Protein AF-0000000087519608 (afdb_homodimer)

pLDDT: mean 94.04, std 7.16, range [47.59, 98.94]

Nearest PDB structures (foldseek):
  2jg1-assembly2_C  TM=8.508E-01  e=7.477E-28  Staphylococcus aureus subsp. aureus NCTC 8325
  2jg5-assembly1_B  TM=8.683E-01  e=3.506E-26  Staphylococcus aureus
  2f02-assembly1_A  TM=8.929E-01  e=5.340E-26  Enterococcus faecalis V583
  3ie7-assembly1_A-2  TM=8.703E-01  e=5.471E-24  Listeria innocua
  3jul-assembly1_A-2  TM=8.175E-01  e=3.978E-23  Listeria innocua

Organism: NCBI:txid162496

Sequence (638 aa):
MILTLTMNPALDQTVELSSALAPGQVQRAAASRVQAAGKGVNVARAIAQAGQPVLAVLPGAAHDPLVRALEADGLPHRAIPIDQPLRTNITITDPDGTTTKINEPGPALDAPALEQVTEVLCELGASARWVVLAGSLPPGVAPDFYARLCATLRSRLADRAPRIAVDTSGAPLASLFAFDANHLPDLIKPNAEELTELIAQDSALGFEQSPKEAARAAGYLVQRGVGTVLATLGAQGAVLATAEGCWLARHAPVIPRSTVGAGDSALAGYLIAESTGSDPAGSLAHAVAYGSAAVALPGSTIPSPTHLTADAVSVDGPFMILTLTMNPALDQTVELSSALAPGQVQRAAASRVQAAGKGVNVARAIAQAGQPVLAVLPGAAHDPLVRALEADGLPHRAIPIDQPLRTNITITDPDGTTTKINEPGPALDAPALEQVTEVLCELGASARWVVLAGSLPPGVAPDFYARLCATLRSRLADRAPRIAVDTSGAPLASLFAFDANHLPDLIKPNAEELTELIAQDSALGFEQSPKEAARAAGYLVQRGVGTVLATLGAQGAVLATAEGCWLARHAPVIPRSTVGAGDSALAGYLIAESTGSDPAGSLAHAVAYGSAAVALPGSTIPSPTHLTADAVSVDGPF

Foldseek 3Di:
DEEEEFAAKAWEKEFEFAADDDPPDDGDTPDIDIATDFLRQLLQVQCVLQVHDYEYEYEDDCPAPNNVRCVVVVRHYDYQYDDDHHWYKYWYAYPVGDIDIDTDQTDADDPVSLVVSLVVCLVVQLPHQEYEYGEDHHPNDDLCSQLVSQLSQCVVNPVSGHAYEYEYADSNVLNLLVDDLSSAGQEYEEEQQRLCVNLPPDDDDRCLVPVPVSQVSQQVVQVSRHAKYWYANPQQAIKIYHPVAIKGKHFDDADFADQASLSSQLVSQLCSCVVVPHDPQLSSLSSRQQSRLCRRDHDNDGDHPVSGDSVRMDMDDRD/DEEEEFAAKAWEKEFEFAADDDPPDDGDTPDMDIATDFLRQLLQVQCVLQVHDYEYEYEDDCPAPNNVRCVVVVRHYDYQYDDDHHWYKYWYAYPVGDIDIDTDQTDADDPVSLVVSLVVCLVVQLPHQEYEYGEDHHPNDDLCSQLVSQLSQCVSNPVSGHAYEYEYADSNVLNLLVDALSSAGQEYEEEQQRLCVNLPPDDDDRCLVPVPVSQVSQQVVQVSRHAKYWYANPQQAIKIYHPVAIKGKHFDDADFADQASLSSQLVSQLCSCVVVPHDPQRSSLSSRQQSRLCRRDHDNDGDHPVSGDSVRMDMDDRD

Radius of gyration: 29.91 Å; Cα contacts (8 Å, |Δi|>4): 1560; chains: 2; bounding box: 44×90×70 Å

Structure (mmCIF, N/CA/C/O backbone):
data_AF-0000000087519608-model_v1
#
loop_
_entity.id
_entity.type
_entity.pdbx_description
1 polymer 1-phosphofructokinase
#
loop_
_atom_site.group_PDB
_atom_site.id
_atom_site.type_symbol
_atom_site.label_atom_id
_atom_site.label_alt_id
_atom_site.label_comp_id
_atom_site.label_asym_id
_atom_site.label_entity_id
_atom_site.label_seq_id
_atom_site.pdbx_PDB_ins_code
_atom_site.Cartn_x
_atom_site.Cartn_y
_atom_site.Cartn_z
_atom_site.occupancy
_atom_site.B_iso_or_equiv
_atom_site.auth_seq_id
_atom_site.auth_comp_id
_atom_site.auth_asym_id
_atom_site.auth_atom_id
_atom_site.pdbx_PDB_model_num
ATOM 1 N N . MET A 1 1 ? 9.047 20.859 24.625 1 94.38 1 MET A N 1
ATOM 2 C CA . MET A 1 1 ? 8.664 19.797 23.703 1 94.38 1 MET A CA 1
ATOM 3 C C . MET A 1 1 ? 7.414 20.172 22.906 1 94.38 1 MET A C 1
ATOM 5 O O . MET A 1 1 ? 6.535 20.859 23.438 1 94.38 1 MET A O 1
ATOM 9 N N . ILE A 1 2 ? 7.402 19.906 21.656 1 98.5 2 ILE A N 1
ATOM 10 C CA . ILE A 1 2 ? 6.223 20.109 20.828 1 98.5 2 ILE A CA 1
ATOM 11 C C . ILE A 1 2 ? 5.547 18.766 20.547 1 98.5 2 ILE A C 1
ATOM 13 O O . ILE A 1 2 ? 6.215 17.797 20.219 1 98.5 2 ILE A O 1
ATOM 17 N N . LEU A 1 3 ? 4.238 18.719 20.797 1 98.81 3 LEU A N 1
ATOM 18 C CA . LEU A 1 3 ? 3.408 17.547 20.547 1 98.81 3 LEU A CA 1
ATOM 19 C C . LEU A 1 3 ? 2.553 17.766 19.297 1 98.81 3 LEU A C 1
ATOM 21 O O . LEU A 1 3 ? 1.942 18.828 19.125 1 98.81 3 LEU A O 1
ATOM 25 N N . THR A 1 4 ? 2.586 16.797 18.375 1 98.88 4 THR A N 1
ATOM 26 C CA . THR A 1 4 ? 1.701 16.906 17.219 1 98.88 4 THR A CA 1
ATOM 27 C C . THR A 1 4 ? 0.717 15.734 17.188 1 98.88 4 THR A C 1
ATOM 29 O O . THR A 1 4 ? 1.077 14.602 17.531 1 98.88 4 THR A O 1
ATOM 32 N N . LEU A 1 5 ? -0.526 16.062 16.891 1 98.88 5 LEU A N 1
ATOM 33 C CA . LEU A 1 5 ? -1.555 15.047 16.688 1 98.88 5 LEU A CA 1
ATOM 34 C C . LEU A 1 5 ? -1.974 14.992 15.219 1 98.88 5 LEU A C 1
ATOM 36 O O . LEU A 1 5 ? -2.346 16.016 14.633 1 98.88 5 LEU A O 1
ATOM 40 N N . THR A 1 6 ? -1.851 13.883 14.625 1 98.56 6 THR A N 1
ATOM 41 C CA . THR A 1 6 ? -2.402 13.602 13.305 1 98.56 6 THR A CA 1
ATOM 42 C C . THR A 1 6 ? -3.504 12.555 13.391 1 98.56 6 THR A C 1
ATOM 44 O O . THR A 1 6 ? -3.221 11.352 13.445 1 98.56 6 THR A O 1
ATOM 47 N N . MET A 1 7 ? -4.734 13 13.273 1 97.75 7 MET A N 1
ATOM 48 C CA . MET A 1 7 ? -5.867 12.102 13.5 1 97.75 7 MET A CA 1
ATOM 49 C C . MET A 1 7 ? -6.051 11.148 12.328 1 97.75 7 MET A C 1
ATOM 51 O O . MET A 1 7 ? -6.543 10.031 12.508 1 97.75 7 MET A O 1
ATOM 55 N N . ASN A 1 8 ? -5.699 11.617 11.172 1 97.12 8 ASN A N 1
ATOM 56 C CA . ASN A 1 8 ? -5.949 10.844 9.961 1 97.12 8 ASN A CA 1
ATOM 57 C C . ASN A 1 8 ? -4.684 10.711 9.117 1 97.12 8 ASN A C 1
ATOM 59 O O . ASN A 1 8 ? -4.68 11.078 7.938 1 97.12 8 ASN A O 1
ATOM 63 N N . PRO A 1 9 ? -3.615 10.078 9.711 1 97.5 9 PRO A N 1
ATOM 64 C CA . PRO A 1 9 ? -2.373 9.914 8.953 1 97.5 9 PRO A CA 1
ATOM 65 C C . PRO A 1 9 ? -2.529 8.977 7.758 1 97.5 9 PRO A C 1
ATOM 67 O O . PRO A 1 9 ? -3.514 8.242 7.676 1 97.5 9 PRO A O 1
ATOM 70 N N . ALA A 1 10 ? -1.622 9.141 6.871 1 96.06 10 ALA A N 1
ATOM 71 C CA . ALA A 1 10 ? -1.685 8.297 5.68 1 96.06 10 ALA A CA 1
ATOM 72 C C . ALA A 1 10 ? -0.294 7.824 5.27 1 96.06 10 ALA A C 1
ATOM 74 O O . ALA A 1 10 ? 0.696 8.531 5.477 1 96.06 10 ALA A O 1
ATOM 75 N N . LEU A 1 11 ? -0.247 6.578 4.828 1 94.75 11 LEU A N 1
ATOM 76 C CA . LEU A 1 11 ? 0.92 6.125 4.078 1 94.75 11 LEU A CA 1
ATOM 77 C C . LEU A 1 11 ? 0.876 6.637 2.643 1 94.75 11 LEU A C 1
ATOM 79 O O . LEU A 1 11 ? -0.031 6.289 1.884 1 94.75 11 LEU A O 1
ATOM 83 N N . ASP A 1 12 ? 1.818 7.504 2.314 1 92.44 12 ASP A N 1
ATOM 84 C CA . ASP A 1 12 ? 1.877 8.023 0.952 1 92.44 12 ASP A CA 1
ATOM 85 C C . ASP A 1 12 ? 2.682 7.094 0.045 1 92.44 12 ASP A C 1
ATOM 87 O O . ASP A 1 12 ? 3.887 6.922 0.236 1 92.44 12 ASP A O 1
ATOM 91 N N . GLN A 1 13 ? 2.016 6.512 -0.88 1 92.38 13 GLN A N 1
ATOM 92 C CA . GLN A 1 13 ? 2.662 5.668 -1.881 1 92.38 13 GLN A CA 1
ATOM 93 C C . GLN A 1 13 ? 2.777 6.391 -3.219 1 92.38 13 GLN A C 1
ATOM 95 O O . GLN A 1 13 ? 1.764 6.734 -3.834 1 92.38 13 GLN A O 1
ATOM 100 N N . THR A 1 14 ? 3.984 6.652 -3.637 1 90.94 14 THR A N 1
ATOM 101 C CA . THR A 1 14 ? 4.23 7.258 -4.941 1 90.94 14 THR A CA 1
ATOM 102 C C . THR A 1 14 ? 4.648 6.195 -5.957 1 90.94 14 THR A C 1
ATOM 104 O O . THR A 1 14 ? 5.617 5.465 -5.742 1 90.94 14 THR A O 1
ATOM 107 N N . VAL A 1 15 ? 3.912 6.078 -7.012 1 93.81 15 VAL A N 1
ATOM 108 C CA . VAL A 1 15 ? 4.172 5.125 -8.086 1 93.81 15 VAL A CA 1
ATOM 109 C C . VAL A 1 15 ? 4.574 5.879 -9.352 1 93.81 15 VAL A C 1
ATOM 111 O O . VAL A 1 15 ? 3.82 6.711 -9.859 1 93.81 15 VAL A O 1
ATOM 114 N N . GLU A 1 16 ? 5.723 5.598 -9.859 1 93.06 16 GLU A N 1
ATOM 115 C CA . GLU A 1 16 ? 6.215 6.219 -11.086 1 93.06 16 GLU A CA 1
ATOM 116 C C . GLU A 1 16 ? 6.016 5.301 -12.289 1 93.06 16 GLU A C 1
ATOM 118 O O . GLU A 1 16 ? 6.469 4.156 -12.289 1 93.06 16 GLU A O 1
ATOM 123 N N . LEU A 1 17 ? 5.336 5.82 -13.289 1 95.5 17 LEU A N 1
ATOM 124 C CA . LEU A 1 17 ? 5.109 5.078 -14.523 1 95.5 17 LEU A CA 1
ATOM 125 C C . LEU A 1 17 ? 6.117 5.48 -15.594 1 95.5 17 LEU A C 1
ATOM 127 O O . LEU A 1 17 ? 6.691 6.57 -15.531 1 95.5 17 LEU A O 1
ATOM 131 N N . SER A 1 18 ? 6.328 4.574 -16.531 1 94.31 18 SER A N 1
ATOM 132 C CA . SER A 1 18 ? 7.227 4.855 -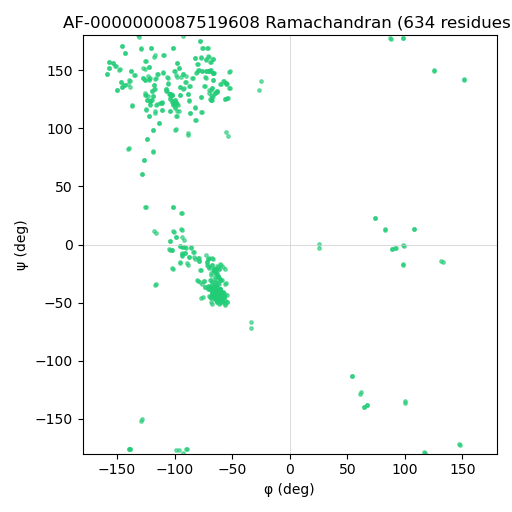17.641 1 94.31 18 SER A CA 1
ATOM 133 C C . SER A 1 18 ? 6.473 5.469 -18.828 1 94.31 18 SER A C 1
ATOM 135 O O . SER A 1 18 ? 7.078 5.836 -19.828 1 94.31 18 SER A O 1
ATOM 137 N N . SER A 1 19 ? 5.168 5.527 -18.781 1 95.56 19 SER A N 1
ATOM 138 C CA . SER A 1 19 ? 4.289 6.16 -19.75 1 95.56 19 SER A CA 1
ATOM 139 C C . SER A 1 19 ? 3.062 6.773 -19.078 1 95.56 19 SER A C 1
ATOM 141 O O . SER A 1 19 ? 2.865 6.609 -17.875 1 95.56 19 SER A O 1
ATOM 143 N N . ALA A 1 20 ? 2.328 7.504 -19.844 1 95.44 20 ALA A N 1
ATOM 144 C CA . ALA A 1 20 ? 1.125 8.133 -19.297 1 95.44 20 ALA A CA 1
ATOM 145 C C . ALA A 1 20 ? 0.172 7.09 -18.719 1 95.44 20 ALA A C 1
ATOM 147 O O . ALA A 1 20 ? 0.046 5.988 -19.266 1 95.44 20 ALA A O 1
ATOM 148 N N . LEU A 1 21 ? -0.436 7.441 -17.594 1 96.06 21 LEU A N 1
ATOM 149 C CA . LEU A 1 21 ? -1.45 6.562 -17.016 1 96.06 21 LEU A CA 1
ATOM 150 C C . LEU A 1 21 ? -2.557 6.281 -18.031 1 96.06 21 LEU A C 1
ATOM 152 O O . LEU A 1 21 ? -3.119 7.211 -18.625 1 96.06 21 LEU A O 1
ATOM 156 N N . ALA A 1 22 ? -2.826 5.012 -18.281 1 96.06 22 ALA A N 1
ATOM 157 C CA . ALA A 1 22 ? -3.82 4.594 -19.266 1 96.06 22 ALA A CA 1
ATOM 158 C C . ALA A 1 22 ? -4.941 3.791 -18.609 1 96.06 22 ALA A C 1
ATOM 160 O O . ALA A 1 22 ? -4.812 2.58 -18.422 1 96.06 22 ALA A O 1
ATOM 161 N N . PRO A 1 23 ? -6.102 4.512 -18.328 1 94.38 23 PRO A N 1
ATOM 162 C CA . PRO A 1 23 ? -7.223 3.787 -17.719 1 94.38 23 PRO A CA 1
ATOM 163 C C . PRO A 1 23 ? -7.613 2.539 -18.516 1 94.38 23 PRO A C 1
ATOM 165 O O . PRO A 1 23 ? -7.648 2.57 -19.75 1 94.38 23 PRO A O 1
ATOM 168 N N . GLY A 1 24 ? -7.832 1.439 -17.859 1 91.81 24 GLY A N 1
ATOM 169 C CA . GLY A 1 24 ? -8.266 0.199 -18.484 1 91.81 24 GLY A CA 1
ATOM 170 C C . GLY A 1 24 ? -7.109 -0.704 -18.875 1 91.81 24 GLY A C 1
ATOM 171 O O . GLY A 1 24 ? -7.32 -1.849 -19.281 1 91.81 24 GLY A O 1
ATOM 172 N N . GLN A 1 25 ? -5.918 -0.24 -18.656 1 93.06 25 GLN A N 1
ATOM 173 C CA . GLN A 1 25 ? -4.75 -1 -19.094 1 93.06 25 GLN A CA 1
ATOM 174 C C . GLN A 1 25 ? -3.994 -1.577 -17.906 1 93.06 25 GLN A C 1
ATOM 176 O O . GLN A 1 25 ? -4.254 -1.203 -16.75 1 93.06 25 GLN A O 1
ATOM 181 N N . VAL A 1 26 ? -3.178 -2.533 -18.219 1 91.19 26 VAL A N 1
ATOM 182 C CA . VAL A 1 26 ? -2.195 -3.051 -17.281 1 91.19 26 VAL A CA 1
ATOM 183 C C . VAL A 1 26 ? -0.837 -2.404 -17.531 1 91.19 26 VAL A C 1
ATOM 185 O O . VAL A 1 26 ? -0.308 -2.48 -18.641 1 91.19 26 VAL A O 1
ATOM 188 N N . GLN A 1 27 ? -0.342 -1.729 -16.516 1 95.12 27 GLN A N 1
ATOM 189 C CA . GLN A 1 27 ? 0.954 -1.07 -16.641 1 95.12 27 GLN A CA 1
ATOM 190 C C . GLN A 1 27 ? 1.907 -1.518 -15.531 1 95.12 27 GLN A C 1
ATOM 192 O O . GLN A 1 27 ? 1.476 -2.07 -14.523 1 95.12 27 GLN A O 1
ATOM 197 N N . ARG A 1 28 ? 3.105 -1.344 -15.836 1 92.25 28 ARG A N 1
ATOM 198 C CA . ARG A 1 28 ? 4.141 -1.646 -14.852 1 92.25 28 ARG A CA 1
ATOM 199 C C . ARG A 1 28 ? 4.754 -0.366 -14.297 1 92.25 28 ARG A C 1
ATOM 201 O O . ARG A 1 28 ? 5.07 0.557 -15.047 1 92.25 28 ARG A O 1
ATOM 208 N N . ALA A 1 29 ? 4.895 -0.326 -13 1 94.81 29 ALA A N 1
ATOM 209 C CA . ALA A 1 29 ? 5.555 0.808 -12.359 1 94.81 29 ALA A CA 1
ATOM 210 C C . ALA A 1 29 ? 7.062 0.759 -12.57 1 94.81 29 ALA A C 1
ATOM 212 O O . ALA A 1 29 ? 7.672 -0.312 -12.5 1 94.81 29 ALA A O 1
ATOM 213 N N . ALA A 1 30 ? 7.648 1.895 -12.891 1 92.19 30 ALA A N 1
ATOM 214 C CA . ALA A 1 30 ? 9.102 2.014 -12.969 1 92.19 30 ALA A CA 1
ATOM 215 C C . ALA A 1 30 ? 9.727 2.025 -11.578 1 92.19 30 ALA A C 1
ATOM 217 O O . ALA A 1 30 ? 10.828 1.507 -11.383 1 92.19 30 ALA A O 1
ATOM 218 N N . ALA A 1 31 ? 9.023 2.654 -10.695 1 88.62 31 ALA A N 1
ATOM 219 C CA . ALA A 1 31 ? 9.461 2.76 -9.305 1 88.62 31 ALA A CA 1
ATOM 220 C C . ALA A 1 31 ? 8.281 3.014 -8.375 1 88.62 31 ALA A C 1
ATOM 222 O O . ALA A 1 31 ? 7.215 3.453 -8.82 1 88.62 31 ALA A O 1
ATOM 223 N N . SER A 1 32 ? 8.516 2.648 -7.129 1 90.69 32 SER A N 1
ATOM 224 C CA . SER A 1 32 ? 7.523 2.92 -6.094 1 90.69 32 SER A CA 1
ATOM 225 C C . SER A 1 32 ? 8.188 3.219 -4.754 1 90.69 32 SER A C 1
ATOM 227 O O . SER A 1 32 ? 9.211 2.613 -4.41 1 90.69 32 SER A O 1
ATOM 229 N N . ARG A 1 33 ? 7.625 4.211 -4.047 1 87.31 33 ARG A N 1
ATOM 230 C CA . ARG A 1 33 ? 8.125 4.562 -2.723 1 87.31 33 ARG A CA 1
ATOM 231 C C . ARG A 1 33 ? 6.973 4.824 -1.758 1 87.31 33 ARG A C 1
ATOM 233 O O . ARG A 1 33 ? 5.895 5.254 -2.172 1 87.31 33 ARG A O 1
ATOM 240 N N . VAL A 1 34 ? 7.234 4.516 -0.476 1 89.44 34 VAL A N 1
ATOM 241 C CA . VAL A 1 34 ? 6.23 4.754 0.555 1 89.44 34 VAL A CA 1
ATOM 242 C C . VAL A 1 34 ? 6.828 5.613 1.668 1 89.44 34 VAL A C 1
ATOM 244 O O . VAL A 1 34 ? 8.008 5.473 2.004 1 89.44 34 VAL A O 1
ATOM 247 N N . GLN A 1 35 ? 6.043 6.512 2.193 1 90.62 35 GLN A N 1
ATOM 248 C CA . GLN A 1 35 ? 6.453 7.371 3.299 1 90.62 35 GLN A CA 1
ATOM 249 C C . GLN A 1 35 ? 5.281 7.672 4.23 1 90.62 35 GLN A C 1
ATOM 251 O O . GLN A 1 35 ? 4.164 7.906 3.771 1 90.62 35 GLN A O 1
ATOM 256 N N . ALA A 1 36 ? 5.594 7.57 5.523 1 95 36 ALA A N 1
ATOM 257 C CA . ALA A 1 36 ? 4.586 8.039 6.473 1 95 36 ALA A CA 1
ATOM 258 C C . ALA A 1 36 ? 4.34 9.539 6.312 1 95 36 ALA A C 1
ATOM 260 O O . ALA A 1 36 ? 5.285 10.32 6.203 1 95 36 ALA A O 1
ATOM 261 N N . ALA A 1 37 ? 3.068 9.852 6.23 1 93.75 37 ALA A N 1
ATOM 262 C CA . ALA A 1 37 ? 2.725 11.25 5.977 1 93.75 37 ALA A CA 1
ATOM 263 C C . ALA A 1 37 ? 1.539 11.688 6.832 1 93.75 37 ALA A C 1
ATOM 265 O O . ALA A 1 37 ? 1.039 10.914 7.652 1 93.75 37 ALA A O 1
ATOM 266 N N . GLY A 1 38 ? 1.135 12.898 6.602 1 95.12 38 GLY A N 1
ATOM 267 C CA . GLY A 1 38 ? 0.164 13.625 7.402 1 95.12 38 GLY A CA 1
ATOM 268 C C . GLY A 1 38 ? 0.68 14.9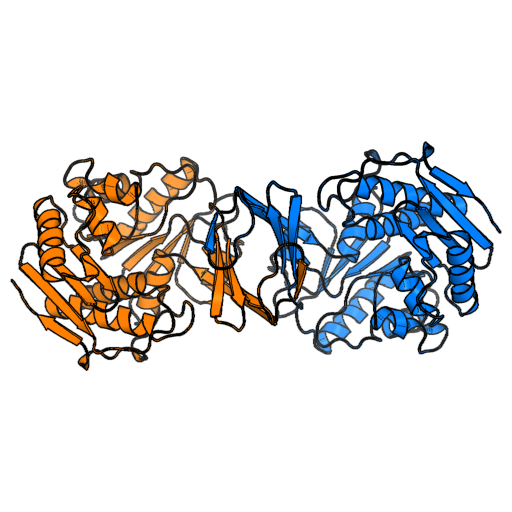61 7.898 1 95.12 38 GLY A C 1
ATOM 269 O O . GLY A 1 38 ? 1.862 15.094 8.219 1 95.12 38 GLY A O 1
ATOM 270 N N . LYS A 1 39 ? -0.293 15.797 8.023 1 96.25 39 LYS A N 1
ATOM 271 C CA . LYS A 1 39 ? 0.115 17.156 8.375 1 96.25 39 LYS A CA 1
ATOM 272 C C . LYS A 1 39 ? 0.936 17.172 9.656 1 96.25 39 LYS A C 1
ATOM 274 O O . LYS A 1 39 ? 2.043 17.703 9.688 1 96.25 39 LYS A O 1
ATOM 279 N N . GLY A 1 40 ? 0.452 16.578 10.688 1 98.19 40 GLY A N 1
ATOM 280 C CA . GLY A 1 40 ? 1.161 16.562 11.953 1 98.19 40 GLY A CA 1
ATOM 281 C C . GLY A 1 40 ? 2.475 15.797 11.891 1 98.19 40 GLY A C 1
ATOM 282 O O . GLY A 1 40 ? 3.445 16.172 12.555 1 98.19 40 GLY A O 1
ATOM 283 N N . VAL A 1 41 ? 2.479 14.766 11.141 1 98.12 41 VAL A N 1
ATOM 284 C CA . VAL A 1 41 ? 3.691 13.984 10.945 1 98.12 41 VAL A CA 1
ATOM 285 C C . VAL A 1 41 ? 4.746 14.836 10.234 1 98.12 41 VAL A C 1
ATOM 287 O O . VAL A 1 41 ? 5.918 14.828 10.625 1 98.12 41 VAL A O 1
ATOM 290 N N . ASN A 1 42 ? 4.324 15.555 9.25 1 97.12 42 ASN A N 1
ATOM 291 C CA . ASN A 1 42 ? 5.246 16.422 8.523 1 97.12 42 ASN A CA 1
ATOM 292 C C . ASN A 1 42 ? 5.797 17.531 9.406 1 97.12 42 ASN A C 1
ATOM 294 O O . ASN A 1 42 ? 6.992 17.828 9.359 1 97.12 42 ASN A O 1
ATOM 298 N N . VAL A 1 43 ? 4.938 18.094 10.195 1 98.56 43 VAL A N 1
ATOM 299 C CA . VAL A 1 43 ? 5.371 19.125 11.148 1 98.56 43 VAL A CA 1
ATOM 300 C C . VAL A 1 43 ? 6.402 18.531 12.109 1 98.56 43 VAL A C 1
ATOM 302 O O . VAL A 1 43 ? 7.457 19.125 12.328 1 98.56 43 VAL A O 1
ATOM 305 N N . ALA A 1 44 ? 6.121 17.375 12.641 1 98.69 44 ALA A N 1
ATOM 306 C CA . ALA A 1 44 ? 7.027 16.703 13.57 1 98.69 44 ALA A CA 1
ATOM 307 C C . ALA A 1 44 ? 8.375 16.406 12.914 1 98.69 44 ALA A C 1
ATOM 309 O O . ALA A 1 44 ? 9.422 16.562 13.531 1 98.69 44 ALA A O 1
ATOM 310 N N . ARG A 1 45 ? 8.336 16 11.688 1 97.88 45 ARG A N 1
ATOM 311 C CA . ARG A 1 45 ? 9.562 15.688 10.961 1 97.88 45 ARG A CA 1
ATOM 312 C C . ARG A 1 45 ? 10.453 16.922 10.828 1 97.88 45 ARG A C 1
ATOM 314 O O . ARG A 1 45 ? 11.664 16.844 11.016 1 97.88 45 ARG A O 1
ATOM 321 N N . ALA A 1 46 ? 9.859 18.031 10.445 1 98.06 46 ALA A N 1
ATOM 322 C CA . ALA A 1 46 ? 10.617 19.281 10.32 1 98.06 46 ALA A CA 1
ATOM 323 C C . ALA A 1 46 ? 11.25 19.672 11.648 1 98.06 46 ALA A C 1
ATOM 325 O O . ALA A 1 46 ? 12.422 20.062 11.695 1 98.06 46 ALA A O 1
ATOM 326 N N . ILE A 1 47 ? 10.5 19.562 12.703 1 98.56 47 ILE A N 1
ATOM 327 C CA . ILE A 1 47 ? 10.969 19.953 14.023 1 98.56 47 ILE A CA 1
ATOM 328 C C . ILE A 1 47 ? 12.094 19.016 14.477 1 98.56 47 ILE A C 1
ATOM 330 O O . ILE A 1 47 ? 13.117 19.469 14.992 1 98.56 47 ILE A O 1
ATOM 334 N N . ALA A 1 48 ? 11.906 17.734 14.234 1 98.38 48 ALA A N 1
ATOM 335 C CA . ALA A 1 48 ? 12.938 16.75 14.586 1 98.38 48 ALA A CA 1
ATOM 336 C C . ALA A 1 48 ? 14.227 17.016 13.812 1 98.38 48 ALA A C 1
ATOM 338 O O . ALA A 1 48 ? 15.32 16.953 14.383 1 98.38 48 ALA A O 1
ATOM 339 N N . GLN A 1 49 ? 14.117 17.312 12.562 1 97.38 49 GLN A N 1
ATOM 340 C CA . GLN A 1 49 ? 15.281 17.578 11.719 1 97.38 49 GLN A CA 1
ATOM 341 C C . GLN A 1 49 ? 16.031 18.812 12.172 1 97.38 49 GLN A C 1
ATOM 343 O O . GLN A 1 49 ? 17.219 18.969 11.898 1 97.38 49 GLN A O 1
ATOM 348 N N . ALA A 1 50 ? 15.344 19.703 12.852 1 97.62 50 ALA A N 1
ATOM 349 C CA . ALA A 1 50 ? 15.953 20.906 13.391 1 97.62 50 ALA A CA 1
ATOM 350 C C . ALA A 1 50 ? 16.578 20.656 14.758 1 97.62 50 ALA A C 1
ATOM 352 O O . ALA A 1 50 ? 17.109 21.562 15.391 1 97.62 50 ALA A O 1
ATOM 353 N N . GLY A 1 51 ? 16.438 19.453 15.258 1 97.19 51 GLY A N 1
ATOM 354 C CA . GLY A 1 51 ? 17.031 19.094 16.531 1 97.19 51 GLY A CA 1
ATOM 355 C C . GLY A 1 51 ? 16.203 19.516 17.734 1 97.19 51 GLY A C 1
ATOM 356 O O . GLY A 1 51 ? 16.719 19.578 18.844 1 97.19 51 GLY A O 1
ATOM 357 N N . GLN A 1 52 ? 15.008 19.891 17.531 1 97.62 52 GLN A N 1
ATOM 358 C CA . GLN A 1 52 ? 14.125 20.297 18.625 1 97.62 52 GLN A CA 1
ATOM 359 C C . GLN A 1 52 ? 13.297 19.125 19.125 1 97.62 52 GLN A C 1
ATOM 361 O O . GLN A 1 52 ? 12.961 18.219 18.359 1 97.62 52 GLN A O 1
ATOM 366 N N . PRO A 1 53 ? 12.977 19.078 20.422 1 98 53 PRO A N 1
ATOM 367 C CA . PRO A 1 53 ? 12.188 17.969 20.969 1 98 53 PRO A CA 1
ATOM 368 C C . PRO A 1 53 ? 10.758 17.953 20.438 1 98 53 PRO A C 1
ATOM 370 O O . PRO A 1 53 ? 10.062 18.969 20.5 1 98 53 PRO A O 1
ATOM 373 N N . VAL A 1 54 ? 10.359 16.812 19.922 1 98.56 54 VAL A N 1
ATOM 374 C CA . VAL A 1 54 ? 9.016 16.672 19.359 1 98.56 54 VAL A CA 1
ATOM 375 C C . VAL A 1 54 ? 8.531 15.234 19.562 1 98.56 54 VAL A C 1
ATOM 377 O O . VAL A 1 54 ? 9.336 14.312 19.703 1 98.56 54 VAL A O 1
ATOM 380 N N . LEU A 1 55 ? 7.238 15.07 19.688 1 98.81 55 LEU A N 1
ATOM 381 C CA . LEU A 1 55 ? 6.586 13.766 19.734 1 98.81 55 LEU A CA 1
ATOM 382 C C . LEU A 1 55 ? 5.32 13.758 18.891 1 98.81 55 LEU A C 1
ATOM 384 O O . LEU A 1 55 ? 4.41 14.562 19.109 1 98.81 55 LEU A O 1
ATOM 388 N N . ALA A 1 56 ? 5.312 12.875 17.875 1 98.75 56 ALA A N 1
ATOM 389 C CA . ALA A 1 56 ? 4.129 12.719 17.031 1 98.75 56 ALA A CA 1
ATOM 390 C C . ALA A 1 56 ? 3.158 11.703 17.625 1 98.75 56 ALA A C 1
ATOM 392 O O . ALA A 1 56 ? 3.531 10.562 17.891 1 98.75 56 ALA A O 1
ATOM 393 N N . VAL A 1 57 ? 1.906 12.141 17.844 1 98.75 57 VAL A N 1
ATOM 394 C CA . VAL A 1 57 ? 0.848 11.258 18.328 1 98.75 57 VAL A CA 1
ATOM 395 C C . VAL A 1 57 ? -0.13 10.961 17.188 1 98.75 57 VAL A C 1
ATOM 397 O O . VAL A 1 57 ? -0.534 11.859 16.453 1 98.75 57 VAL A O 1
ATOM 400 N N . LEU A 1 58 ? -0.452 9.742 17 1 98.62 58 LEU A N 1
ATOM 401 C CA . LEU A 1 58 ? -1.385 9.344 15.945 1 98.62 58 LEU A CA 1
ATOM 402 C C . LEU A 1 58 ? -2.02 7.992 16.266 1 98.62 58 LEU A C 1
ATOM 404 O O . LEU A 1 58 ? -1.43 7.18 16.984 1 98.62 58 LEU A O 1
ATOM 408 N N . PRO A 1 59 ? -3.229 7.773 15.773 1 98 59 PRO A N 1
ATOM 409 C CA . PRO A 1 59 ? -3.777 6.422 15.883 1 98 59 PRO A CA 1
ATOM 410 C C . PRO A 1 59 ? -3.066 5.422 14.977 1 98 59 PRO A C 1
ATOM 412 O O . PRO A 1 59 ? -2.545 5.801 13.922 1 98 59 PRO A O 1
ATOM 415 N N . GLY A 1 60 ? -3.002 4.176 15.375 1 97.06 60 GLY A N 1
ATOM 416 C CA . GLY A 1 60 ? -2.465 3.094 14.562 1 97.06 60 GLY A CA 1
ATOM 417 C C . GLY A 1 60 ? -1.863 1.971 15.383 1 97.06 60 GLY A C 1
ATOM 418 O O . GLY A 1 60 ? -1.185 2.221 16.391 1 97.06 60 GLY A O 1
ATOM 419 N N . ALA A 1 61 ? -2.055 0.762 14.945 1 94.62 61 ALA A N 1
ATOM 420 C CA . ALA A 1 61 ? -1.436 -0.387 15.609 1 94.62 61 ALA A CA 1
ATOM 421 C C . ALA A 1 61 ? 0.077 -0.384 15.406 1 94.62 61 ALA A C 1
ATOM 423 O O . ALA A 1 61 ? 0.579 0.159 14.422 1 94.62 61 ALA A O 1
ATOM 424 N N . ALA A 1 62 ? 0.779 -1.073 16.328 1 91.94 62 ALA A N 1
ATOM 425 C CA . ALA A 1 62 ? 2.238 -1.105 16.297 1 91.94 62 ALA A CA 1
ATOM 426 C C . ALA A 1 62 ? 2.742 -1.756 15.016 1 91.94 62 ALA A C 1
ATOM 428 O O . ALA A 1 62 ? 3.809 -1.397 14.508 1 91.94 62 ALA A O 1
ATOM 429 N N . HIS A 1 63 ? 1.943 -2.613 14.508 1 88.06 63 HIS A N 1
ATOM 430 C CA . HIS A 1 63 ? 2.4 -3.367 13.344 1 88.06 63 HIS A CA 1
ATOM 431 C C . HIS A 1 63 ? 1.931 -2.715 12.047 1 88.06 63 HIS A C 1
ATOM 433 O O . HIS A 1 63 ? 2.221 -3.213 10.953 1 88.06 63 HIS A O 1
ATOM 439 N N . ASP A 1 64 ? 1.166 -1.597 12.203 1 93.19 64 ASP A N 1
ATOM 440 C CA . ASP A 1 64 ? 0.707 -0.896 11.008 1 93.19 64 ASP A CA 1
ATOM 441 C C . ASP A 1 64 ? 1.886 -0.411 10.172 1 93.19 64 ASP A C 1
ATOM 443 O O . ASP A 1 64 ? 2.865 0.11 10.711 1 93.19 64 ASP A O 1
ATOM 447 N N . PRO A 1 65 ? 1.779 -0.561 8.82 1 89.69 65 PRO A N 1
ATOM 448 C CA . PRO A 1 65 ? 2.883 -0.143 7.953 1 89.69 65 PRO A CA 1
ATOM 449 C C . PRO A 1 65 ? 3.273 1.319 8.156 1 89.69 65 PRO A C 1
ATOM 451 O O . PRO A 1 65 ? 4.457 1.662 8.078 1 89.69 65 PRO A O 1
ATOM 454 N N . LEU A 1 66 ? 2.383 2.137 8.445 1 94.94 66 LEU A N 1
ATOM 455 C CA . LEU A 1 66 ? 2.678 3.547 8.672 1 94.94 66 LEU A CA 1
ATOM 456 C C . LEU A 1 66 ? 3.49 3.738 9.945 1 94.94 66 LEU A C 1
ATOM 458 O O . LEU A 1 66 ? 4.477 4.477 9.953 1 94.94 66 LEU A O 1
ATOM 462 N N . VAL A 1 67 ? 3.098 3.076 10.969 1 96.44 67 VAL A N 1
ATOM 463 C CA . VAL A 1 67 ? 3.787 3.199 12.25 1 96.44 67 VAL A CA 1
ATOM 464 C C . VAL A 1 67 ? 5.199 2.635 12.133 1 96.44 67 VAL A C 1
ATOM 466 O O . VAL A 1 67 ? 6.152 3.217 12.648 1 96.44 67 VAL A O 1
ATOM 469 N N . ARG A 1 68 ? 5.32 1.607 11.375 1 91.12 68 ARG A N 1
ATOM 470 C CA . ARG A 1 68 ? 6.633 1.02 11.148 1 91.12 68 ARG A CA 1
ATOM 471 C C . ARG A 1 68 ? 7.523 1.964 10.344 1 91.12 68 ARG A C 1
ATOM 473 O O . ARG A 1 68 ? 8.742 2.004 10.555 1 91.12 68 ARG A O 1
ATOM 480 N N . ALA A 1 69 ? 6.898 2.613 9.453 1 92.56 69 ALA A N 1
ATOM 481 C CA . ALA A 1 69 ? 7.648 3.59 8.664 1 92.56 69 ALA A CA 1
ATOM 482 C C . ALA A 1 69 ? 8.172 4.719 9.547 1 92.56 69 ALA A C 1
ATOM 484 O O . ALA A 1 69 ? 9.297 5.188 9.367 1 92.56 69 ALA A O 1
ATOM 485 N N . LEU A 1 70 ? 7.367 5.141 10.469 1 97 70 LEU A N 1
ATOM 486 C CA . LEU A 1 70 ? 7.801 6.168 11.406 1 97 70 LEU A CA 1
ATOM 487 C C . LEU A 1 70 ? 9 5.688 12.219 1 97 70 LEU A C 1
ATOM 489 O O . LEU A 1 70 ? 9.945 6.441 12.445 1 97 70 LEU A O 1
ATOM 493 N N . GLU A 1 71 ? 8.922 4.406 12.609 1 94.69 71 GLU A N 1
ATOM 494 C CA . GLU A 1 71 ? 10.016 3.809 13.367 1 94.69 71 GLU A CA 1
ATOM 495 C C . GLU A 1 71 ? 11.297 3.748 12.539 1 94.69 71 GLU A C 1
ATOM 497 O O . GLU A 1 71 ? 12.375 4.094 13.023 1 94.69 71 GLU A O 1
ATOM 502 N N . ALA A 1 72 ? 11.141 3.369 11.383 1 90 72 ALA A N 1
ATOM 503 C CA . ALA A 1 72 ? 12.289 3.252 10.484 1 90 72 ALA A CA 1
ATOM 504 C C . ALA A 1 72 ? 12.922 4.613 10.219 1 90 72 ALA A C 1
ATOM 506 O O . ALA A 1 72 ? 14.141 4.719 10.07 1 90 72 ALA A O 1
ATOM 507 N N . ASP A 1 73 ? 12.102 5.633 10.211 1 93.25 73 ASP A N 1
ATOM 508 C CA . ASP A 1 73 ? 12.562 6.996 9.977 1 93.25 73 ASP A CA 1
ATOM 509 C C . ASP A 1 73 ? 13.188 7.59 11.234 1 93.25 73 ASP A C 1
ATOM 511 O O . ASP A 1 73 ? 13.812 8.656 11.188 1 93.25 73 ASP A O 1
ATOM 515 N N . GLY A 1 74 ? 12.977 6.98 12.336 1 96.25 74 GLY A N 1
ATOM 516 C CA . GLY A 1 74 ? 13.484 7.484 13.602 1 96.25 74 GLY A CA 1
ATOM 517 C C . GLY A 1 74 ? 12.727 8.695 14.109 1 96.25 74 GLY A C 1
ATOM 518 O O . GLY A 1 74 ? 13.289 9.531 14.82 1 96.25 74 GLY A O 1
ATOM 519 N N . LEU A 1 75 ? 11.531 8.852 13.68 1 97.81 75 LEU A N 1
ATOM 520 C CA . LEU A 1 75 ? 10.719 9.953 14.18 1 97.81 75 LEU A CA 1
ATOM 521 C C . LEU A 1 75 ? 10.078 9.594 15.516 1 97.81 75 LEU A C 1
ATOM 523 O O . LEU A 1 75 ? 9.305 8.633 15.602 1 97.81 75 LEU A O 1
ATOM 527 N N . PRO A 1 76 ? 10.391 10.312 16.609 1 98.31 76 PRO A N 1
ATOM 528 C CA . PRO A 1 76 ? 9.719 10.039 17.875 1 98.31 76 PRO A CA 1
ATOM 529 C C . PRO A 1 76 ? 8.203 10.086 17.766 1 98.31 76 PRO A C 1
ATOM 531 O O . PRO A 1 76 ? 7.645 11.055 17.25 1 98.31 76 PRO A O 1
ATOM 534 N N . HIS A 1 77 ? 7.555 8.984 18.219 1 98.5 77 HIS A N 1
ATOM 535 C CA . HIS A 1 77 ? 6.109 8.93 18.062 1 98.5 77 HIS A CA 1
ATOM 536 C C . HIS A 1 77 ? 5.465 8.078 19.141 1 98.5 77 HIS A C 1
ATOM 538 O O . HIS A 1 77 ? 6.152 7.316 19.828 1 98.5 77 HIS A O 1
ATOM 544 N N . ARG A 1 78 ? 4.246 8.398 19.391 1 98.25 78 ARG A N 1
ATOM 545 C CA . ARG A 1 78 ? 3.338 7.621 20.234 1 98.25 78 ARG A CA 1
ATOM 546 C C . ARG A 1 78 ? 2.094 7.211 19.453 1 98.25 78 ARG A C 1
ATOM 548 O O . ARG A 1 78 ? 1.243 8.047 19.141 1 98.25 78 ARG A O 1
ATOM 555 N N . ALA A 1 79 ? 2.025 5.879 19.203 1 98.06 79 ALA A N 1
ATOM 556 C CA . ALA A 1 79 ? 0.864 5.352 18.484 1 98.06 79 ALA A CA 1
ATOM 557 C C . ALA A 1 79 ? -0.217 4.898 19.469 1 98.06 79 ALA A C 1
ATOM 559 O O . ALA A 1 79 ? 0.083 4.281 20.484 1 98.06 79 ALA A O 1
ATOM 560 N N . ILE A 1 80 ? -1.398 5.301 19.172 1 97.94 80 ILE A N 1
ATOM 561 C CA . ILE A 1 80 ? -2.564 4.828 19.906 1 97.94 80 ILE A CA 1
ATOM 562 C C . ILE A 1 80 ? -3.215 3.67 19.156 1 97.94 80 ILE A C 1
ATOM 564 O O . ILE A 1 80 ? -3.768 3.861 18.078 1 97.94 80 ILE A O 1
ATOM 568 N N . PRO A 1 81 ? -3.207 2.488 19.75 1 96.31 81 PRO A N 1
ATOM 569 C CA . PRO A 1 81 ? -3.652 1.31 19 1 96.31 81 PRO A CA 1
ATOM 570 C C . PRO A 1 81 ? -5.121 1.388 18.594 1 96.31 81 PRO A C 1
ATOM 572 O O . PRO A 1 81 ? -5.969 1.763 19.406 1 96.31 81 PRO A O 1
ATOM 575 N N . ILE A 1 82 ? -5.352 1.103 17.375 1 95.88 82 ILE A N 1
ATOM 576 C CA . ILE A 1 82 ? -6.699 0.913 16.844 1 95.88 82 ILE A CA 1
ATOM 577 C C . ILE A 1 82 ? -6.77 -0.406 16.078 1 95.88 82 ILE A C 1
ATOM 579 O O . ILE A 1 82 ? -5.742 -1.009 15.773 1 95.88 82 ILE A O 1
ATOM 583 N N . ASP A 1 83 ? -7.969 -0.87 15.719 1 89.12 83 ASP A N 1
ATOM 584 C CA . ASP A 1 83 ? -8.141 -2.193 15.125 1 89.12 83 ASP A CA 1
ATOM 585 C C . ASP A 1 83 ? -8.156 -2.119 13.602 1 89.12 83 ASP A C 1
ATOM 587 O O . ASP A 1 83 ? -7.945 -3.129 12.922 1 89.12 83 ASP A O 1
ATOM 591 N N . GLN A 1 84 ? -8.32 -0.972 13.133 1 90.44 84 GLN A N 1
ATOM 592 C CA . GLN A 1 84 ? -8.406 -0.821 11.68 1 90.44 84 GLN A CA 1
ATOM 593 C C . GLN A 1 84 ? -7.082 -0.341 11.094 1 90.44 84 GLN A C 1
ATOM 595 O O . GLN A 1 84 ? -6.344 0.406 11.742 1 90.44 84 GLN A O 1
ATOM 600 N N . PRO A 1 85 ? -6.777 -0.727 9.859 1 90.06 85 PRO A N 1
ATOM 601 C CA . PRO A 1 85 ? -5.566 -0.226 9.203 1 90.06 85 PRO A CA 1
ATOM 602 C C . PRO A 1 85 ? -5.656 1.26 8.859 1 90.06 85 PRO A C 1
ATOM 604 O O . PRO A 1 85 ? -6.75 1.779 8.617 1 90.06 85 PRO A O 1
ATOM 607 N N . LEU A 1 86 ? -4.543 1.841 8.859 1 94.94 86 LEU A N 1
ATOM 608 C CA . LEU A 1 86 ? -4.465 3.232 8.422 1 94.94 86 LEU A CA 1
ATOM 609 C C . LEU A 1 86 ? -4.527 3.332 6.902 1 94.94 86 LEU A C 1
ATOM 611 O O . LEU A 1 86 ? -4.266 2.354 6.203 1 94.94 86 LEU A O 1
ATOM 615 N N . ARG A 1 87 ? -4.844 4.484 6.469 1 94.5 87 ARG A N 1
ATOM 616 C CA . ARG A 1 87 ? -5.121 4.688 5.051 1 94.5 87 ARG A CA 1
ATOM 617 C C . ARG A 1 87 ? -3.83 4.871 4.262 1 94.5 87 ARG A C 1
ATOM 619 O O . ARG A 1 87 ? -2.787 5.195 4.832 1 94.5 87 ARG A O 1
ATOM 626 N N . THR A 1 88 ? -3.961 4.652 2.955 1 94.31 88 THR A N 1
ATOM 627 C CA . THR A 1 88 ? -2.912 4.922 1.976 1 94.31 88 THR A CA 1
ATOM 628 C C . THR A 1 88 ? -3.385 5.945 0.948 1 94.31 88 THR A C 1
ATOM 630 O O . THR A 1 88 ? -4.531 5.902 0.499 1 94.31 88 THR A O 1
ATOM 633 N N . ASN A 1 89 ? -2.562 6.938 0.705 1 94 89 ASN A N 1
ATOM 634 C CA . ASN A 1 89 ? -2.723 7.828 -0.438 1 94 89 ASN A CA 1
ATOM 635 C C . ASN A 1 89 ? -1.808 7.43 -1.592 1 94 89 ASN A C 1
ATOM 637 O O . ASN A 1 89 ? -0.588 7.359 -1.427 1 94 89 ASN A O 1
ATOM 641 N N . ILE A 1 90 ? -2.422 7.168 -2.727 1 95.06 90 ILE A N 1
ATOM 642 C CA . ILE A 1 90 ? -1.654 6.73 -3.889 1 95.06 90 ILE A CA 1
ATOM 643 C C . ILE A 1 90 ? -1.449 7.902 -4.844 1 95.06 90 ILE A C 1
ATOM 645 O O . ILE A 1 90 ? -2.414 8.547 -5.266 1 95.06 90 ILE A O 1
ATOM 649 N N . THR A 1 91 ? -0.248 8.227 -5.129 1 92.75 91 THR A N 1
ATOM 650 C CA . THR A 1 91 ? 0.128 9.211 -6.133 1 92.75 91 THR A CA 1
ATOM 651 C C . THR A 1 91 ? 0.798 8.539 -7.328 1 92.75 91 THR A C 1
ATOM 653 O O . THR A 1 91 ? 1.857 7.926 -7.188 1 92.75 91 THR A O 1
ATOM 656 N N . ILE A 1 92 ? 0.182 8.609 -8.461 1 94.56 92 ILE A N 1
ATOM 657 C CA . ILE A 1 92 ? 0.731 8.062 -9.695 1 94.56 92 ILE A CA 1
ATOM 658 C C . ILE A 1 92 ? 1.318 9.18 -10.547 1 94.56 92 ILE A C 1
ATOM 660 O O . ILE A 1 92 ? 0.617 10.133 -10.898 1 94.56 92 ILE A O 1
ATOM 664 N N . THR A 1 93 ? 2.57 9.086 -10.82 1 92.38 93 THR A N 1
ATOM 665 C CA . THR A 1 93 ? 3.232 10.102 -11.617 1 92.38 93 THR A CA 1
ATOM 666 C C . THR A 1 93 ? 3.703 9.523 -12.953 1 92.38 93 THR A C 1
ATOM 668 O O . THR A 1 93 ? 4.035 8.344 -13.039 1 92.38 93 THR A O 1
ATOM 671 N N . ASP A 1 94 ? 3.693 10.32 -14 1 91.81 94 ASP A N 1
ATOM 672 C CA . ASP A 1 94 ? 4.188 9.891 -15.305 1 91.81 94 ASP A CA 1
ATOM 673 C C . ASP A 1 94 ? 5.328 10.781 -15.781 1 91.81 94 ASP A C 1
ATOM 675 O O . ASP A 1 94 ? 5.664 11.773 -15.133 1 91.81 94 ASP A O 1
ATOM 679 N N . PRO A 1 95 ? 6.055 10.406 -16.844 1 88.19 95 PRO A N 1
ATOM 680 C CA . PRO A 1 95 ? 7.254 11.141 -17.266 1 88.19 95 PRO A CA 1
ATOM 681 C C . PRO A 1 95 ? 6.945 12.562 -17.719 1 88.19 95 PRO A C 1
ATOM 683 O O . PRO A 1 95 ? 7.836 13.414 -17.734 1 88.19 95 PRO A O 1
ATOM 686 N N . ASP A 1 96 ? 5.715 12.875 -18.094 1 87.38 96 ASP A N 1
ATOM 687 C CA . ASP A 1 96 ? 5.336 14.211 -18.547 1 87.38 96 ASP A CA 1
ATOM 688 C C . ASP A 1 96 ? 5.023 15.117 -17.359 1 87.38 96 ASP A C 1
ATOM 690 O O . ASP A 1 96 ? 4.754 16.312 -17.531 1 87.38 96 ASP A O 1
ATOM 694 N N . GLY A 1 97 ? 5 14.586 -16.188 1 82.75 97 GLY A N 1
ATOM 695 C CA . GLY A 1 97 ? 4.797 15.391 -15 1 82.75 97 GLY A CA 1
ATOM 696 C C . GLY A 1 97 ? 3.369 15.359 -14.492 1 82.75 97 GLY A C 1
ATOM 697 O O . GLY A 1 97 ? 3.047 16 -13.484 1 82.75 97 GLY A O 1
ATOM 698 N N . THR A 1 98 ? 2.521 14.648 -15.203 1 89.81 98 THR A N 1
ATOM 699 C CA . THR A 1 98 ? 1.142 14.508 -14.75 1 89.81 98 THR A CA 1
ATOM 700 C C . THR A 1 98 ? 1.074 13.664 -13.477 1 89.81 98 THR A C 1
ATOM 702 O O . THR A 1 98 ? 1.711 12.609 -13.398 1 89.81 98 THR A O 1
ATOM 705 N N . THR A 1 99 ? 0.323 14.18 -12.508 1 90.06 99 THR A N 1
ATOM 706 C CA . THR A 1 99 ? 0.176 13.477 -11.234 1 90.06 99 THR A CA 1
ATOM 707 C C . THR A 1 99 ? -1.293 13.172 -10.953 1 90.06 99 THR A C 1
ATOM 709 O O . THR A 1 99 ? -2.137 14.07 -10.984 1 90.06 99 THR A O 1
ATOM 712 N N . THR A 1 100 ? -1.61 11.914 -10.82 1 94 100 THR A N 1
ATOM 713 C CA . THR A 1 100 ? -2.93 11.43 -10.43 1 94 100 THR A CA 1
ATOM 714 C C . THR A 1 100 ? -2.93 10.969 -8.977 1 94 100 THR A C 1
ATOM 716 O O . THR A 1 100 ? -2.094 10.156 -8.578 1 94 100 THR A O 1
ATOM 719 N N . LYS A 1 101 ? -3.861 11.523 -8.211 1 93 101 LYS A N 1
ATOM 720 C CA . LYS A 1 101 ? -3.875 11.195 -6.785 1 93 101 LYS A CA 1
ATOM 721 C C . LYS A 1 101 ? -5.168 10.492 -6.391 1 93 101 LYS A C 1
ATOM 723 O O . LYS A 1 101 ? -6.25 10.875 -6.844 1 93 101 LYS A O 1
ATOM 728 N N . ILE A 1 102 ? -5.02 9.398 -5.621 1 96 102 ILE A N 1
ATOM 729 C CA . ILE A 1 102 ? -6.152 8.68 -5.055 1 96 102 ILE A CA 1
ATOM 730 C C . ILE A 1 102 ? -5.992 8.578 -3.539 1 96 102 ILE A C 1
ATOM 732 O O . ILE A 1 102 ? -5.09 7.895 -3.049 1 96 102 ILE A O 1
ATOM 736 N N . ASN A 1 103 ? -6.891 9.18 -2.816 1 94.25 103 ASN A N 1
ATOM 737 C CA . ASN A 1 103 ? -6.832 9.188 -1.357 1 94.25 103 ASN A CA 1
ATOM 738 C C . ASN A 1 103 ? -7.844 8.211 -0.754 1 94.25 103 ASN A C 1
ATOM 740 O O . ASN A 1 103 ? -9.023 8.25 -1.101 1 94.25 103 ASN A O 1
ATOM 744 N N . GLU A 1 104 ? -7.391 7.395 0.106 1 93.38 104 GLU A N 1
ATOM 745 C CA . GLU A 1 104 ? -8.289 6.52 0.85 1 93.38 104 GLU A CA 1
ATOM 746 C C . GLU A 1 104 ? -8.922 7.254 2.029 1 93.38 104 GLU A C 1
ATOM 748 O O . GLU A 1 104 ? -8.359 8.227 2.539 1 93.38 104 GLU A O 1
ATOM 753 N N . PRO A 1 105 ? -10.172 7.02 2.523 1 86.31 105 PRO A N 1
ATOM 754 C CA . PRO A 1 105 ? -10.875 7.738 3.592 1 86.31 105 PRO A CA 1
ATOM 755 C C . PRO A 1 105 ? -10.211 7.559 4.957 1 86.31 105 PRO A C 1
ATOM 757 O O . PRO A 1 105 ? -10.297 8.445 5.809 1 86.31 105 PRO A O 1
ATOM 760 N N . GLY A 1 106 ? -9.508 6.773 5.348 1 91.56 106 GLY A N 1
ATOM 761 C CA . GLY A 1 106 ? -8.922 6.465 6.645 1 91.56 106 GLY A CA 1
ATOM 762 C C . GLY A 1 106 ? -9.805 5.574 7.5 1 91.56 106 GLY A C 1
ATOM 763 O O . GLY A 1 106 ? -10.945 5.277 7.125 1 91.56 106 GLY A O 1
ATOM 764 N N . PRO A 1 107 ? -9.367 5.176 8.688 1 93.31 107 PRO A N 1
ATOM 765 C CA . PRO A 1 107 ? -10.117 4.277 9.57 1 93.31 107 PRO A CA 1
ATOM 766 C C . PRO A 1 107 ? -11.227 4.992 10.344 1 93.31 107 PRO A C 1
ATOM 768 O O . PRO A 1 107 ? -11.102 6.18 10.648 1 93.31 107 PRO A O 1
ATOM 771 N N . ALA A 1 108 ? -12.266 4.191 10.617 1 93.19 108 ALA A N 1
ATOM 772 C CA . ALA A 1 108 ? -13.266 4.723 11.539 1 93.19 108 ALA A CA 1
ATOM 773 C C . ALA A 1 108 ? -12.781 4.656 12.984 1 93.19 108 ALA A C 1
ATOM 775 O O . ALA A 1 108 ? -12.305 3.613 13.43 1 93.19 108 ALA A O 1
ATOM 776 N N . LEU A 1 109 ? -12.828 5.766 13.656 1 95.62 109 LEU A N 1
ATOM 777 C CA . LEU A 1 109 ? -12.461 5.793 15.07 1 95.62 109 LEU A CA 1
ATOM 778 C C . LEU A 1 109 ? -13.703 5.844 15.953 1 95.62 109 LEU A C 1
ATOM 780 O O . LEU A 1 109 ? -14.594 6.664 15.727 1 95.62 109 LEU A O 1
ATOM 784 N N . ASP A 1 110 ? -13.734 4.93 16.906 1 93.69 110 ASP A N 1
ATOM 785 C CA . ASP A 1 110 ? -14.867 4.883 17.828 1 93.69 110 ASP A CA 1
ATOM 786 C C . ASP A 1 110 ? -14.594 5.703 19.078 1 93.69 110 ASP A C 1
ATOM 788 O O . ASP A 1 110 ? -13.523 6.309 19.219 1 93.69 110 ASP A O 1
ATOM 792 N N . ALA A 1 111 ? -15.609 5.707 20 1 95.12 111 ALA A N 1
ATOM 793 C CA . ALA A 1 111 ? -15.555 6.539 21.188 1 95.12 111 ALA A CA 1
ATOM 794 C C . ALA A 1 111 ? -14.383 6.145 22.078 1 95.12 111 ALA A C 1
ATOM 796 O O . ALA A 1 111 ? -13.648 7.008 22.578 1 95.12 111 ALA A O 1
ATOM 797 N N . PRO A 1 112 ? -14.094 4.863 22.234 1 95.69 112 PRO A N 1
ATOM 798 C CA . PRO A 1 112 ? -12.938 4.484 23.062 1 95.69 112 PRO A CA 1
ATOM 799 C C . PRO A 1 112 ? -11.617 4.98 22.484 1 95.69 112 PRO A C 1
ATOM 801 O O . PRO A 1 112 ? -10.742 5.438 23.219 1 95.69 112 PRO A O 1
ATOM 804 N N . ALA A 1 113 ? -11.477 4.926 21.219 1 95.81 113 ALA A N 1
ATOM 805 C CA . ALA A 1 113 ? -10.258 5.414 20.578 1 95.81 113 ALA A CA 1
ATOM 806 C C . ALA A 1 113 ? -10.102 6.922 20.781 1 95.81 113 ALA A C 1
ATOM 808 O O . ALA A 1 113 ? -9 7.402 21.062 1 95.81 113 ALA A O 1
ATOM 809 N N . LEU A 1 114 ? -11.203 7.617 20.641 1 97.31 114 LEU A N 1
ATOM 810 C CA . LEU A 1 114 ? -11.164 9.062 20.812 1 97.31 114 LEU A CA 1
ATOM 811 C C . LEU A 1 114 ? -10.852 9.438 22.25 1 97.31 114 LEU A C 1
ATOM 813 O O . LEU A 1 114 ? -10.125 10.406 22.5 1 97.31 114 LEU A O 1
ATOM 817 N N . GLU A 1 115 ? -11.352 8.672 23.141 1 97.5 115 GLU A N 1
ATOM 818 C CA . GLU A 1 115 ? -11.047 8.898 24.547 1 97.5 115 GLU A CA 1
ATOM 819 C C . GLU A 1 115 ? -9.57 8.656 24.844 1 97.5 115 GLU A C 1
ATOM 821 O O . GLU A 1 115 ? -8.953 9.406 25.609 1 97.5 115 GLU A O 1
ATOM 826 N N . GLN A 1 116 ? -9.047 7.66 24.266 1 98 116 GLN A N 1
ATOM 827 C CA . GLN A 1 116 ? -7.629 7.355 24.469 1 98 116 GLN A CA 1
ATOM 828 C C . GLN A 1 116 ? -6.746 8.461 23.891 1 98 116 GLN A C 1
ATOM 830 O O . GLN A 1 116 ? -5.727 8.82 24.484 1 98 116 GLN A O 1
ATOM 835 N N . VAL A 1 117 ? -7.133 8.977 22.734 1 97.94 117 VAL A N 1
ATOM 836 C CA . VAL A 1 117 ? -6.398 10.086 22.141 1 97.94 117 VAL A CA 1
ATOM 837 C C . VAL A 1 117 ? -6.391 11.273 23.094 1 97.94 117 VAL A C 1
ATOM 839 O O . VAL A 1 117 ? -5.34 11.867 23.344 1 97.94 117 VAL A O 1
ATOM 842 N N . THR A 1 118 ? -7.555 11.547 23.625 1 98.25 118 THR A N 1
ATOM 843 C CA . THR A 1 118 ? -7.699 12.68 24.531 1 98.25 118 THR A CA 1
ATOM 844 C C . THR A 1 118 ? -6.855 12.477 25.781 1 98.25 118 THR A C 1
ATOM 846 O O . THR A 1 118 ? -6.148 13.391 26.219 1 98.25 118 THR A O 1
ATOM 849 N N . GLU A 1 119 ? -6.867 11.273 26.297 1 98.44 119 GLU A N 1
ATOM 850 C CA . GLU A 1 119 ? -6.113 10.969 27.516 1 98.44 119 GLU A CA 1
ATOM 851 C C . GLU A 1 119 ? -4.613 11.102 27.281 1 98.44 119 GLU A C 1
ATOM 853 O O . GLU A 1 119 ? -3.9 11.688 28.094 1 98.44 119 GLU A O 1
ATOM 858 N N . VAL A 1 120 ? -4.168 10.609 26.219 1 98.31 120 VAL A N 1
ATOM 859 C CA . VAL A 1 120 ? -2.746 10.648 25.891 1 98.31 120 VAL A CA 1
ATOM 860 C C . VAL A 1 120 ? -2.303 12.094 25.703 1 98.31 120 VAL A C 1
ATOM 862 O O . VAL A 1 120 ? -1.236 12.492 26.172 1 98.31 120 VAL A O 1
ATOM 865 N N . LEU A 1 121 ? -3.127 12.875 25.031 1 98.38 121 LEU A N 1
ATOM 866 C CA . LEU A 1 121 ? -2.777 14.273 24.797 1 98.38 121 LEU A CA 1
ATOM 867 C C . LEU A 1 121 ? -2.75 15.055 26.109 1 98.38 121 LEU A C 1
ATOM 869 O O . LEU A 1 121 ? -1.914 15.938 26.297 1 98.38 121 LEU A O 1
ATOM 873 N N . CYS A 1 122 ? -3.668 14.727 27 1 98.19 122 CYS A N 1
ATOM 874 C CA . CYS A 1 122 ? -3.674 15.398 28.297 1 98.19 122 CYS A CA 1
ATOM 875 C C . CYS A 1 122 ? -2.445 15.008 29.109 1 98.19 122 CYS A C 1
ATOM 877 O O . CYS A 1 122 ? -1.826 15.867 29.75 1 98.19 122 CYS A O 1
ATOM 879 N N . GLU A 1 123 ? -2.129 13.773 29.031 1 98.06 123 GLU A N 1
ATOM 880 C CA . GLU A 1 123 ? -0.959 13.289 29.75 1 98.06 123 GLU A CA 1
ATOM 881 C C . GLU A 1 123 ? 0.32 13.945 29.25 1 98.06 123 GLU A C 1
ATOM 883 O O . GLU A 1 123 ? 1.09 14.516 30.016 1 98.06 123 GLU A O 1
ATOM 888 N N . LEU A 1 124 ? 0.496 13.938 28 1 98 124 LEU A N 1
ATOM 889 C CA . LEU A 1 124 ? 1.723 14.43 27.391 1 98 124 LEU A CA 1
ATOM 890 C C . LEU A 1 124 ? 1.711 15.953 27.297 1 98 124 LEU A C 1
ATOM 892 O O . LEU A 1 124 ? 2.766 16.594 27.359 1 98 124 LEU A O 1
ATOM 896 N N . GLY A 1 125 ? 0.509 16.5 27.156 1 97.62 125 GLY A N 1
ATOM 897 C CA . GLY A 1 125 ? 0.337 17.922 26.984 1 97.62 125 GLY A CA 1
ATOM 898 C C . GLY A 1 125 ? 0.738 18.734 28.203 1 97.62 125 GLY A C 1
ATOM 899 O O . GLY A 1 125 ? 1.104 19.906 28.078 1 97.62 125 GLY A O 1
ATOM 900 N N . ALA A 1 126 ? 0.743 18.109 29.328 1 96.25 126 ALA A N 1
ATOM 901 C CA . ALA A 1 126 ? 1.034 18.781 30.594 1 96.25 126 ALA A CA 1
ATOM 902 C C . ALA A 1 126 ? 2.479 19.281 30.625 1 96.25 126 ALA A C 1
ATOM 904 O O . ALA A 1 126 ? 2.799 20.234 31.344 1 96.25 126 ALA A O 1
ATOM 905 N N . SER A 1 127 ? 3.299 18.672 29.828 1 96.12 127 SER A N 1
ATOM 906 C CA . SER A 1 127 ? 4.707 19.047 29.812 1 96.12 127 SER A CA 1
ATOM 907 C C . SER A 1 127 ? 5.125 19.609 28.469 1 96.12 127 SER A C 1
ATOM 909 O O . SER A 1 127 ? 6.316 19.797 28.203 1 96.12 127 SER A O 1
ATOM 911 N N . ALA A 1 128 ? 4.164 19.859 27.609 1 97.81 128 ALA A N 1
ATOM 912 C CA . ALA A 1 128 ? 4.461 20.359 26.266 1 97.81 128 ALA A CA 1
ATOM 913 C C . ALA A 1 128 ? 4.305 21.875 26.188 1 97.81 128 ALA A C 1
ATOM 915 O O . ALA A 1 128 ? 3.451 22.453 26.859 1 97.81 128 ALA A O 1
ATOM 916 N N . ARG A 1 129 ? 5.145 22.453 25.422 1 97.25 129 ARG A N 1
ATOM 917 C CA . ARG A 1 129 ? 4.984 23.875 25.141 1 97.25 129 ARG A CA 1
ATOM 918 C C . ARG A 1 129 ? 3.848 24.125 24.156 1 97.25 129 ARG A C 1
ATOM 920 O O . ARG A 1 129 ? 3.049 25.047 24.344 1 97.25 129 ARG A O 1
ATOM 927 N N . TRP A 1 130 ? 3.854 23.312 23.125 1 98.56 130 TRP A N 1
ATOM 928 C CA . TRP A 1 130 ? 2.828 23.375 22.094 1 98.56 130 TRP A CA 1
ATOM 929 C C . TRP A 1 130 ? 2.203 22 21.859 1 98.56 130 TRP A C 1
ATOM 931 O O . TRP A 1 130 ? 2.898 20.984 21.891 1 98.56 130 TRP A O 1
ATOM 941 N N . VAL A 1 131 ? 0.904 21.969 21.594 1 98.81 131 VAL A N 1
ATOM 942 C CA . VAL A 1 131 ? 0.197 20.844 20.984 1 98.81 131 VAL A CA 1
ATOM 943 C C . VAL A 1 131 ? -0.363 21.266 19.625 1 98.81 131 VAL A C 1
ATOM 945 O O . VAL A 1 131 ? -1.11 22.25 19.547 1 98.81 131 VAL A O 1
ATOM 948 N N . VAL A 1 132 ? 0.055 20.594 18.609 1 98.94 132 VAL A N 1
ATOM 949 C CA . VAL A 1 132 ? -0.437 20.844 17.266 1 98.94 132 VAL A CA 1
ATOM 950 C C . VAL A 1 132 ? -1.509 19.812 16.906 1 98.94 132 VAL A C 1
ATOM 952 O O . VAL A 1 132 ? -1.251 18.609 16.906 1 98.94 132 VAL A O 1
ATOM 955 N N . LEU A 1 133 ? -2.691 20.297 16.656 1 98.88 133 LEU A N 1
ATOM 956 C CA . LEU A 1 133 ? -3.775 19.469 16.125 1 98.88 133 LEU A CA 1
ATOM 957 C C . LEU A 1 133 ? -3.902 19.641 14.617 1 98.88 133 LEU A C 1
ATOM 959 O O . LEU A 1 133 ? -4.297 20.703 14.141 1 98.88 133 LEU A O 1
ATOM 963 N N . ALA A 1 134 ? -3.539 18.562 13.922 1 97.81 134 ALA A N 1
ATOM 964 C CA . ALA A 1 134 ? -3.324 18.797 12.5 1 97.81 134 ALA A CA 1
ATOM 965 C C . ALA A 1 134 ? -3.979 17.719 11.656 1 97.81 134 ALA A C 1
ATOM 967 O O . ALA A 1 134 ? -3.984 16.547 12.039 1 97.81 134 ALA A O 1
ATOM 968 N N . GLY A 1 135 ? -4.473 18.188 10.461 1 96.31 135 GLY A N 1
ATOM 969 C CA . GLY A 1 135 ? -4.914 17.25 9.438 1 96.31 135 GLY A CA 1
ATOM 970 C C . GLY A 1 135 ? -6.418 17.031 9.438 1 96.31 135 GLY A C 1
ATOM 971 O O . GLY A 1 135 ? -7.133 17.594 10.266 1 96.31 135 GLY A O 1
ATOM 972 N N . SER A 1 136 ? -6.891 16.203 8.484 1 95.56 136 SER A N 1
ATOM 973 C CA . SER A 1 136 ? -8.297 15.852 8.367 1 95.56 136 SER A CA 1
ATOM 974 C C . SER A 1 136 ? -8.727 14.898 9.477 1 95.56 136 SER A C 1
ATOM 976 O O . SER A 1 136 ? -7.879 14.344 10.18 1 95.56 136 SER A O 1
ATOM 978 N N . LEU A 1 137 ? -10.023 14.914 9.656 1 97.19 137 LEU A N 1
ATOM 979 C CA . LEU A 1 137 ? -10.586 13.961 10.609 1 97.19 137 LEU A CA 1
ATOM 980 C C . LEU A 1 137 ? -11.07 12.703 9.898 1 97.19 137 LEU A C 1
ATOM 982 O O . LEU A 1 137 ? -11.648 12.781 8.812 1 97.19 137 LEU A O 1
ATOM 986 N N . PRO A 1 138 ? -10.758 11.523 10.469 1 95.5 138 PRO A N 1
ATOM 987 C CA . PRO A 1 138 ? -11.242 10.281 9.852 1 95.5 138 PRO A CA 1
ATOM 988 C C . PRO A 1 138 ? -12.742 10.086 10.023 1 95.5 138 PRO A C 1
ATOM 990 O O . PRO A 1 138 ? -13.383 10.82 10.781 1 95.5 138 PRO A O 1
ATOM 993 N N . PRO A 1 139 ? -13.273 9.062 9.25 1 91.5 139 PRO A N 1
ATOM 994 C CA . PRO A 1 139 ? -14.695 8.758 9.414 1 91.5 139 PRO A CA 1
ATOM 995 C C . PRO A 1 139 ? -15.078 8.453 10.859 1 91.5 139 PRO A C 1
ATOM 997 O O . PRO A 1 139 ? -14.312 7.82 11.586 1 91.5 139 PRO A O 1
ATOM 1000 N N . GLY A 1 140 ? -16.219 8.969 11.273 1 91 140 GLY A N 1
ATOM 1001 C CA . GLY A 1 140 ? -16.703 8.695 12.617 1 91 140 GLY A CA 1
ATOM 1002 C C . GLY A 1 140 ? -16.391 9.805 13.602 1 91 140 GLY A C 1
ATOM 1003 O O . GLY A 1 140 ? -16.984 9.867 14.688 1 91 140 GLY A O 1
ATOM 1004 N N . VAL A 1 141 ? -15.484 10.664 13.273 1 96.69 141 VAL A N 1
ATOM 1005 C CA . VAL A 1 141 ? -15.094 11.75 14.172 1 96.69 141 VAL A CA 1
ATOM 1006 C C . VAL A 1 141 ? -15.875 13.016 13.82 1 96.69 141 VAL A C 1
ATOM 1008 O O . VAL A 1 141 ? -15.914 13.422 12.656 1 96.69 141 VAL A O 1
ATOM 1011 N N . ALA A 1 142 ? -16.484 13.617 14.789 1 97.44 142 ALA A N 1
ATOM 1012 C CA . ALA A 1 142 ? -17.281 14.82 14.586 1 97.44 142 ALA A CA 1
ATOM 1013 C C . ALA A 1 142 ? -16.406 15.992 14.156 1 97.44 142 ALA A C 1
ATOM 1015 O O . ALA A 1 142 ? -15.273 16.141 14.633 1 97.44 142 ALA A O 1
ATOM 1016 N N . PRO A 1 143 ? -16.984 16.875 13.32 1 97.75 143 PRO A N 1
ATOM 1017 C CA . PRO A 1 143 ? -16.203 18 12.805 1 97.75 143 PRO A CA 1
ATOM 1018 C C . PRO A 1 143 ? -15.711 18.922 13.914 1 97.75 143 PRO A C 1
ATOM 1020 O O . PRO A 1 143 ? -14.734 19.672 13.719 1 97.75 143 PRO A O 1
ATOM 1023 N N . ASP A 1 144 ? -16.359 18.875 15.039 1 98.25 144 ASP A N 1
ATOM 1024 C CA . ASP A 1 144 ? -15.984 19.812 16.094 1 98.25 144 ASP A CA 1
ATOM 1025 C C . ASP A 1 144 ? -14.969 19.188 17.047 1 98.25 144 ASP A C 1
ATOM 1027 O O . ASP A 1 144 ? -14.727 19.719 18.141 1 98.25 144 ASP A O 1
ATOM 1031 N N . PHE A 1 145 ? -14.383 18.078 16.734 1 98.56 145 PHE A N 1
ATOM 1032 C CA . PHE A 1 145 ? -13.484 17.344 17.594 1 98.56 145 PHE A CA 1
ATOM 1033 C C . PHE A 1 145 ? -12.312 18.203 18.047 1 98.56 145 PHE A C 1
ATOM 1035 O O . PHE A 1 145 ? -11.977 18.25 19.234 1 98.56 145 PHE A O 1
ATOM 1042 N N . TYR A 1 146 ? -11.641 18.922 17.125 1 98.75 146 TYR A N 1
ATOM 1043 C CA . TYR A 1 146 ? -10.492 19.75 17.469 1 98.75 146 TYR A CA 1
ATOM 1044 C C . TYR A 1 146 ? -10.898 20.891 18.391 1 98.75 146 TYR A C 1
ATOM 1046 O O . TYR A 1 146 ? -10.18 21.219 19.344 1 98.75 146 TYR A O 1
ATOM 1054 N N . ALA A 1 147 ? -12.07 21.5 18.125 1 98.5 147 ALA A N 1
ATOM 1055 C CA . ALA A 1 147 ? -12.578 22.547 19 1 98.5 147 ALA A CA 1
ATOM 1056 C C . ALA A 1 147 ? -12.781 22.016 20.422 1 98.5 147 ALA A C 1
ATOM 1058 O O . ALA A 1 147 ? -12.344 22.641 21.391 1 98.5 147 ALA A O 1
ATOM 1059 N N . ARG A 1 148 ? -13.359 20.859 20.5 1 98.25 148 ARG A N 1
ATOM 1060 C CA . ARG A 1 148 ? -13.633 20.25 21.797 1 98.25 148 ARG A CA 1
ATOM 1061 C C . ARG A 1 148 ? -12.336 19.859 22.5 1 98.25 148 ARG A C 1
ATOM 1063 O O . ARG A 1 148 ? -12.234 19.938 23.719 1 98.25 148 ARG A O 1
ATOM 1070 N N . LEU A 1 149 ? -11.391 19.406 21.781 1 98.44 149 LEU A N 1
ATOM 1071 C CA . LEU A 1 149 ? -10.102 19.016 22.344 1 98.44 149 LEU A CA 1
ATOM 1072 C C . LEU A 1 149 ? -9.383 20.234 22.922 1 98.44 149 LEU A C 1
ATOM 1074 O O . LEU A 1 149 ? -8.75 20.141 23.984 1 98.44 149 LEU A O 1
ATOM 1078 N N . CYS A 1 150 ? -9.445 21.406 22.25 1 98.44 150 CYS A N 1
ATOM 1079 C CA . CYS A 1 150 ? -8.891 22.641 22.781 1 98.44 150 CYS A CA 1
ATOM 1080 C C . CYS A 1 150 ? -9.461 22.938 24.172 1 98.44 150 CYS A C 1
ATOM 1082 O O . CYS A 1 150 ? -8.719 23.156 25.125 1 98.44 150 CYS A O 1
ATOM 1084 N N . ALA A 1 151 ? -10.758 22.859 24.219 1 98.38 151 ALA A N 1
ATOM 1085 C CA . ALA A 1 151 ? -11.438 23.156 25.484 1 98.38 151 ALA A CA 1
ATOM 1086 C C . ALA A 1 151 ? -11.062 22.141 26.547 1 98.38 151 ALA A C 1
ATOM 1088 O O . ALA A 1 151 ? -10.852 22.5 27.719 1 98.38 151 ALA A O 1
ATOM 1089 N N . THR A 1 152 ? -11 20.922 26.188 1 98.38 152 THR A N 1
ATOM 1090 C CA . THR A 1 152 ? -10.688 19.844 27.109 1 98.38 152 THR A CA 1
ATOM 1091 C C . THR A 1 152 ? -9.273 20 27.688 1 98.38 152 THR A C 1
ATOM 1093 O O . THR A 1 152 ? -9.07 19.875 28.891 1 98.38 152 THR A O 1
ATOM 1096 N N . LEU A 1 153 ? -8.336 20.25 26.828 1 98.31 153 LEU A N 1
ATOM 1097 C CA . LEU A 1 153 ? -6.961 20.422 27.281 1 98.31 153 LEU A CA 1
ATOM 1098 C C . LEU A 1 153 ? -6.859 21.594 28.25 1 98.31 153 LEU A C 1
ATOM 1100 O O . LEU A 1 153 ? -6.195 21.484 29.281 1 98.31 153 LEU A O 1
ATOM 1104 N N . ARG A 1 154 ? -7.555 22.719 27.969 1 97.5 154 ARG A N 1
ATOM 1105 C CA . ARG A 1 154 ? -7.52 23.891 28.828 1 97.5 154 ARG A CA 1
ATOM 1106 C C . ARG A 1 154 ? -8.18 23.594 30.172 1 97.5 154 ARG A C 1
ATOM 1108 O O . ARG A 1 154 ? -7.656 23.969 31.219 1 97.5 154 ARG A O 1
ATOM 1115 N N . SER A 1 155 ? -9.266 22.922 30.078 1 97.62 155 SER A N 1
ATOM 1116 C CA . SER A 1 155 ? -10.016 22.641 31.297 1 97.62 155 SER A CA 1
ATOM 1117 C C . SER A 1 155 ? -9.273 21.641 32.188 1 97.62 155 SER A C 1
ATOM 1119 O O . SER A 1 155 ? -9.164 21.844 33.406 1 97.62 155 SER A O 1
ATOM 1121 N N . ARG A 1 156 ? -8.758 20.625 31.656 1 97.62 156 ARG A N 1
ATOM 1122 C CA . ARG A 1 156 ? -8.156 19.547 32.438 1 97.62 156 ARG A CA 1
ATOM 1123 C C . ARG A 1 156 ? -6.77 19.938 32.938 1 97.62 156 ARG A C 1
ATOM 1125 O O . ARG A 1 156 ? -6.355 19.5 34 1 97.62 156 ARG A O 1
ATOM 1132 N N . LEU A 1 157 ? -6.098 20.719 32.156 1 97.75 157 LEU A N 1
ATOM 1133 C CA . LEU A 1 157 ? -4.711 20.984 32.5 1 97.75 157 LEU A CA 1
ATOM 1134 C C . LEU A 1 157 ? -4.566 22.359 33.156 1 97.75 157 LEU A C 1
ATOM 1136 O O . LEU A 1 157 ? -3.559 22.625 33.812 1 97.75 157 LEU A O 1
ATOM 1140 N N . ALA A 1 158 ? -5.5 23.25 32.969 1 96 158 ALA A N 1
ATOM 1141 C CA . ALA A 1 158 ? -5.547 24.562 33.625 1 96 158 ALA A CA 1
ATOM 1142 C C . ALA A 1 158 ? -4.242 25.328 33.406 1 96 158 ALA A C 1
ATOM 1144 O O . ALA A 1 158 ? -3.791 25.5 32.281 1 96 158 ALA A O 1
ATOM 1145 N N . ASP A 1 159 ? -3.482 25.547 34.5 1 94.75 159 ASP A N 1
ATOM 1146 C CA . ASP A 1 159 ? -2.279 26.375 34.438 1 94.75 159 ASP A CA 1
ATOM 1147 C C . ASP A 1 159 ? -1.156 25.641 33.688 1 94.75 159 ASP A C 1
ATOM 1149 O O . ASP A 1 159 ? -0.171 26.266 33.312 1 94.75 159 ASP A O 1
ATOM 1153 N N . ARG A 1 160 ? -1.386 24.328 33.531 1 96.31 160 ARG A N 1
ATOM 1154 C CA . ARG A 1 160 ? -0.365 23.531 32.844 1 96.31 160 ARG A CA 1
ATOM 1155 C C . ARG A 1 160 ? -0.738 23.312 31.391 1 96.31 160 ARG A C 1
ATOM 1157 O O . ARG A 1 160 ? -0.069 22.547 30.688 1 96.31 160 ARG A O 1
ATOM 1164 N N . ALA A 1 161 ? -1.779 23.922 30.906 1 97.31 161 ALA A N 1
ATOM 1165 C CA . ALA A 1 161 ? -2.225 23.734 29.531 1 97.31 161 ALA A CA 1
ATOM 1166 C C . ALA A 1 161 ? -1.192 24.266 28.547 1 97.31 161 ALA A C 1
ATOM 1168 O O . ALA A 1 161 ? -0.681 25.375 28.719 1 97.31 161 ALA A O 1
ATOM 1169 N N . PRO A 1 162 ? -0.872 23.469 27.609 1 98.06 162 PRO A N 1
ATOM 1170 C CA . PRO A 1 162 ? 0.007 23.953 26.547 1 98.06 162 PRO A CA 1
ATOM 1171 C C . PRO A 1 162 ? -0.678 24.969 25.641 1 98.06 162 PRO A C 1
ATOM 1173 O O . PRO A 1 162 ? -1.901 25.125 25.688 1 98.06 162 PRO A O 1
ATOM 1176 N N . ARG A 1 163 ? 0.112 25.734 24.906 1 98.25 163 ARG A N 1
ATOM 1177 C CA . ARG A 1 163 ? -0.477 26.453 23.766 1 98.25 163 ARG A CA 1
ATOM 1178 C C . ARG A 1 163 ? -0.935 25.469 22.688 1 98.25 163 ARG A C 1
ATOM 1180 O O . ARG A 1 163 ? -0.339 24.406 22.516 1 98.25 163 ARG A O 1
ATOM 1187 N N . ILE A 1 164 ? -1.997 25.812 21.984 1 98.81 164 ILE A N 1
ATOM 1188 C CA . ILE A 1 164 ? -2.582 24.891 21.031 1 98.81 164 ILE A CA 1
ATOM 1189 C C . ILE A 1 164 ? -2.58 25.516 19.641 1 98.81 164 ILE A C 1
ATOM 1191 O O . ILE A 1 164 ? -3.053 26.656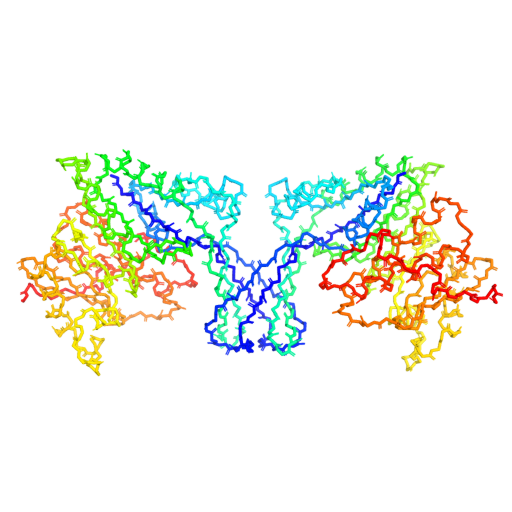 19.469 1 98.81 164 ILE A O 1
ATOM 1195 N N . ALA A 1 165 ? -1.969 24.844 18.688 1 98.88 165 ALA A N 1
ATOM 1196 C CA . ALA A 1 165 ? -2.049 25.203 17.266 1 98.88 165 ALA A CA 1
ATOM 1197 C C . ALA A 1 165 ? -2.951 24.234 16.516 1 98.88 165 ALA A C 1
ATOM 1199 O O . ALA A 1 165 ? -2.91 23.031 16.75 1 98.88 165 ALA A O 1
ATOM 1200 N N . VAL A 1 166 ? -3.785 24.75 15.609 1 98.81 166 VAL A N 1
ATOM 1201 C CA . VAL A 1 166 ? -4.637 23.891 14.789 1 98.81 166 VAL A CA 1
ATOM 1202 C C . VAL A 1 166 ? -4.383 24.172 13.305 1 98.81 166 VAL A C 1
ATOM 1204 O O . VAL A 1 166 ? -4.406 25.328 12.875 1 98.81 166 VAL A O 1
ATOM 1207 N N . ASP A 1 167 ? -4.039 23.172 12.555 1 98.44 167 ASP A N 1
ATOM 1208 C CA . ASP A 1 167 ? -3.906 23.203 11.102 1 98.44 167 ASP A CA 1
ATOM 1209 C C . ASP A 1 167 ? -4.781 22.156 10.445 1 98.44 167 ASP A C 1
ATOM 1211 O O . ASP A 1 167 ? -4.352 21.016 10.258 1 98.44 167 ASP A O 1
ATOM 1215 N N . THR A 1 168 ? -5.953 22.516 10.117 1 97.75 168 THR A N 1
ATOM 1216 C CA . THR A 1 168 ? -6.957 21.672 9.477 1 97.75 168 THR A CA 1
ATOM 1217 C C . THR A 1 168 ? -7.723 22.453 8.414 1 97.75 168 THR A C 1
ATOM 1219 O O . THR A 1 168 ? -7.297 23.531 8 1 97.75 168 THR A O 1
ATOM 1222 N N . SER A 1 169 ? -8.742 21.844 7.793 1 95.44 169 SER A N 1
ATOM 1223 C CA . SER A 1 169 ? -9.492 22.484 6.727 1 95.44 169 SER A CA 1
ATOM 1224 C C . SER A 1 169 ? -10.969 22.125 6.789 1 95.44 169 SER A C 1
ATOM 1226 O O . SER A 1 169 ? -11.359 21.234 7.551 1 95.44 169 SER A O 1
ATOM 1228 N N . GLY A 1 170 ? -11.75 22.875 6.074 1 94.44 170 GLY A N 1
ATOM 1229 C CA . GLY A 1 170 ? -13.156 22.547 5.906 1 94.44 170 GLY A CA 1
ATOM 1230 C C . GLY A 1 170 ? -13.953 22.672 7.188 1 94.44 170 GLY A C 1
ATOM 1231 O O . GLY A 1 170 ? -13.766 23.625 7.953 1 94.44 170 GLY A O 1
ATOM 1232 N N . ALA A 1 171 ? -14.828 21.688 7.398 1 96.25 171 ALA A N 1
ATOM 1233 C CA . ALA A 1 171 ? -15.773 21.719 8.516 1 96.25 171 ALA A CA 1
ATOM 1234 C C . ALA A 1 171 ? -15.039 21.734 9.852 1 96.25 171 ALA A C 1
ATOM 1236 O O . ALA A 1 171 ? -15.422 22.484 10.758 1 96.25 171 ALA A O 1
ATOM 1237 N N . PRO A 1 172 ? -13.945 20.984 9.969 1 97.75 172 PRO A N 1
ATOM 1238 C CA . PRO A 1 172 ? -13.234 21.047 11.242 1 97.75 172 PRO A CA 1
ATOM 1239 C C . PRO A 1 172 ? -12.664 22.438 11.539 1 97.75 172 PRO A C 1
ATOM 1241 O O . PRO A 1 172 ? -12.68 22.875 12.695 1 97.75 172 PRO A O 1
ATOM 1244 N N . LEU A 1 173 ? -12.219 23.109 10.539 1 97.38 173 LEU A N 1
ATOM 1245 C CA . LEU A 1 173 ? -11.695 24.453 10.719 1 97.38 173 LEU A CA 1
ATOM 1246 C C . LEU A 1 173 ? -12.812 25.438 11.086 1 97.38 173 LEU A C 1
ATOM 1248 O O . LEU A 1 173 ? -12.672 26.219 12.023 1 97.38 173 LEU A O 1
ATOM 1252 N N . ALA A 1 174 ? -13.883 25.344 10.398 1 95.75 174 ALA A N 1
ATOM 1253 C CA . ALA A 1 174 ? -15.031 26.219 10.648 1 95.75 174 ALA A CA 1
ATOM 1254 C C . ALA A 1 174 ? -15.586 26 12.055 1 95.75 174 ALA A C 1
ATOM 1256 O O . ALA A 1 174 ? -16.016 26.938 12.719 1 95.75 174 ALA A O 1
ATOM 1257 N N . SER A 1 175 ? -15.516 24.828 12.531 1 97.25 175 SER A N 1
ATOM 1258 C CA . SER A 1 175 ? -16.109 24.438 13.812 1 97.25 175 SER A CA 1
ATOM 1259 C C . SER A 1 175 ? -15.352 25.062 14.977 1 97.25 175 SER A C 1
ATOM 1261 O O . SER A 1 175 ? -15.875 25.141 16.094 1 97.25 175 SER A O 1
ATOM 1263 N N . LEU A 1 176 ? -14.172 25.469 14.758 1 97.44 176 LEU A N 1
ATOM 1264 C CA . LEU A 1 176 ? -13.414 26.125 15.812 1 97.44 176 LEU A CA 1
ATOM 1265 C C . LEU A 1 176 ? -14.133 27.375 16.297 1 97.44 176 LEU A C 1
ATOM 1267 O O . LEU A 1 176 ? -14.023 27.75 17.469 1 97.44 176 LEU A O 1
ATOM 1271 N N . PHE A 1 177 ? -14.883 28.031 15.422 1 95.38 177 PHE A N 1
ATOM 1272 C CA . PHE A 1 177 ? -15.469 29.344 15.695 1 95.38 177 PHE A CA 1
ATOM 1273 C C . PHE A 1 177 ? -16.938 29.203 16.062 1 95.38 177 PHE A C 1
ATOM 1275 O O . PHE A 1 177 ? -17.672 30.203 16.125 1 95.38 177 PHE A O 1
ATOM 1282 N N . ALA A 1 178 ? -17.359 27.984 16.297 1 95.06 178 ALA A N 1
ATOM 1283 C CA . ALA A 1 178 ? -18.781 27.719 16.516 1 95.06 178 ALA A CA 1
ATOM 1284 C C . ALA A 1 178 ? -19.109 27.75 18.016 1 95.06 178 ALA A C 1
ATOM 1286 O O . ALA A 1 178 ? -20.281 27.609 18.391 1 95.06 178 ALA A O 1
ATOM 1287 N N . PHE A 1 179 ? -18.062 27.969 18.859 1 95.56 179 PHE A N 1
ATOM 1288 C CA . PHE A 1 179 ? -18.25 27.906 20.297 1 95.56 179 PHE A CA 1
ATOM 1289 C C . PHE A 1 179 ? -17.688 29.156 20.969 1 95.56 179 PHE A C 1
ATOM 1291 O O . PHE A 1 179 ? -17.797 30.266 20.422 1 95.56 179 PHE A O 1
ATOM 1298 N N . ASP A 1 180 ? -17.266 29.031 22.203 1 93.75 180 ASP A N 1
ATOM 1299 C CA . ASP A 1 180 ? -16.734 30.172 22.922 1 93.75 180 ASP A CA 1
ATOM 1300 C C . ASP A 1 180 ? -15.211 30.219 22.844 1 93.75 180 ASP A C 1
ATOM 1302 O O . ASP A 1 180 ? -14.594 29.438 22.125 1 93.75 180 ASP A O 1
ATOM 1306 N N . ALA A 1 181 ? -14.602 31.141 23.484 1 93.5 181 ALA A N 1
ATOM 1307 C CA . ALA A 1 181 ? -13.172 31.422 23.391 1 93.5 181 ALA A CA 1
ATOM 1308 C C . ALA A 1 181 ? -12.344 30.234 23.875 1 93.5 181 ALA A C 1
ATOM 1310 O O . ALA A 1 181 ? -11.219 30.031 23.422 1 93.5 181 ALA A O 1
ATOM 1311 N N . ASN A 1 182 ? -12.898 29.422 24.766 1 94.75 182 ASN A N 1
ATOM 1312 C CA . ASN A 1 182 ? -12.172 28.281 25.297 1 94.75 182 ASN A CA 1
ATOM 1313 C C . ASN A 1 182 ? -11.922 27.219 24.234 1 94.75 182 ASN A C 1
ATOM 1315 O O . ASN A 1 182 ? -11.062 26.344 24.391 1 94.75 182 ASN A O 1
ATOM 1319 N N . HIS A 1 183 ? -12.703 27.281 23.094 1 97.25 183 HIS A N 1
ATOM 1320 C CA . HIS A 1 183 ? -12.609 26.297 22.016 1 97.25 183 HIS A CA 1
ATOM 1321 C C . HIS A 1 183 ? -11.648 26.766 20.938 1 97.25 183 HIS A C 1
ATOM 1323 O O . HIS A 1 183 ? -11.328 26 20.016 1 97.25 183 HIS A O 1
ATOM 1329 N N . LEU A 1 184 ? -11.234 28 21.047 1 97.69 184 LEU A N 1
ATOM 1330 C CA . LEU A 1 184 ? -10.344 28.562 20.031 1 97.69 184 LEU A CA 1
ATOM 1331 C C . LEU A 1 184 ? -8.883 28.266 20.375 1 97.69 184 LEU A C 1
ATOM 1333 O O . LEU A 1 184 ? -8.477 28.359 21.531 1 97.69 184 LEU A O 1
ATOM 1337 N N . PRO A 1 185 ? -8.109 27.875 19.391 1 98.5 185 PRO A N 1
ATOM 1338 C CA . PRO A 1 185 ? -6.684 27.641 19.625 1 98.5 185 PRO A CA 1
ATOM 1339 C C . PRO A 1 185 ? -5.879 28.922 19.75 1 98.5 185 PRO A C 1
ATOM 1341 O O . PRO A 1 185 ? -6.41 30.016 19.516 1 98.5 185 PRO A O 1
ATOM 1344 N N . ASP A 1 186 ? -4.66 28.781 20.172 1 98.44 186 ASP A N 1
ATOM 1345 C CA . ASP A 1 186 ? -3.732 29.906 20.281 1 98.44 186 ASP A CA 1
ATOM 1346 C C . ASP A 1 186 ? -3.184 30.281 18.906 1 98.44 186 ASP A C 1
ATOM 1348 O O . ASP A 1 186 ? -2.729 31.406 18.703 1 98.44 186 ASP A O 1
ATOM 1352 N N . LEU A 1 187 ? -3.238 29.328 17.969 1 98.75 187 LEU A N 1
ATOM 1353 C CA . LEU A 1 187 ? -2.711 29.562 16.641 1 98.75 187 LEU A CA 1
ATOM 1354 C C . LEU A 1 187 ? -3.479 28.734 15.602 1 98.75 187 LEU A C 1
ATOM 1356 O O . LEU A 1 187 ? -3.777 27.562 15.836 1 98.75 187 LEU A O 1
ATOM 1360 N N . ILE A 1 188 ? -3.873 29.359 14.492 1 98.69 188 ILE A N 1
ATOM 1361 C CA . ILE A 1 188 ? -4.348 28.609 13.328 1 98.69 188 ILE A CA 1
ATOM 1362 C C . ILE A 1 188 ? -3.484 28.953 12.109 1 98.69 188 ILE A C 1
ATOM 1364 O O . ILE A 1 188 ? -2.916 30.047 12.031 1 98.69 188 ILE A O 1
ATOM 1368 N N . LYS A 1 189 ? -3.422 27.969 11.203 1 98.44 189 LYS A N 1
ATOM 1369 C CA . LYS A 1 189 ? -2.586 28.125 10.023 1 98.44 189 LYS A CA 1
ATOM 1370 C C . LYS A 1 189 ? -3.385 27.875 8.742 1 98.44 189 LYS A C 1
ATOM 1372 O O . LYS A 1 189 ? -3.086 26.938 7.996 1 98.44 189 LYS A O 1
ATOM 1377 N N . PRO A 1 190 ? -4.262 28.781 8.336 1 96.62 190 PRO A N 1
ATOM 1378 C CA . PRO A 1 190 ? -4.992 28.625 7.074 1 96.62 190 PRO A CA 1
ATOM 1379 C C . PRO A 1 190 ? -4.16 29.047 5.859 1 96.62 190 PRO A C 1
ATOM 1381 O O . PRO A 1 190 ? -3.195 29.797 5.992 1 96.62 190 PRO A O 1
ATOM 1384 N N . ASN A 1 191 ? -4.527 28.469 4.742 1 94.31 191 ASN A N 1
ATOM 1385 C CA . ASN A 1 191 ? -4.078 29.062 3.486 1 94.31 191 ASN A CA 1
ATOM 1386 C C . ASN A 1 191 ? -5.066 30.109 2.975 1 94.31 191 ASN A C 1
ATOM 1388 O O . ASN A 1 191 ? -6.047 30.422 3.652 1 94.31 191 ASN A O 1
ATOM 1392 N N . ALA A 1 192 ? -4.766 30.625 1.808 1 91.69 192 ALA A N 1
ATOM 1393 C CA . ALA A 1 192 ? -5.586 31.703 1.272 1 91.69 192 ALA A CA 1
ATOM 1394 C C . ALA A 1 192 ? -7.031 31.25 1.076 1 91.69 192 ALA A C 1
ATOM 1396 O O . ALA A 1 192 ? -7.969 31.984 1.407 1 91.69 192 ALA A O 1
ATOM 1397 N N . GLU A 1 193 ? -7.215 30.078 0.578 1 90 193 GLU A N 1
ATOM 1398 C CA . GLU A 1 193 ? -8.555 29.547 0.335 1 90 193 GLU A CA 1
ATOM 1399 C C . GLU A 1 193 ? -9.289 29.297 1.646 1 90 193 GLU A C 1
ATOM 1401 O O . GLU A 1 193 ? -10.469 29.625 1.775 1 90 193 GLU A O 1
ATOM 1406 N N . GLU A 1 194 ? -8.609 28.75 2.584 1 92.75 194 GLU A N 1
ATOM 1407 C CA . GLU A 1 194 ? -9.18 28.453 3.893 1 92.75 194 GLU A CA 1
ATOM 1408 C C . GLU A 1 194 ? -9.516 29.734 4.648 1 92.75 194 GLU A C 1
ATOM 1410 O O . GLU A 1 194 ? -10.547 29.812 5.328 1 92.75 194 GLU A O 1
ATOM 1415 N N . LEU A 1 195 ? -8.703 30.719 4.543 1 92.88 195 LEU A N 1
ATOM 1416 C CA . LEU A 1 195 ? -8.961 32 5.152 1 92.88 195 LEU A CA 1
ATOM 1417 C C . LEU A 1 195 ? -10.227 32.625 4.582 1 92.88 195 LEU A C 1
ATOM 1419 O O . LEU A 1 195 ? -11.055 33.156 5.324 1 92.88 195 LEU A O 1
ATOM 1423 N N . THR A 1 196 ? -10.32 32.531 3.279 1 89.5 196 THR A N 1
ATOM 1424 C CA . THR A 1 196 ? -11.5 33.031 2.596 1 89.5 196 THR A CA 1
ATOM 1425 C C . THR A 1 196 ? -12.766 32.344 3.1 1 89.5 196 THR A C 1
ATOM 1427 O O . THR A 1 196 ? -13.781 33 3.357 1 89.5 196 THR A O 1
ATOM 1430 N N . GLU A 1 197 ? -12.68 31.078 3.293 1 88.69 197 GLU A N 1
ATOM 1431 C CA . GLU A 1 197 ? -13.812 30.297 3.77 1 88.69 197 GLU A CA 1
ATOM 1432 C C . GLU A 1 197 ? -14.203 30.703 5.191 1 88.69 197 GLU A C 1
ATOM 1434 O O . GLU A 1 197 ? -15.391 30.734 5.527 1 88.69 197 GLU A O 1
ATOM 1439 N N . LEU A 1 198 ? -13.305 30.984 5.988 1 91.06 198 LEU A N 1
ATOM 1440 C CA . LEU A 1 198 ? -13.539 31.312 7.395 1 91.06 198 LEU A CA 1
ATOM 1441 C C . LEU A 1 198 ? -14.219 32.656 7.539 1 91.06 198 LEU A C 1
ATOM 1443 O O . LEU A 1 198 ? -15.047 32.844 8.43 1 91.06 198 LEU A O 1
ATOM 1447 N N . ILE A 1 199 ? -13.984 33.594 6.793 1 84.12 199 ILE A N 1
ATOM 1448 C CA . ILE A 1 199 ? -14.492 34.969 6.961 1 84.12 199 ILE A CA 1
ATOM 1449 C C . ILE A 1 199 ? -15.773 35.125 6.141 1 84.12 199 ILE A C 1
ATOM 1451 O O . ILE A 1 199 ? -16.391 36.219 6.16 1 84.12 199 ILE A O 1
ATOM 1455 N N . ALA A 1 200 ? -16.594 34.062 5.844 1 67.75 200 ALA A N 1
ATOM 1456 C CA . ALA A 1 200 ? -17.859 34 5.098 1 67.75 200 ALA A CA 1
ATOM 1457 C C . ALA A 1 200 ? -17.938 35.188 4.105 1 67.75 200 ALA A C 1
ATOM 1459 O O . ALA A 1 200 ? -19.016 35.719 3.877 1 67.75 200 ALA A O 1
ATOM 1460 N N . GLN A 1 201 ? -16.953 36 4.066 1 57.69 201 GLN A N 1
ATOM 1461 C CA . GLN A 1 201 ? -17.125 37.094 3.127 1 57.69 201 GLN A CA 1
ATOM 1462 C C . GLN A 1 201 ? -17.047 36.594 1.684 1 57.69 201 GLN A C 1
ATOM 1464 O O . GLN A 1 201 ? -16.406 35.594 1.396 1 57.69 201 GLN A O 1
ATOM 1469 N N . ASP A 1 202 ? -18.047 37 0.92 1 52.47 202 ASP A N 1
ATOM 1470 C CA . ASP A 1 202 ? -18.141 36.688 -0.503 1 52.47 202 ASP A CA 1
ATOM 1471 C C . ASP A 1 202 ? -16.766 36.469 -1.124 1 52.47 202 ASP A C 1
ATOM 1473 O O . ASP A 1 202 ? -15.797 37.125 -0.708 1 52.47 202 ASP A O 1
ATOM 1477 N N . SER A 1 203 ? -16.719 35.375 -1.886 1 47.66 203 SER A N 1
ATOM 1478 C CA . SER A 1 203 ? -15.828 34.469 -2.625 1 47.66 203 SER A CA 1
ATOM 1479 C C . SER A 1 203 ? -14.648 35.25 -3.219 1 47.66 203 SER A C 1
ATOM 1481 O O . SER A 1 203 ? -13.625 34.656 -3.562 1 47.66 203 SER A O 1
ATOM 1483 N N . ALA A 1 204 ? -14.93 36.188 -4.234 1 47.94 204 ALA A N 1
ATOM 1484 C CA . ALA A 1 204 ? -14.125 36.406 -5.43 1 47.94 204 ALA A CA 1
ATOM 1485 C C . ALA A 1 204 ? -12.766 37 -5.074 1 47.94 204 ALA A C 1
ATOM 1487 O O . ALA A 1 204 ? -11.938 37.25 -5.957 1 47.94 204 ALA A O 1
ATOM 1488 N N . LEU A 1 205 ? -12.578 37.5 -3.707 1 55.97 205 LEU A N 1
ATOM 1489 C CA . LEU A 1 205 ? -11.359 38.281 -3.59 1 55.97 205 LEU A CA 1
ATOM 1490 C C . LEU A 1 205 ? -10.164 37.375 -3.256 1 55.97 205 LEU A C 1
ATOM 1492 O O . LEU A 1 205 ? -10.203 36.656 -2.275 1 55.97 205 LEU A O 1
ATOM 1496 N N . GLY A 1 206 ? -9.438 36.969 -4.168 1 65.88 206 GLY A N 1
ATOM 1497 C CA . GLY A 1 206 ? -8.242 36.125 -4.113 1 65.88 206 GLY A CA 1
ATOM 1498 C C . GLY A 1 206 ? -7.172 36.688 -3.193 1 65.88 206 GLY A C 1
ATOM 1499 O O . GLY A 1 206 ? -6.547 37.688 -3.504 1 65.88 206 GLY A O 1
ATOM 1500 N N . PHE A 1 207 ? -6.984 36.25 -1.742 1 76.94 207 PHE A N 1
ATOM 1501 C CA . PHE A 1 207 ? -5.996 36.719 -0.772 1 76.94 207 PHE A CA 1
ATOM 1502 C C . PHE A 1 207 ? -4.582 36.438 -1.271 1 76.94 207 PHE A C 1
ATOM 1504 O O . PHE A 1 207 ? -3.629 37.062 -0.832 1 76.94 207 PHE A O 1
ATOM 1511 N N . GLU A 1 208 ? -4.508 35.594 -2.213 1 75.62 208 GLU A N 1
ATOM 1512 C CA . GLU A 1 208 ? -3.191 35.344 -2.791 1 75.62 208 GLU A CA 1
ATOM 1513 C C . GLU A 1 208 ? -2.684 36.562 -3.553 1 75.62 208 GLU A C 1
ATOM 1515 O O . GLU A 1 208 ? -1.477 36.812 -3.617 1 75.62 208 GLU A O 1
ATOM 1520 N N . GLN A 1 209 ? -3.633 37.344 -3.977 1 78.19 209 GLN A N 1
ATOM 1521 C CA . GLN A 1 209 ? -3.252 38.5 -4.801 1 78.19 209 GLN A CA 1
ATOM 1522 C C . GLN A 1 209 ? -3.275 39.781 -3.99 1 78.19 209 GLN A C 1
ATOM 1524 O O . GLN A 1 209 ? -2.865 40.844 -4.48 1 78.19 209 GLN A O 1
ATOM 1529 N N . SER A 1 210 ? -3.693 39.688 -2.797 1 85.88 210 SER A N 1
ATOM 1530 C CA . SER A 1 210 ? -3.766 40.844 -1.935 1 85.88 210 SER A CA 1
ATOM 1531 C C . SER A 1 210 ? -3.338 40.531 -0.509 1 85.88 210 SER A C 1
ATOM 1533 O O . SER A 1 210 ? -4.172 40.469 0.398 1 85.88 210 SER A O 1
ATOM 1535 N N . PRO A 1 211 ? -2.002 40.531 -0.302 1 88.62 211 PRO A N 1
ATOM 1536 C CA . PRO A 1 211 ? -1.482 40.156 1.015 1 88.62 211 PRO A CA 1
ATOM 1537 C C . PRO A 1 211 ? -1.973 41.062 2.129 1 88.62 211 PRO A C 1
ATOM 1539 O O . PRO A 1 211 ? -2.182 40.625 3.26 1 88.62 211 PRO A O 1
ATOM 1542 N N . LYS A 1 212 ? -2.221 42.312 1.812 1 88.06 212 LYS A N 1
ATOM 1543 C CA . LYS A 1 212 ? -2.711 43.25 2.82 1 88.06 212 LYS A CA 1
ATOM 1544 C C . LYS A 1 212 ? -4.137 42.906 3.24 1 88.06 212 LYS A C 1
ATOM 1546 O O . LYS A 1 212 ? -4.492 43.031 4.414 1 88.06 212 LYS A O 1
ATOM 1551 N N . GLU A 1 213 ? -4.871 42.5 2.252 1 89.75 213 GLU A N 1
ATOM 1552 C CA . GLU A 1 213 ? -6.23 42.062 2.568 1 89.75 213 GLU A CA 1
ATOM 1553 C C . GLU A 1 213 ? -6.219 40.781 3.396 1 89.75 213 GLU A C 1
ATOM 1555 O O . GLU A 1 213 ? -7.051 40.594 4.293 1 89.75 213 GLU A O 1
ATOM 1560 N N . ALA A 1 214 ? -5.312 39.906 3.059 1 93.06 214 ALA A N 1
ATOM 1561 C CA . ALA A 1 214 ? -5.16 38.688 3.85 1 93.06 214 ALA A CA 1
ATOM 1562 C C . ALA A 1 214 ? -4.801 39 5.297 1 93.06 214 ALA A C 1
ATOM 1564 O O . ALA A 1 214 ? -5.312 38.375 6.227 1 93.06 214 ALA A O 1
ATOM 1565 N 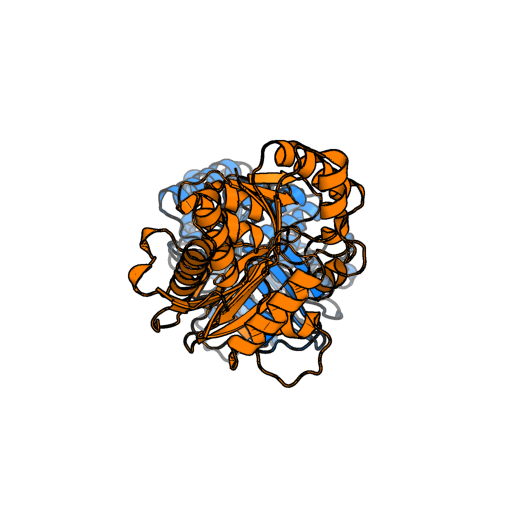N . ALA A 1 215 ? -3.975 40 5.426 1 93.44 215 ALA A N 1
ATOM 1566 C CA . ALA A 1 215 ? -3.564 40.438 6.762 1 93.44 215 ALA A CA 1
ATOM 1567 C C . ALA A 1 215 ? -4.75 41 7.551 1 93.44 215 ALA A C 1
ATOM 1569 O O . ALA A 1 215 ? -4.891 40.719 8.742 1 93.44 215 ALA A O 1
ATOM 1570 N N . ARG A 1 216 ? -5.551 41.75 6.902 1 90.75 216 ARG A N 1
ATOM 1571 C CA . ARG A 1 216 ? -6.742 42.281 7.543 1 90.75 216 ARG A CA 1
ATOM 1572 C C . ARG A 1 216 ? -7.699 41.188 7.957 1 90.75 216 ARG A C 1
ATOM 1574 O O . ARG A 1 216 ? -8.258 41.219 9.055 1 90.75 216 ARG A O 1
ATOM 1581 N N . ALA A 1 217 ? -7.887 40.281 7.039 1 92.75 217 ALA A N 1
ATOM 1582 C CA . ALA A 1 217 ? -8.75 39.156 7.328 1 92.75 217 ALA A CA 1
ATOM 1583 C C . ALA A 1 217 ? -8.219 38.344 8.516 1 92.75 217 ALA A C 1
ATOM 1585 O O . ALA A 1 217 ? -8.992 37.906 9.375 1 92.75 217 ALA A O 1
ATOM 1586 N N . ALA A 1 218 ? -6.945 38.094 8.539 1 95.69 218 ALA A N 1
ATOM 1587 C CA . ALA A 1 218 ? -6.305 37.406 9.656 1 95.69 218 ALA A CA 1
ATOM 1588 C C . ALA A 1 218 ? -6.492 38.156 10.961 1 95.69 218 ALA A C 1
ATOM 1590 O O . ALA A 1 218 ? -6.762 37.562 12.008 1 95.69 218 ALA A O 1
ATOM 1591 N N . GLY A 1 219 ? -6.348 39.438 10.883 1 95.12 219 GLY A N 1
ATOM 1592 C CA . GLY A 1 219 ? -6.574 40.281 12.039 1 95.12 219 GLY A CA 1
ATOM 1593 C C . GLY A 1 219 ? -7.984 40.188 12.594 1 95.12 219 GLY A C 1
ATOM 1594 O O . GLY A 1 219 ? -8.188 40.219 13.812 1 95.12 219 GLY A O 1
ATOM 1595 N N . TYR A 1 220 ? -8.898 40.094 11.688 1 93.56 220 TYR A N 1
ATOM 1596 C CA . TYR A 1 220 ? -10.297 39.906 12.086 1 93.56 220 TYR A CA 1
ATOM 1597 C C . TYR A 1 220 ? -10.477 38.656 12.906 1 93.56 220 TYR A C 1
ATOM 1599 O O . TYR A 1 220 ? -11.211 38.656 13.898 1 93.56 220 TYR A O 1
ATOM 1607 N N . LEU A 1 221 ? -9.836 37.594 12.516 1 95.38 221 LEU A N 1
ATOM 1608 C CA . LEU A 1 221 ? -9.945 36.344 13.234 1 95.38 221 LEU A CA 1
ATOM 1609 C C . LEU A 1 221 ? -9.305 36.438 14.617 1 95.38 221 LEU A C 1
ATOM 1611 O O . LEU A 1 221 ? -9.781 35.844 15.578 1 95.38 221 LEU A O 1
ATOM 1615 N N . VAL A 1 222 ? -8.258 37.25 14.727 1 96.62 222 VAL A N 1
ATOM 1616 C CA . VAL A 1 222 ? -7.633 37.5 16.016 1 96.62 222 VAL A CA 1
ATOM 1617 C C . VAL A 1 222 ? -8.609 38.25 16.922 1 96.62 222 VAL A C 1
ATOM 1619 O O . VAL A 1 222 ? -8.734 37.938 18.109 1 96.62 222 VAL A O 1
ATOM 1622 N N . GLN A 1 223 ? -9.305 39.156 16.375 1 94.12 223 GLN A N 1
ATOM 1623 C CA . GLN A 1 223 ? -10.297 39.906 17.125 1 94.12 223 GLN A CA 1
ATOM 1624 C C . GLN A 1 223 ? -11.43 39 17.609 1 94.12 223 GLN A C 1
ATOM 1626 O O . GLN A 1 223 ? -12.055 39.281 18.641 1 94.12 223 GLN A O 1
ATOM 1631 N N . ARG A 1 224 ? -11.578 38 16.922 1 92.88 224 ARG A N 1
ATOM 1632 C CA . ARG A 1 224 ? -12.633 37.031 17.281 1 92.88 224 ARG A CA 1
ATOM 1633 C C . ARG A 1 224 ? -12.164 36.094 18.375 1 92.88 224 ARG A C 1
ATOM 1635 O O . ARG A 1 224 ? -12.953 35.281 18.891 1 92.88 224 ARG A O 1
ATOM 1642 N N . GLY A 1 225 ? -10.859 36.094 18.656 1 95.12 225 GLY A N 1
ATOM 1643 C CA . GLY A 1 225 ? -10.461 35.344 19.844 1 95.12 225 GLY A CA 1
ATOM 1644 C C . GLY A 1 225 ? -9.273 34.438 19.609 1 95.12 225 GLY A C 1
ATOM 1645 O O . GLY A 1 225 ? -8.672 33.938 20.562 1 95.12 225 GLY A O 1
ATOM 1646 N N . VAL A 1 226 ? -8.906 34.156 18.375 1 96.19 226 VAL A N 1
ATOM 1647 C CA . VAL A 1 226 ? -7.715 33.344 18.094 1 96.19 226 VAL A CA 1
ATOM 1648 C C . VAL A 1 226 ? -6.473 34.125 18.531 1 96.19 226 VAL A C 1
ATOM 1650 O O . VAL A 1 226 ? -6.395 35.344 18.344 1 96.19 226 VAL A O 1
ATOM 1653 N N . GLY A 1 227 ? -5.512 33.438 19.094 1 96.75 227 GLY A N 1
ATOM 1654 C CA . GLY A 1 227 ? -4.305 34.094 19.531 1 96.75 227 GLY A CA 1
ATOM 1655 C C . GLY A 1 227 ? -3.465 34.625 18.375 1 96.75 227 GLY A C 1
ATOM 1656 O O . GLY A 1 227 ? -3.07 35.781 18.359 1 96.75 227 GLY A O 1
ATOM 1657 N N . THR A 1 228 ? -3.205 33.781 17.422 1 98.5 228 THR A N 1
ATOM 1658 C CA . THR A 1 228 ? -2.34 34.062 16.281 1 98.5 228 THR A CA 1
ATOM 1659 C C . THR A 1 228 ? -2.875 33.406 15.016 1 98.5 228 THR A C 1
ATOM 1661 O O . THR A 1 228 ? -3.336 32.25 15.055 1 98.5 228 THR A O 1
ATOM 1664 N N . VAL A 1 229 ? -2.832 34.156 13.906 1 98.5 229 VAL A N 1
ATOM 1665 C CA . VAL A 1 229 ? -3.158 33.562 12.602 1 98.5 229 VAL A CA 1
ATOM 1666 C C . VAL A 1 229 ? -1.932 33.625 11.695 1 98.5 229 VAL A C 1
ATOM 1668 O O . VAL A 1 229 ? -1.408 34.719 11.414 1 98.5 229 VAL A O 1
ATOM 1671 N N . LEU A 1 230 ? -1.412 32.5 11.344 1 98.75 230 LEU A N 1
ATOM 1672 C CA . LEU A 1 230 ? -0.378 32.344 10.32 1 98.75 230 LEU A CA 1
ATOM 1673 C C . LEU A 1 230 ? -0.982 31.906 8.992 1 98.75 230 LEU A C 1
ATOM 1675 O O . LEU A 1 230 ? -1.202 30.719 8.773 1 98.75 230 LEU A O 1
ATOM 1679 N N . ALA A 1 231 ? -1.204 32.812 8.07 1 97.62 231 ALA A N 1
ATOM 1680 C CA . ALA A 1 231 ? -1.835 32.5 6.789 1 97.62 231 ALA A CA 1
ATOM 1681 C C . ALA A 1 231 ? -0.799 32.406 5.672 1 97.62 231 ALA A C 1
ATOM 1683 O O . ALA A 1 231 ? -0.044 33.375 5.445 1 97.62 231 ALA A O 1
ATOM 1684 N N . THR A 1 232 ? -0.765 31.297 5.027 1 96.75 232 THR A N 1
ATOM 1685 C CA . THR A 1 232 ? 0.15 31.125 3.906 1 96.75 232 THR A CA 1
ATOM 1686 C C . THR A 1 232 ? -0.515 31.547 2.598 1 96.75 232 THR A C 1
ATOM 1688 O O . THR A 1 232 ? -1.702 31.281 2.389 1 96.75 232 THR A O 1
ATOM 1691 N N . LEU A 1 233 ? 0.252 32.219 1.728 1 94.5 233 LEU A N 1
ATOM 1692 C CA . LEU A 1 233 ? -0.281 32.812 0.505 1 94.5 233 LEU A CA 1
ATOM 1693 C C . LEU A 1 233 ? 0.478 32.312 -0.718 1 94.5 233 LEU A C 1
ATOM 1695 O O . LEU A 1 233 ? 0.746 33.062 -1.646 1 94.5 233 LEU A O 1
ATOM 1699 N N . GLY A 1 234 ? 0.963 31.094 -0.697 1 90.69 234 GLY A N 1
ATOM 1700 C CA . GLY A 1 234 ? 1.72 30.562 -1.816 1 90.69 234 GLY A CA 1
ATOM 1701 C C . GLY A 1 234 ? 2.984 31.344 -2.113 1 90.69 234 GLY A C 1
ATOM 1702 O O . GLY A 1 234 ? 3.793 31.578 -1.216 1 90.69 234 GLY A O 1
ATOM 1703 N N . ALA A 1 235 ? 3.107 31.719 -3.404 1 89.94 235 ALA A N 1
ATOM 1704 C CA . ALA A 1 235 ? 4.305 32.438 -3.861 1 89.94 235 ALA A CA 1
ATOM 1705 C C . ALA A 1 235 ? 4.387 33.812 -3.254 1 89.94 235 ALA A C 1
ATOM 1707 O O . ALA A 1 235 ? 5.449 34.438 -3.268 1 89.94 235 ALA A O 1
ATOM 1708 N N . GLN A 1 236 ? 3.322 34.25 -2.646 1 92.06 236 GLN A N 1
ATOM 1709 C CA . GLN A 1 236 ? 3.289 35.625 -2.08 1 92.06 236 GLN A CA 1
ATOM 1710 C C . GLN A 1 236 ? 3.752 35.594 -0.626 1 92.06 236 GLN A C 1
ATOM 1712 O O . GLN A 1 236 ? 3.775 36.656 0.025 1 92.06 236 GLN A O 1
ATOM 1717 N N . GLY A 1 237 ? 4.039 34.438 -0.115 1 95.5 237 GLY A N 1
ATOM 1718 C CA . GLY A 1 237 ? 4.566 34.344 1.236 1 95.5 237 GLY A CA 1
ATOM 1719 C C . GLY A 1 237 ? 3.512 33.969 2.268 1 95.5 237 GLY A C 1
ATOM 1720 O O . GLY A 1 237 ? 2.781 33 2.104 1 95.5 237 GLY A O 1
ATOM 1721 N N . ALA A 1 238 ? 3.584 34.75 3.41 1 97.81 238 ALA A N 1
ATOM 1722 C CA . ALA A 1 238 ? 2.652 34.469 4.504 1 97.81 238 ALA A CA 1
ATOM 1723 C C . ALA A 1 238 ? 2.404 35.75 5.336 1 97.81 238 ALA A C 1
ATOM 1725 O O . ALA A 1 238 ? 3.215 36.656 5.324 1 97.81 238 ALA A O 1
ATOM 1726 N N . VAL A 1 239 ? 1.298 35.719 5.965 1 97.81 239 VAL A N 1
ATOM 1727 C CA . VAL A 1 239 ? 0.93 36.781 6.883 1 97.81 239 VAL A CA 1
ATOM 1728 C C . VAL A 1 239 ? 0.795 36.25 8.297 1 97.81 239 VAL A C 1
ATOM 1730 O O . VAL A 1 239 ? 0.398 35.094 8.484 1 97.81 239 VAL A O 1
ATOM 1733 N N . LEU A 1 240 ? 1.225 37.062 9.25 1 98.56 240 LEU A N 1
ATOM 1734 C CA . LEU A 1 240 ? 1.054 36.781 10.672 1 98.56 240 LEU A CA 1
ATOM 1735 C C . LEU A 1 240 ? 0.228 37.875 11.344 1 98.56 240 LEU A C 1
ATOM 1737 O O . LEU A 1 240 ? 0.525 39.062 11.203 1 98.56 240 LEU A O 1
ATOM 1741 N N . ALA A 1 241 ? -0.829 37.5 11.984 1 98.31 241 ALA A N 1
ATOM 1742 C CA . ALA A 1 241 ? -1.631 38.438 12.75 1 98.31 241 ALA A CA 1
ATOM 1743 C C . ALA A 1 241 ? -1.669 38.062 14.227 1 98.31 241 ALA A C 1
ATOM 1745 O O . ALA A 1 241 ? -1.871 36.875 14.57 1 98.31 241 ALA A O 1
ATOM 1746 N N . THR A 1 242 ? -1.366 38.969 15.078 1 97.81 242 THR A N 1
ATOM 1747 C CA . THR A 1 242 ? -1.493 38.844 16.531 1 97.81 242 THR A CA 1
ATOM 1748 C C . THR A 1 242 ? -2.201 40.094 17.109 1 97.81 242 THR A C 1
ATOM 1750 O O . THR A 1 242 ? -2.604 40.969 16.359 1 97.81 242 THR A O 1
ATOM 1753 N N . ALA A 1 243 ? -2.359 40.062 18.422 1 95.94 243 ALA A N 1
ATOM 1754 C CA . ALA A 1 243 ? -2.934 41.219 19.078 1 95.94 243 ALA A CA 1
ATOM 1755 C C . ALA A 1 243 ? -2.039 42.469 18.906 1 95.94 243 ALA A C 1
ATOM 1757 O O . ALA A 1 243 ? -2.51 43.594 18.969 1 95.94 243 ALA A O 1
ATOM 1758 N N . GLU A 1 244 ? -0.789 42.188 18.562 1 95.31 244 GLU A N 1
ATOM 1759 C CA . GLU A 1 244 ? 0.192 43.25 18.469 1 95.31 244 GLU A CA 1
ATOM 1760 C C . GLU A 1 244 ? 0.22 43.844 17.078 1 95.31 244 GLU A C 1
ATOM 1762 O O . GLU A 1 244 ? 0.773 44.938 16.875 1 95.31 244 GLU A O 1
ATOM 1767 N N . GLY A 1 245 ? -0.324 43.188 16.156 1 95.81 245 GLY A N 1
ATOM 1768 C CA . GLY A 1 245 ? -0.294 43.688 14.789 1 95.81 245 GLY A CA 1
ATOM 1769 C C . GLY A 1 245 ? -0.236 42.594 13.75 1 95.81 245 GLY A C 1
ATOM 1770 O O . GLY A 1 245 ? -0.448 41.406 14.07 1 95.81 245 GLY A O 1
ATOM 1771 N N . CYS A 1 246 ? -0.037 43.031 12.516 1 97.25 246 CYS A N 1
ATOM 1772 C CA . CYS A 1 246 ? 0.069 42.125 11.375 1 97.25 246 CYS A CA 1
ATOM 1773 C C . CYS A 1 246 ? 1.394 42.312 10.648 1 97.25 246 CYS A C 1
ATOM 1775 O O . CYS A 1 246 ? 1.906 43.438 10.562 1 97.25 246 CYS A O 1
ATOM 1777 N N . TRP A 1 247 ? 1.927 41.25 10.219 1 97.75 247 TRP A N 1
ATOM 1778 C CA . TRP A 1 247 ? 3.166 41.219 9.445 1 97.75 247 TRP A CA 1
ATOM 1779 C C . TRP A 1 247 ? 2.986 40.469 8.141 1 97.75 247 TRP A C 1
ATOM 1781 O O . TRP A 1 247 ? 2.127 39.562 8.047 1 97.75 247 TRP A O 1
ATOM 1791 N N . LEU A 1 248 ? 3.76 40.844 7.148 1 97.25 248 LEU A N 1
ATOM 1792 C CA . LEU A 1 248 ? 3.854 40.125 5.875 1 97.25 248 LEU A CA 1
ATOM 1793 C C . LEU A 1 248 ? 5.297 39.75 5.578 1 97.25 248 LEU A C 1
ATOM 1795 O O . LEU A 1 248 ? 6.211 40.562 5.715 1 97.25 248 LEU A O 1
ATOM 1799 N N . ALA A 1 249 ? 5.523 38.531 5.277 1 97.88 249 ALA A N 1
ATOM 1800 C CA . ALA A 1 249 ? 6.855 38.062 4.898 1 97.88 249 ALA A CA 1
ATOM 1801 C C . ALA A 1 249 ? 6.836 37.406 3.514 1 97.88 249 ALA A C 1
ATOM 1803 O O . ALA A 1 249 ? 5.871 36.719 3.152 1 97.88 249 ALA A O 1
ATOM 1804 N N . ARG A 1 250 ? 7.922 37.594 2.771 1 96.88 250 ARG A N 1
ATOM 1805 C CA . ARG A 1 250 ? 8.086 37.031 1.442 1 96.88 250 ARG A CA 1
ATOM 1806 C C . ARG A 1 250 ? 9.516 36.531 1.225 1 96.88 250 ARG A C 1
ATOM 1808 O O . ARG A 1 250 ? 10.469 37.188 1.663 1 96.88 250 ARG A O 1
ATOM 1815 N N . HIS A 1 251 ? 9.578 35.469 0.641 1 96.31 251 HIS A N 1
ATOM 1816 C CA . HIS A 1 251 ? 10.859 34.938 0.197 1 96.31 251 HIS A CA 1
ATOM 1817 C C . HIS A 1 251 ? 11.156 35.312 -1.246 1 96.31 251 HIS A C 1
ATOM 1819 O O . HIS A 1 251 ? 10.234 35.406 -2.064 1 96.31 251 HIS A O 1
ATOM 1825 N N . ALA A 1 252 ? 12.484 35.562 -1.53 1 95.75 252 ALA A N 1
ATOM 1826 C CA . ALA A 1 252 ? 12.852 35.688 -2.938 1 95.75 252 ALA A CA 1
ATOM 1827 C C . ALA A 1 252 ? 12.367 34.5 -3.742 1 95.75 252 ALA A C 1
ATOM 1829 O O . ALA A 1 252 ? 12.219 33.406 -3.201 1 95.75 252 ALA A O 1
ATOM 1830 N N . PRO A 1 253 ? 12.055 34.688 -4.969 1 93.81 253 PRO A N 1
ATOM 1831 C CA . PRO A 1 253 ? 11.5 33.594 -5.777 1 93.81 253 PRO A CA 1
ATOM 1832 C C . PRO A 1 253 ? 12.391 32.375 -5.785 1 93.81 253 PRO A C 1
ATOM 1834 O O . PRO A 1 253 ? 13.617 32.469 -5.824 1 93.81 253 PRO A O 1
ATOM 1837 N N . VAL A 1 254 ? 11.766 31.188 -5.68 1 93 254 VAL A N 1
ATOM 1838 C CA . VAL A 1 254 ? 12.453 29.906 -5.797 1 93 254 VAL A CA 1
ATOM 1839 C C . VAL A 1 254 ? 11.906 29.141 -6.996 1 93 254 VAL A C 1
ATOM 1841 O O . VAL A 1 254 ? 10.844 29.469 -7.523 1 93 254 VAL A O 1
ATOM 1844 N N . ILE A 1 255 ? 12.656 28.141 -7.48 1 91.38 255 ILE A N 1
ATOM 1845 C CA . ILE A 1 255 ? 12.156 27.234 -8.508 1 91.38 255 ILE A CA 1
ATOM 1846 C C . ILE A 1 255 ? 11.297 26.156 -7.863 1 91.38 255 ILE A C 1
ATOM 1848 O O . ILE A 1 255 ? 11.805 25.297 -7.145 1 91.38 255 ILE A O 1
ATOM 1852 N N . PRO A 1 256 ? 10.023 26.297 -8.086 1 89.5 256 PRO A N 1
ATOM 1853 C CA . PRO A 1 256 ? 9.156 25.312 -7.438 1 89.5 256 PRO A CA 1
ATOM 1854 C C . PRO A 1 256 ? 9.328 23.906 -7.996 1 89.5 256 PRO A C 1
ATOM 1856 O O . PRO A 1 256 ? 9.398 23.719 -9.211 1 89.5 256 PRO A O 1
ATOM 1859 N N . ARG A 1 257 ? 9.414 22.953 -7.078 1 83.56 257 ARG A N 1
ATOM 1860 C CA . ARG A 1 257 ? 9.469 21.547 -7.457 1 83.56 257 ARG A CA 1
ATOM 1861 C C . ARG A 1 257 ? 8.25 20.781 -6.934 1 83.56 257 ARG A C 1
ATOM 1863 O O . ARG A 1 257 ? 7.793 19.828 -7.555 1 83.56 257 ARG A O 1
ATOM 1870 N N . SER A 1 258 ? 7.793 21.234 -5.742 1 80.94 258 SER A N 1
ATOM 1871 C CA . SER A 1 258 ? 6.621 20.625 -5.113 1 80.94 258 SER A CA 1
ATOM 1872 C C . SER A 1 258 ? 5.992 21.578 -4.098 1 80.94 258 SER A C 1
ATOM 1874 O O . SER A 1 258 ? 6.699 22.297 -3.387 1 80.94 258 SER A O 1
ATOM 1876 N N . THR A 1 259 ? 4.664 21.453 -4.027 1 78.81 259 THR A N 1
ATOM 1877 C CA . THR A 1 259 ? 4 22.281 -3.021 1 78.81 259 THR A CA 1
ATOM 1878 C C . THR A 1 259 ? 3.582 21.438 -1.823 1 78.81 259 THR A C 1
ATOM 1880 O O . THR A 1 259 ? 3.08 21.953 -0.829 1 78.81 259 THR A O 1
ATOM 1883 N N . VAL A 1 260 ? 3.803 20.172 -1.931 1 78.06 260 VAL A N 1
ATOM 1884 C CA . VAL A 1 260 ? 3.406 19.25 -0.865 1 78.06 260 VAL A CA 1
ATOM 1885 C C . VAL A 1 260 ? 4.27 19.5 0.37 1 78.06 260 VAL A C 1
ATOM 1887 O O . VAL A 1 260 ? 5.496 19.594 0.269 1 78.06 260 VAL A O 1
ATOM 1890 N N . GLY A 1 261 ? 3.596 19.766 1.525 1 88.62 261 GLY A N 1
ATOM 1891 C CA . GLY A 1 261 ? 4.297 19.922 2.791 1 88.62 261 GLY A CA 1
ATOM 1892 C C . GLY A 1 261 ? 4.742 21.344 3.061 1 88.62 261 GLY A C 1
ATOM 1893 O O . GLY A 1 261 ? 5.289 21.641 4.125 1 88.62 261 GLY A O 1
ATOM 1894 N N . ALA A 1 262 ? 4.504 22.234 2.094 1 92.75 262 ALA A N 1
ATOM 1895 C CA . ALA A 1 262 ? 4.949 23.625 2.26 1 92.75 262 ALA A CA 1
ATOM 1896 C C . ALA A 1 262 ? 4.273 24.281 3.461 1 92.75 262 ALA A C 1
ATOM 1898 O O . ALA A 1 262 ? 4.934 24.922 4.277 1 92.75 262 ALA A O 1
ATOM 1899 N N . GLY A 1 263 ? 2.98 24.094 3.564 1 95.56 263 GLY A N 1
ATOM 1900 C CA . GLY A 1 263 ? 2.252 24.625 4.703 1 95.56 263 GLY A CA 1
ATOM 1901 C C . GLY A 1 263 ? 2.676 24.016 6.023 1 95.56 263 GLY A C 1
ATOM 1902 O O . GLY A 1 263 ? 2.846 24.734 7.016 1 95.56 263 GLY A O 1
ATOM 1903 N N . ASP A 1 264 ? 2.859 22.734 6.035 1 97.25 264 ASP A N 1
ATOM 1904 C CA . ASP A 1 264 ? 3.32 22.031 7.23 1 97.25 264 ASP A CA 1
ATOM 1905 C C . ASP A 1 264 ? 4.699 22.531 7.66 1 97.25 264 ASP A C 1
ATOM 1907 O O . ASP A 1 264 ? 4.957 22.703 8.852 1 97.25 264 ASP A O 1
ATOM 1911 N N . SER A 1 265 ? 5.52 22.734 6.656 1 98.06 265 SER A N 1
ATOM 1912 C CA . SER A 1 265 ? 6.863 23.234 6.926 1 98.06 265 SER A CA 1
ATOM 1913 C C . SER A 1 265 ? 6.824 24.656 7.469 1 98.06 265 SER A C 1
ATOM 1915 O O . SER A 1 265 ? 7.598 25.016 8.359 1 98.06 265 SER A O 1
ATOM 1917 N N . ALA A 1 266 ? 5.953 25.453 6.914 1 98.44 266 ALA A N 1
ATOM 1918 C CA . ALA A 1 266 ? 5.793 26.828 7.414 1 98.44 266 ALA A CA 1
ATOM 1919 C C . ALA A 1 266 ? 5.371 26.828 8.883 1 98.44 266 ALA A C 1
ATOM 1921 O O . ALA A 1 266 ? 5.926 27.562 9.695 1 98.44 266 ALA A O 1
ATOM 1922 N N . LEU A 1 267 ? 4.41 25.984 9.219 1 98.81 267 LEU A N 1
ATOM 1923 C CA . LEU A 1 267 ? 3.975 25.875 10.609 1 98.81 267 LEU A CA 1
ATOM 1924 C C . LEU A 1 267 ? 5.117 25.422 11.508 1 98.81 267 LEU A C 1
ATOM 1926 O O . LEU A 1 267 ? 5.348 26 12.57 1 98.81 267 LEU A O 1
ATOM 1930 N N . ALA A 1 268 ? 5.867 24.438 11.102 1 98.81 268 ALA A N 1
ATOM 1931 C CA . ALA A 1 268 ? 7.016 23.969 11.867 1 98.81 268 ALA A CA 1
ATOM 1932 C C . ALA A 1 268 ? 8.039 25.078 12.078 1 98.81 268 ALA A C 1
ATOM 1934 O O . ALA A 1 268 ? 8.531 25.266 13.188 1 98.81 268 ALA A O 1
ATOM 1935 N N . GLY A 1 269 ? 8.305 25.781 10.992 1 98.69 269 GLY A N 1
ATOM 1936 C CA . GLY A 1 269 ? 9.242 26.891 11.094 1 98.69 269 GLY A CA 1
ATOM 1937 C C . GLY A 1 269 ? 8.836 27.922 12.117 1 98.69 269 GLY A C 1
ATOM 1938 O O . GLY A 1 269 ? 9.664 28.391 12.906 1 98.69 269 GLY A O 1
ATOM 1939 N N . TYR A 1 270 ? 7.578 28.281 12.117 1 98.75 270 TYR A N 1
ATOM 1940 C CA . TYR A 1 270 ? 7.059 29.219 13.102 1 98.75 270 TYR A CA 1
ATOM 1941 C C . TYR A 1 270 ? 7.254 28.703 14.516 1 98.75 270 TYR A C 1
ATOM 1943 O O . TYR A 1 270 ? 7.762 29.406 15.391 1 98.75 270 TYR A O 1
ATOM 1951 N N . LEU A 1 271 ? 6.863 27.469 14.711 1 98.81 271 LEU A N 1
ATOM 1952 C CA . LEU A 1 271 ? 6.898 26.875 16.047 1 98.81 271 LEU A CA 1
ATOM 1953 C C . LEU A 1 271 ? 8.336 26.766 16.547 1 98.81 271 LEU A C 1
ATOM 1955 O O . LEU A 1 271 ? 8.602 26.984 17.734 1 98.81 271 LEU A O 1
ATOM 1959 N N . ILE A 1 272 ? 9.234 26.406 15.656 1 98.44 272 ILE A N 1
ATOM 1960 C CA . ILE A 1 272 ? 10.648 26.297 16.016 1 98.44 272 ILE A CA 1
ATOM 1961 C C . ILE A 1 272 ? 11.164 27.656 16.484 1 98.44 272 ILE A C 1
ATOM 1963 O O . ILE A 1 272 ? 11.734 27.781 17.562 1 98.44 272 ILE A O 1
ATOM 1967 N N . ALA A 1 273 ? 10.914 28.703 15.688 1 98.06 273 ALA A N 1
ATOM 1968 C CA . ALA A 1 273 ? 11.414 30.047 15.992 1 98.06 273 ALA A CA 1
ATOM 1969 C C . ALA A 1 273 ? 10.766 30.594 17.25 1 98.06 273 ALA A C 1
ATOM 1971 O O . ALA A 1 273 ? 11.453 31.141 18.125 1 98.06 273 ALA A O 1
ATOM 1972 N N . GLU A 1 274 ? 9.477 30.438 17.328 1 97.62 274 GLU A N 1
ATOM 1973 C CA . GLU A 1 274 ? 8.758 30.922 18.5 1 97.62 274 GLU A CA 1
ATOM 1974 C C . GLU A 1 274 ? 9.219 30.234 19.766 1 97.62 274 GLU A C 1
ATOM 1976 O O . GLU A 1 274 ? 9.414 30.875 20.797 1 97.62 274 GLU A O 1
ATOM 1981 N N . SER A 1 275 ? 9.453 28.969 19.688 1 96.88 275 SER A N 1
ATOM 1982 C CA . SER A 1 275 ? 9.852 28.172 20.859 1 96.88 275 SER A CA 1
ATOM 1983 C C . SER A 1 275 ? 11.281 28.5 21.281 1 96.88 275 SER A C 1
ATOM 1985 O O . SER A 1 275 ? 11.672 28.234 22.422 1 96.88 275 SER A O 1
ATOM 1987 N N . THR A 1 276 ? 12.008 29.109 20.375 1 95.38 276 THR A N 1
ATOM 1988 C CA . THR A 1 276 ? 13.383 29.438 20.703 1 95.38 276 THR A CA 1
ATOM 1989 C C . THR A 1 276 ? 13.516 30.938 21 1 95.38 276 THR A C 1
ATOM 1991 O O . THR A 1 276 ? 14.625 31.453 21.094 1 95.38 276 THR A O 1
ATOM 1994 N N . GLY A 1 277 ? 12.43 31.656 20.984 1 96.38 277 GLY A N 1
ATOM 1995 C CA . GLY A 1 277 ? 12.422 33 21.547 1 96.38 277 GLY A CA 1
ATOM 1996 C C . GLY A 1 277 ? 12.344 34.094 20.5 1 96.38 277 GLY A C 1
ATOM 1997 O O . GLY A 1 277 ? 12.516 35.281 20.812 1 96.38 277 GLY A O 1
ATOM 1998 N N . SER A 1 278 ? 12.039 33.781 19.328 1 97.06 278 SER A N 1
ATOM 1999 C CA . SER A 1 278 ? 11.922 34.812 18.281 1 97.06 278 SER A CA 1
ATOM 2000 C C . SER A 1 278 ? 10.664 35.656 18.469 1 97.06 278 SER A C 1
ATOM 2002 O O . SER A 1 278 ? 9.656 35.156 18.969 1 97.06 278 SER A O 1
ATOM 2004 N N . ASP A 1 279 ? 10.766 36.906 18.047 1 97.19 279 ASP A N 1
ATOM 2005 C CA . ASP A 1 279 ? 9.586 37.75 18.047 1 97.19 279 ASP A CA 1
ATOM 2006 C C . ASP A 1 279 ? 8.68 37.438 16.859 1 97.19 279 ASP A C 1
ATOM 2008 O O . ASP A 1 279 ? 8.984 36.562 16.062 1 97.19 279 ASP A O 1
ATOM 2012 N N . PRO A 1 280 ? 7.508 38.062 16.766 1 97.81 280 PRO A N 1
ATOM 2013 C CA . PRO A 1 280 ? 6.555 37.75 15.703 1 97.81 280 PRO A CA 1
ATOM 2014 C C . PRO A 1 280 ? 7.16 37.875 14.305 1 97.81 280 PRO A C 1
ATOM 2016 O O . PRO A 1 280 ? 6.969 37 13.469 1 97.81 280 PRO A O 1
ATOM 2019 N N . ALA A 1 281 ? 7.898 38.906 14.078 1 97.56 281 ALA A N 1
ATOM 2020 C CA . ALA A 1 281 ? 8.523 39.125 12.773 1 97.56 281 ALA A CA 1
ATOM 2021 C C . ALA A 1 281 ? 9.523 38 12.469 1 97.56 281 ALA A C 1
ATOM 2023 O O . ALA A 1 281 ? 9.539 37.469 11.359 1 97.56 281 ALA A O 1
ATOM 2024 N N . GLY A 1 282 ? 10.375 37.719 13.445 1 97.62 282 GLY A N 1
ATOM 2025 C CA . GLY A 1 282 ? 11.352 36.656 13.281 1 97.62 282 GLY A CA 1
ATOM 2026 C C . GLY A 1 282 ? 10.719 35.281 13.109 1 97.62 282 GLY A C 1
ATOM 2027 O O . GLY A 1 282 ? 11.195 34.469 12.32 1 97.62 282 GLY A O 1
ATOM 2028 N N . SER A 1 283 ? 9.648 35 13.867 1 98.31 283 SER A N 1
ATOM 2029 C CA . SER A 1 283 ? 8.93 33.719 13.75 1 98.31 283 SER A CA 1
ATOM 2030 C C . SER A 1 283 ? 8.289 33.594 12.375 1 98.31 283 SER A C 1
ATOM 2032 O O . SER A 1 283 ? 8.336 32.5 11.773 1 98.31 283 SER A O 1
ATOM 2034 N N . LEU A 1 284 ? 7.766 34.688 11.852 1 98.5 284 LEU A N 1
ATOM 2035 C CA . LEU A 1 284 ? 7.164 34.688 10.523 1 98.5 284 LEU A CA 1
ATOM 2036 C C . LEU A 1 284 ? 8.227 34.469 9.445 1 98.5 284 LEU A C 1
ATOM 2038 O O . LEU A 1 284 ? 8 33.719 8.492 1 98.5 284 LEU A O 1
ATOM 2042 N N . ALA A 1 285 ? 9.336 35.125 9.609 1 98.31 285 ALA A N 1
ATOM 2043 C CA . ALA A 1 285 ? 10.43 34.969 8.648 1 98.31 285 ALA A CA 1
ATOM 2044 C C . ALA A 1 285 ? 10.875 33.5 8.562 1 98.31 285 ALA A C 1
ATOM 2046 O O . ALA A 1 285 ? 11.109 33 7.469 1 98.31 285 ALA A O 1
ATOM 2047 N N . HIS A 1 286 ? 10.969 32.938 9.711 1 98.38 286 HIS A N 1
ATOM 2048 C CA . HIS A 1 286 ? 11.398 31.531 9.766 1 98.38 286 HIS A CA 1
ATOM 2049 C C . HIS A 1 286 ? 10.352 30.609 9.141 1 98.38 286 HIS A C 1
ATOM 2051 O O . HIS A 1 286 ? 10.695 29.625 8.469 1 98.38 286 HIS A O 1
ATOM 2057 N N . ALA A 1 287 ? 9.062 30.891 9.352 1 98.69 287 ALA A N 1
ATOM 2058 C CA . ALA A 1 287 ? 7.969 30.141 8.727 1 98.69 287 ALA A CA 1
ATOM 2059 C C . ALA A 1 287 ? 8.078 30.188 7.203 1 98.69 287 ALA A C 1
ATOM 2061 O O . ALA A 1 287 ? 8.008 29.141 6.539 1 98.69 287 ALA A O 1
ATOM 2062 N N . VAL A 1 288 ? 8.344 31.344 6.676 1 98.25 288 VAL A N 1
ATOM 2063 C CA . VAL A 1 288 ? 8.406 31.547 5.23 1 98.25 288 VAL A CA 1
ATOM 2064 C C . VAL A 1 288 ? 9.656 30.859 4.672 1 98.25 288 VAL A C 1
ATOM 2066 O O . VAL A 1 288 ? 9.617 30.281 3.582 1 98.25 288 VAL A O 1
ATOM 2069 N N . ALA A 1 289 ? 10.711 30.938 5.418 1 98.25 289 ALA A N 1
ATOM 2070 C CA . ALA A 1 289 ? 11.93 30.25 4.984 1 98.25 289 ALA A CA 1
ATOM 2071 C C . ALA A 1 289 ? 11.703 28.75 4.859 1 98.25 289 ALA A C 1
ATOM 2073 O O . ALA A 1 289 ? 12.102 28.141 3.863 1 98.25 289 ALA A O 1
ATOM 2074 N N . TYR A 1 290 ? 11.078 28.156 5.828 1 98.31 290 TYR A N 1
ATOM 2075 C CA . TYR A 1 290 ? 10.789 26.734 5.812 1 98.31 290 TYR A CA 1
ATOM 2076 C C . TYR A 1 290 ? 9.82 26.391 4.688 1 98.31 290 TYR A C 1
ATOM 2078 O O . TYR A 1 290 ? 10.039 25.422 3.949 1 98.31 290 TYR A O 1
ATOM 2086 N N . GLY A 1 291 ? 8.75 27.156 4.551 1 97.31 291 GLY A N 1
ATOM 2087 C CA . GLY A 1 291 ? 7.801 26.922 3.475 1 97.31 291 GLY A CA 1
ATOM 2088 C C . GLY A 1 291 ? 8.43 26.984 2.098 1 97.31 291 GLY A C 1
ATOM 2089 O O . GLY A 1 291 ? 8.188 26.125 1.255 1 97.31 291 GLY A O 1
ATOM 2090 N N . SER A 1 292 ? 9.281 27.984 1.9 1 96.88 292 SER A N 1
ATOM 2091 C CA . SER A 1 292 ? 9.938 28.172 0.614 1 96.88 292 SER A CA 1
ATOM 2092 C C . SER A 1 292 ? 10.93 27.047 0.327 1 96.88 292 SER A C 1
ATOM 2094 O O . SER A 1 292 ? 11.055 26.609 -0.817 1 96.88 292 SER A O 1
ATOM 2096 N N . ALA A 1 293 ? 11.609 26.641 1.33 1 96.94 293 ALA A N 1
ATOM 2097 C CA . ALA A 1 293 ? 12.539 25.531 1.169 1 96.94 293 ALA A CA 1
ATOM 2098 C C . ALA A 1 293 ? 11.797 24.266 0.738 1 96.94 293 ALA A C 1
ATOM 2100 O O . ALA A 1 293 ? 12.281 23.531 -0.124 1 96.94 293 ALA A O 1
ATOM 2101 N N . ALA A 1 294 ? 10.656 23.984 1.355 1 95.06 294 ALA A N 1
ATOM 2102 C CA . ALA A 1 294 ? 9.859 22.812 1.005 1 95.06 294 ALA A CA 1
ATOM 2103 C C . ALA A 1 294 ? 9.461 22.844 -0.467 1 95.06 294 ALA A C 1
ATOM 2105 O O . ALA A 1 294 ? 9.5 21.812 -1.15 1 95.06 294 ALA A O 1
ATOM 2106 N N . VAL A 1 295 ? 9.094 23.984 -0.976 1 92.88 295 VAL A N 1
ATOM 2107 C CA . VAL A 1 295 ? 8.648 24.156 -2.355 1 92.88 295 VAL A CA 1
ATOM 2108 C C . VAL A 1 295 ? 9.805 23.859 -3.311 1 92.88 295 VAL A C 1
ATOM 2110 O O . VAL A 1 295 ? 9.586 23.328 -4.402 1 92.88 295 VAL A O 1
ATOM 2113 N N . ALA A 1 296 ? 10.984 24.078 -2.855 1 93.38 296 ALA A N 1
ATOM 2114 C CA . ALA A 1 296 ? 12.156 23.922 -3.707 1 93.38 296 ALA A CA 1
ATOM 2115 C C . ALA A 1 296 ? 12.672 22.484 -3.686 1 93.38 296 ALA A C 1
ATOM 2117 O O . ALA A 1 296 ? 13.555 22.125 -4.469 1 93.38 296 ALA A O 1
ATOM 2118 N N . LEU A 1 297 ? 12.211 21.656 -2.826 1 90.5 297 LEU A N 1
ATOM 2119 C CA . LEU A 1 297 ? 12.641 20.266 -2.713 1 90.5 297 LEU A CA 1
ATOM 2120 C C . LEU A 1 297 ? 11.695 19.344 -3.459 1 90.5 297 LEU A C 1
ATOM 2122 O O . LEU A 1 297 ? 10.508 19.641 -3.617 1 90.5 297 LEU A O 1
ATOM 2126 N N . PRO A 1 298 ? 12.211 18.234 -3.912 1 82 298 PRO A N 1
ATOM 2127 C CA . PRO A 1 298 ? 11.352 17.328 -4.672 1 82 298 PRO A CA 1
ATOM 2128 C C . PRO A 1 298 ? 10.391 16.531 -3.781 1 82 298 PRO A C 1
ATOM 2130 O O . PRO A 1 298 ? 10.719 16.25 -2.627 1 82 298 PRO A O 1
ATOM 2133 N N . GLY A 1 299 ? 9.289 16.219 -4.293 1 75.75 299 GLY A N 1
ATOM 2134 C CA . GLY A 1 299 ? 8.352 15.328 -3.621 1 75.75 299 GLY A CA 1
ATOM 2135 C C . GLY A 1 299 ? 7.812 15.898 -2.324 1 75.75 299 GLY A C 1
ATOM 2136 O O . GLY A 1 299 ? 7.43 17.078 -2.27 1 75.75 299 GLY A O 1
ATOM 2137 N N . SER A 1 300 ? 7.723 14.961 -1.369 1 79.31 300 SER A N 1
ATOM 2138 C CA . SER A 1 300 ? 7.211 15.367 -0.062 1 79.31 300 SER A CA 1
ATOM 2139 C C . SER A 1 300 ? 8.344 15.547 0.942 1 79.31 300 SER A C 1
ATOM 2141 O O . SER A 1 300 ? 8.148 15.375 2.146 1 79.31 300 SER A O 1
ATOM 2143 N N . THR A 1 301 ? 9.43 15.961 0.34 1 85.5 301 THR A N 1
ATOM 2144 C CA . THR A 1 301 ? 10.594 16.125 1.2 1 85.5 301 THR A CA 1
ATOM 2145 C C . THR A 1 301 ? 10.406 17.281 2.164 1 85.5 301 THR A C 1
ATOM 2147 O O . THR A 1 301 ? 10.086 18.406 1.743 1 85.5 301 THR A O 1
ATOM 2150 N N . ILE A 1 302 ? 10.555 16.984 3.473 1 93.94 302 ILE A N 1
ATOM 2151 C CA . ILE A 1 302 ? 10.484 18 4.516 1 93.94 302 ILE A CA 1
ATOM 2152 C C . ILE A 1 302 ? 11.867 18.609 4.738 1 93.94 302 ILE A C 1
ATOM 2154 O O . ILE A 1 302 ? 12.852 17.891 4.93 1 93.94 302 ILE A O 1
ATOM 2158 N N . PRO A 1 303 ? 11.984 19.953 4.73 1 95.75 303 PRO A N 1
ATOM 2159 C CA . PRO A 1 303 ? 13.297 20.609 4.797 1 95.75 303 PRO A CA 1
ATOM 2160 C C . PRO A 1 303 ? 13.953 20.484 6.172 1 95.75 303 PRO A C 1
ATOM 2162 O O . PRO A 1 303 ? 13.258 20.406 7.188 1 95.75 303 PRO A O 1
ATOM 2165 N N . SER A 1 304 ? 15.266 20.453 6.113 1 96.12 304 SER A N 1
ATOM 2166 C CA . SER A 1 304 ? 16.109 20.656 7.285 1 96.12 304 SER A CA 1
ATOM 2167 C C . SER A 1 304 ? 16.672 22.078 7.32 1 96.12 304 SER A C 1
ATOM 2169 O O . SER A 1 304 ? 16.531 22.828 6.352 1 96.12 304 SER A O 1
ATOM 2171 N N . PRO A 1 305 ? 17.266 22.422 8.461 1 96.25 305 PRO A N 1
ATOM 2172 C CA . PRO A 1 305 ? 17.812 23.781 8.57 1 96.25 305 PRO A CA 1
ATOM 2173 C C . PRO A 1 305 ? 18.844 24.078 7.48 1 96.25 305 PRO A C 1
ATOM 2175 O O . PRO A 1 305 ? 19.016 25.25 7.094 1 96.25 305 PRO A O 1
ATOM 2178 N N . THR A 1 306 ? 19.391 23.047 6.871 1 96.31 306 THR A N 1
ATOM 2179 C CA . THR A 1 306 ? 20.438 23.25 5.871 1 96.31 306 THR A CA 1
ATOM 2180 C C . THR A 1 306 ? 19.828 23.656 4.535 1 96.31 306 THR A C 1
ATOM 2182 O O . THR A 1 306 ? 20.531 24.141 3.646 1 96.31 306 THR A O 1
ATOM 2185 N N . HIS A 1 307 ? 18.562 23.547 4.402 1 95.81 307 HIS A N 1
ATOM 2186 C CA . HIS A 1 307 ? 17.875 23.875 3.152 1 95.81 307 HIS A CA 1
ATOM 2187 C C . HIS A 1 307 ? 17.375 25.312 3.158 1 95.81 307 HIS A C 1
ATOM 2189 O O . HIS A 1 307 ? 16.938 25.828 2.129 1 95.81 307 HIS A O 1
ATOM 2195 N N . LEU A 1 308 ? 17.484 26.016 4.305 1 96.25 308 LEU A N 1
ATOM 2196 C CA . LEU A 1 308 ? 16.844 27.312 4.465 1 96.25 308 LEU A CA 1
ATOM 2197 C C . LEU A 1 308 ? 17.719 28.422 3.906 1 96.25 308 LEU A C 1
ATOM 2199 O O . LEU A 1 308 ? 18.938 28.359 3.996 1 96.25 308 LEU A O 1
ATOM 2203 N N . THR A 1 309 ? 17.062 29.375 3.32 1 93.62 309 THR A N 1
ATOM 2204 C CA . THR A 1 309 ? 17.688 30.656 2.975 1 93.62 309 THR A CA 1
ATOM 2205 C C . THR A 1 309 ? 16.984 31.797 3.695 1 93.62 309 THR A C 1
ATOM 2207 O O . THR A 1 309 ? 16.297 32.625 3.068 1 93.62 309 THR A O 1
ATOM 2210 N N . ALA A 1 310 ? 17.328 31.969 4.918 1 90.12 310 ALA A N 1
ATOM 2211 C CA . ALA A 1 310 ? 16.641 32.906 5.793 1 90.12 310 ALA A CA 1
ATOM 2212 C C . ALA A 1 310 ? 16.922 34.344 5.371 1 90.12 310 ALA A C 1
ATOM 2214 O O . ALA A 1 310 ? 16.062 35.219 5.5 1 90.12 310 ALA A O 1
ATOM 2215 N N . ASP A 1 311 ? 18.078 34.531 4.816 1 93.12 311 ASP A N 1
ATOM 2216 C CA . ASP A 1 311 ? 18.484 35.875 4.414 1 93.12 311 ASP A CA 1
ATOM 2217 C C . ASP A 1 311 ? 17.703 36.375 3.201 1 93.12 311 ASP A C 1
ATOM 2219 O O . ASP A 1 311 ? 17.688 37.562 2.887 1 93.12 311 ASP A O 1
ATOM 2223 N N . ALA A 1 312 ? 17.031 35.438 2.609 1 96.44 312 ALA A N 1
ATOM 2224 C CA . ALA A 1 312 ? 16.281 35.781 1.406 1 96.44 312 ALA A CA 1
ATOM 2225 C C . ALA A 1 312 ? 14.844 36.188 1.753 1 96.44 312 ALA A C 1
ATOM 2227 O O . ALA A 1 312 ? 14.031 36.406 0.861 1 96.44 312 ALA A O 1
ATOM 2228 N N . VAL A 1 313 ? 14.531 36.25 3.047 1 97.75 313 VAL A N 1
ATOM 2229 C CA . VAL A 1 313 ? 13.18 36.562 3.477 1 97.75 313 VAL A CA 1
ATOM 2230 C C . VAL A 1 313 ? 13.109 38.031 3.939 1 97.75 313 VAL A C 1
ATOM 2232 O O . VAL A 1 313 ? 13.961 38.469 4.711 1 97.75 313 VAL A O 1
ATOM 2235 N N . SER A 1 314 ? 12.156 38.75 3.418 1 97.88 314 SER A N 1
ATOM 2236 C CA . SER A 1 314 ? 11.844 40.094 3.887 1 97.88 314 SER A CA 1
ATOM 2237 C C . SER A 1 314 ? 10.555 40.094 4.699 1 97.88 314 SER A C 1
ATOM 2239 O O . SER A 1 314 ? 9.609 39.375 4.383 1 97.88 314 SER A O 1
ATOM 2241 N N . VAL A 1 315 ? 10.5 40.906 5.738 1 97.44 315 VAL A N 1
ATOM 2242 C CA . VAL A 1 315 ? 9.32 41.031 6.59 1 97.44 315 VAL A CA 1
ATOM 2243 C C . VAL A 1 315 ? 8.883 42.5 6.676 1 97.44 315 VAL A C 1
ATOM 2245 O O . VAL A 1 315 ? 9.703 43.375 6.902 1 97.44 315 VAL A O 1
ATOM 2248 N N . ASP A 1 316 ? 7.652 42.719 6.418 1 95.62 316 ASP A N 1
ATOM 2249 C CA . ASP A 1 316 ? 7.023 44.031 6.578 1 95.62 316 ASP A CA 1
ATOM 2250 C C . ASP A 1 316 ? 6.039 44.031 7.746 1 95.62 316 ASP A C 1
ATOM 2252 O O . ASP A 1 316 ? 5.32 43.062 7.957 1 95.62 316 ASP A O 1
ATOM 2256 N N . GLY A 1 317 ? 5.859 45.312 8.508 1 90.12 317 GLY A N 1
ATOM 2257 C CA . GLY A 1 317 ? 4.922 45.438 9.609 1 90.12 317 GLY A CA 1
ATOM 2258 C C . GLY A 1 317 ? 5.602 45.75 10.93 1 90.12 317 GLY A C 1
ATOM 2259 O O . GLY A 1 317 ? 6.82 45.938 10.984 1 90.12 317 GLY A O 1
ATOM 2260 N N . PRO A 1 318 ? 4.914 45.875 11.977 1 92.56 318 PRO A N 1
ATOM 2261 C CA . PRO A 1 318 ? 3.471 45.656 12.062 1 92.56 318 PRO A CA 1
ATOM 2262 C C . PRO A 1 318 ? 2.652 46.75 11.422 1 92.56 318 PRO A C 1
ATOM 2264 O O . PRO A 1 318 ? 3.088 47.906 11.406 1 92.56 318 PRO A O 1
ATOM 2267 N N . PHE A 1 319 ? 1.634 46.438 10.852 1 85.69 319 PHE A N 1
ATOM 2268 C CA . PHE A 1 319 ? 0.638 47.406 10.383 1 85.69 319 PHE A CA 1
ATOM 2269 C C . PHE A 1 319 ? -0.737 47.062 10.953 1 85.69 319 PHE A C 1
ATOM 2271 O O . PHE A 1 319 ? -0.992 45.938 11.359 1 85.69 319 PHE A O 1
ATOM 2278 N N . MET B 1 1 ? 2.055 -33.688 1.938 1 94.44 1 MET B N 1
ATOM 2279 C CA . MET B 1 1 ? 2.074 -32.25 2.018 1 94.44 1 MET B CA 1
ATOM 2280 C C . MET B 1 1 ? 2.467 -31.625 0.678 1 94.44 1 MET B C 1
ATOM 2282 O O . MET B 1 1 ? 3.262 -32.188 -0.064 1 94.44 1 MET B O 1
ATOM 2286 N N . ILE B 1 2 ? 1.818 -30.578 0.288 1 98.5 2 ILE B N 1
ATOM 2287 C CA . ILE B 1 2 ? 2.178 -29.828 -0.911 1 98.5 2 ILE B CA 1
ATOM 2288 C C . ILE B 1 2 ? 2.898 -28.547 -0.518 1 98.5 2 ILE B C 1
ATOM 2290 O O . ILE B 1 2 ? 2.459 -27.828 0.388 1 98.5 2 ILE B O 1
ATOM 2294 N N . LEU B 1 3 ? 4.055 -28.328 -1.135 1 98.81 3 LEU B N 1
ATOM 2295 C CA . LEU B 1 3 ? 4.855 -27.125 -0.943 1 98.81 3 LEU B CA 1
ATOM 2296 C C . LEU B 1 3 ? 4.723 -26.188 -2.141 1 98.81 3 LEU B C 1
ATOM 2298 O O . LEU B 1 3 ? 4.801 -26.625 -3.289 1 98.81 3 LEU B O 1
ATOM 2302 N N . THR B 1 4 ? 4.426 -24.906 -1.885 1 98.88 4 THR B N 1
ATOM 2303 C CA . THR B 1 4 ? 4.402 -23.953 -2.982 1 98.88 4 THR B CA 1
ATOM 2304 C C . THR B 1 4 ? 5.457 -22.875 -2.779 1 98.88 4 THR B C 1
ATOM 2306 O O . THR B 1 4 ? 5.684 -22.422 -1.653 1 98.88 4 THR B O 1
ATOM 2309 N N . LEU B 1 5 ? 6.141 -22.547 -3.859 1 98.88 5 LEU B N 1
ATOM 2310 C CA . LEU B 1 5 ? 7.082 -21.438 -3.865 1 98.88 5 LEU B CA 1
ATOM 2311 C C . LEU B 1 5 ? 6.562 -20.281 -4.727 1 98.88 5 LEU B C 1
ATOM 2313 O O . LEU B 1 5 ? 6.227 -20.484 -5.898 1 98.88 5 LEU B O 1
ATOM 2317 N N . THR B 1 6 ? 6.422 -19.156 -4.172 1 98.56 6 THR B N 1
ATOM 2318 C CA . THR B 1 6 ? 6.148 -17.922 -4.895 1 98.56 6 THR B CA 1
ATOM 2319 C C . THR B 1 6 ? 7.328 -16.953 -4.789 1 98.56 6 THR B C 1
ATOM 2321 O O . THR B 1 6 ? 7.477 -16.266 -3.785 1 98.56 6 THR B O 1
ATOM 2324 N N . MET B 1 7 ? 8.078 -16.844 -5.859 1 97.75 7 MET B N 1
ATOM 2325 C CA . MET B 1 7 ? 9.32 -16.078 -5.816 1 97.75 7 MET B CA 1
ATOM 2326 C C . MET B 1 7 ? 9.039 -14.578 -5.801 1 97.75 7 MET B C 1
ATOM 2328 O O . MET B 1 7 ? 9.82 -13.805 -5.258 1 97.75 7 MET B O 1
ATOM 2332 N N . ASN B 1 8 ? 7.961 -14.219 -6.43 1 97.12 8 ASN B N 1
ATOM 2333 C CA . ASN B 1 8 ? 7.652 -12.805 -6.594 1 97.12 8 ASN B CA 1
ATOM 2334 C C . ASN B 1 8 ? 6.23 -12.484 -6.141 1 97.12 8 ASN B C 1
ATOM 2336 O O . ASN B 1 8 ? 5.438 -11.938 -6.91 1 97.12 8 ASN B O 1
ATOM 2340 N N . PRO B 1 9 ? 5.938 -12.75 -4.812 1 97.5 9 PRO B N 1
ATOM 2341 C CA . PRO B 1 9 ? 4.59 -12.461 -4.316 1 97.5 9 PRO B CA 1
ATOM 2342 C C . PRO B 1 9 ? 4.266 -10.969 -4.305 1 97.5 9 PRO B C 1
ATOM 2344 O O . PRO B 1 9 ? 5.172 -10.141 -4.418 1 97.5 9 PRO B O 1
ATOM 2347 N N . ALA B 1 10 ? 3.008 -10.727 -4.285 1 96.12 10 ALA B N 1
ATOM 2348 C CA . ALA B 1 10 ? 2.592 -9.328 -4.285 1 96.12 10 ALA B CA 1
ATOM 2349 C C . ALA B 1 10 ? 1.418 -9.109 -3.334 1 96.12 10 ALA B C 1
ATOM 2351 O O . ALA B 1 10 ? 0.581 -9.992 -3.154 1 96.12 10 ALA B O 1
ATOM 2352 N N . LEU B 1 11 ? 1.473 -7.977 -2.656 1 94.75 11 LEU B N 1
ATOM 2353 C CA . LEU B 1 11 ? 0.267 -7.473 -2.004 1 94.75 11 LEU B CA 1
ATOM 2354 C C . LEU B 1 11 ? -0.677 -6.844 -3.021 1 94.75 11 LEU B C 1
ATOM 2356 O O . LEU B 1 11 ? -0.332 -5.848 -3.66 1 94.75 11 LEU B O 1
ATOM 2360 N N . ASP B 1 12 ? -1.835 -7.465 -3.203 1 92.5 12 ASP B N 1
ATOM 2361 C CA . ASP B 1 12 ? -2.818 -6.918 -4.129 1 92.5 12 ASP B CA 1
ATOM 2362 C C . ASP B 1 12 ? -3.709 -5.887 -3.438 1 92.5 12 ASP B C 1
ATOM 2364 O O . ASP B 1 12 ? -4.477 -6.227 -2.535 1 92.5 12 ASP B O 1
ATOM 2368 N N . GLN B 1 13 ? -3.578 -4.68 -3.852 1 92.31 13 GLN B N 1
ATOM 2369 C CA . GLN B 1 13 ? -4.426 -3.602 -3.35 1 92.31 13 GLN B CA 1
ATOM 2370 C C . GLN B 1 13 ? -5.492 -3.221 -4.371 1 92.31 13 GLN B C 1
ATOM 2372 O O . GLN B 1 13 ? -5.172 -2.764 -5.469 1 92.31 13 GLN B O 1
ATOM 2377 N N . THR B 1 14 ? -6.73 -3.441 -4.027 1 90.94 14 THR B N 1
ATOM 2378 C CA . THR B 1 14 ? -7.848 -3.039 -4.875 1 90.94 14 THR B CA 1
ATOM 2379 C C . THR B 1 14 ? -8.469 -1.739 -4.367 1 90.94 14 THR B C 1
ATOM 2381 O O . THR B 1 14 ? -8.883 -1.653 -3.211 1 90.94 14 THR B O 1
ATOM 2384 N N . VAL B 1 15 ? -8.5 -0.745 -5.184 1 94 15 VAL B N 1
ATOM 2385 C CA . VAL B 1 15 ? -9.062 0.563 -4.867 1 94 15 VAL B CA 1
ATOM 2386 C C . VAL B 1 15 ? -10.32 0.801 -5.703 1 94 15 VAL B C 1
ATOM 2388 O O . VAL B 1 15 ? -10.266 0.779 -6.938 1 94 15 VAL B O 1
ATOM 2391 N N . GLU B 1 16 ? -11.414 1.03 -5.07 1 93.12 16 GLU B N 1
ATOM 2392 C CA . GLU B 1 16 ? -12.68 1.302 -5.75 1 93.12 16 GLU B CA 1
ATOM 2393 C C . GLU B 1 16 ? -12.977 2.799 -5.785 1 93.12 16 GLU B C 1
ATOM 2395 O O . GLU B 1 16 ? -12.992 3.459 -4.746 1 93.12 16 GLU B O 1
ATOM 2400 N N . LEU B 1 17 ? -13.188 3.295 -6.977 1 95.56 17 LEU B N 1
ATOM 2401 C CA . LEU B 1 17 ? -13.531 4.699 -7.16 1 95.56 17 LEU B CA 1
ATOM 2402 C C . LEU B 1 17 ? -15.039 4.875 -7.324 1 95.56 17 LEU B C 1
ATOM 2404 O O . LEU B 1 17 ? -15.742 3.934 -7.703 1 95.56 17 LEU B O 1
ATOM 2408 N N . SER B 1 18 ? -15.508 6.078 -7.012 1 94.44 18 SER B N 1
ATOM 2409 C CA . SER B 1 18 ? -16.922 6.395 -7.18 1 94.44 18 SER B CA 1
ATOM 2410 C C . SER B 1 18 ? -17.203 6.98 -8.562 1 94.44 18 SER B C 1
ATOM 2412 O O . SER B 1 18 ? -18.359 7.254 -8.906 1 94.44 18 SER B O 1
ATOM 2414 N N . SER B 1 19 ? -16.188 7.273 -9.352 1 95.69 19 SER B N 1
ATOM 2415 C CA . SER B 1 19 ? -16.266 7.742 -10.734 1 95.69 19 SER B CA 1
ATOM 2416 C C . SER B 1 19 ? -15.102 7.203 -11.555 1 95.69 19 SER B C 1
ATOM 2418 O O . SER B 1 19 ? -14.203 6.555 -11.023 1 95.69 19 SER B O 1
ATOM 2420 N N . ALA B 1 20 ? -15.188 7.406 -12.812 1 95.5 20 ALA B N 1
ATOM 2421 C CA . ALA B 1 20 ? -14.125 6.938 -13.703 1 95.5 20 ALA B CA 1
ATOM 2422 C C . ALA B 1 20 ? -12.773 7.52 -13.297 1 95.5 20 ALA B C 1
ATOM 2424 O O . ALA B 1 20 ? -12.688 8.68 -12.875 1 95.5 20 ALA B O 1
ATOM 2425 N N . LEU B 1 21 ? -11.742 6.688 -13.383 1 96.12 21 LEU B N 1
ATOM 2426 C CA . LEU B 1 21 ? -10.391 7.176 -13.125 1 96.12 21 LEU B CA 1
ATOM 2427 C C . LEU B 1 21 ? -10.055 8.359 -14.031 1 96.12 21 LEU B C 1
ATOM 2429 O O . LEU B 1 21 ? -10.219 8.273 -15.25 1 96.12 21 LEU B O 1
ATOM 2433 N N . ALA B 1 22 ? -9.648 9.469 -13.445 1 96.06 22 ALA B N 1
ATOM 2434 C CA . ALA B 1 22 ? -9.352 10.688 -14.18 1 96.06 22 ALA B CA 1
ATOM 2435 C C . ALA B 1 22 ? -7.895 11.102 -14 1 96.06 22 ALA B C 1
ATOM 2437 O O . ALA B 1 22 ? -7.547 11.75 -13.016 1 96.06 22 ALA B O 1
ATOM 2438 N N . PRO B 1 23 ? -7.031 10.734 -15.039 1 94.38 23 PRO B N 1
ATOM 2439 C CA . PRO B 1 23 ? -5.621 11.125 -14.938 1 94.38 23 PRO B CA 1
ATOM 2440 C C . PRO B 1 23 ? -5.445 12.617 -14.664 1 94.38 23 PRO B C 1
ATOM 2442 O O . PRO B 1 23 ? -6.148 13.445 -15.258 1 94.38 23 PRO B O 1
ATOM 2445 N N . GLY B 1 24 ? -4.594 12.977 -13.758 1 91.69 24 GLY B N 1
ATOM 2446 C CA . GLY B 1 24 ? -4.289 14.367 -13.445 1 91.69 24 GLY B CA 1
ATOM 2447 C C . GLY B 1 24 ? -5.156 14.93 -12.336 1 91.69 24 GLY B C 1
ATOM 2448 O O . GLY B 1 24 ? -4.918 16.047 -11.867 1 91.69 24 GLY B O 1
ATOM 2449 N N . GLN B 1 25 ? -6.074 14.141 -11.867 1 93.06 25 GLN B N 1
ATOM 2450 C CA . GLN B 1 25 ? -7.012 14.641 -10.859 1 93.06 25 GLN B CA 1
ATOM 2451 C C . GLN B 1 25 ? -6.738 14.016 -9.5 1 93.06 25 GLN B C 1
ATOM 2453 O O . GLN B 1 25 ? -5.977 13.055 -9.391 1 93.06 25 GLN B O 1
ATOM 2458 N N . VAL B 1 26 ? -7.289 14.664 -8.516 1 91.06 26 VAL B N 1
ATOM 2459 C CA . VAL B 1 26 ? -7.344 14.109 -7.172 1 91.06 26 VAL B CA 1
ATOM 2460 C C . VAL B 1 26 ? -8.703 13.469 -6.93 1 91.06 26 VAL B C 1
ATOM 2462 O O . VAL B 1 26 ? -9.742 14.133 -7.062 1 91.06 26 VAL B O 1
ATOM 2465 N N . GLN B 1 27 ? -8.664 12.195 -6.633 1 95.19 27 GLN B N 1
ATOM 2466 C CA . GLN B 1 27 ? -9.906 11.477 -6.375 1 95.19 27 GLN B CA 1
ATOM 2467 C C . GLN B 1 27 ? -9.867 10.773 -5.02 1 95.19 27 GLN B C 1
ATOM 2469 O O . GLN B 1 27 ? -8.797 10.57 -4.449 1 95.19 27 GLN B O 1
ATOM 2474 N N . ARG B 1 28 ? -11.016 10.531 -4.574 1 92.06 28 ARG B N 1
ATOM 2475 C CA . ARG B 1 28 ? -11.148 9.789 -3.324 1 92.06 28 ARG B CA 1
ATOM 2476 C C . ARG B 1 28 ? -11.641 8.367 -3.586 1 92.06 28 ARG B C 1
ATOM 2478 O O . ARG B 1 28 ? -12.578 8.164 -4.363 1 92.06 28 ARG B O 1
ATOM 2485 N N . ALA B 1 29 ? -10.992 7.426 -2.959 1 94.94 29 ALA B N 1
ATOM 2486 C CA . ALA B 1 29 ? -11.43 6.035 -3.055 1 94.94 29 ALA B CA 1
ATOM 2487 C C . ALA B 1 29 ? -12.695 5.801 -2.229 1 94.94 29 ALA B C 1
ATOM 2489 O O . ALA B 1 29 ? -12.82 6.316 -1.117 1 94.94 29 ALA B O 1
ATOM 2490 N N . ALA B 1 30 ? -13.641 5.082 -2.797 1 92.31 30 ALA B N 1
ATOM 2491 C CA . ALA B 1 30 ? -14.828 4.656 -2.061 1 92.31 30 ALA B CA 1
ATOM 2492 C C . ALA B 1 30 ? -14.5 3.537 -1.08 1 92.31 30 ALA B C 1
ATOM 2494 O O . ALA B 1 30 ? -15.078 3.459 0.004 1 92.31 30 ALA B O 1
ATOM 2495 N N . ALA B 1 31 ? -13.617 2.693 -1.525 1 88.62 31 ALA B N 1
ATOM 2496 C CA . ALA B 1 31 ? -13.164 1.562 -0.719 1 88.62 31 ALA B CA 1
ATOM 2497 C C . ALA B 1 31 ? -11.789 1.083 -1.169 1 88.62 31 ALA B C 1
ATOM 2499 O O . ALA B 1 31 ? -11.352 1.373 -2.287 1 88.62 31 ALA B O 1
ATOM 2500 N N . SER B 1 32 ? -11.133 0.416 -0.225 1 90.69 32 SER B N 1
ATOM 2501 C CA . SER B 1 32 ? -9.844 -0.198 -0.527 1 90.69 32 SER B CA 1
ATOM 2502 C C . SER B 1 32 ? -9.648 -1.492 0.257 1 90.69 32 SER B C 1
ATOM 2504 O O . SER B 1 32 ? -10.055 -1.59 1.415 1 90.69 32 SER B O 1
ATOM 2506 N N . ARG B 1 33 ? -9.078 -2.482 -0.428 1 87.38 33 ARG B N 1
ATOM 2507 C CA . ARG B 1 33 ? -8.789 -3.76 0.214 1 87.38 33 ARG B CA 1
ATOM 2508 C C . ARG B 1 33 ? -7.414 -4.277 -0.203 1 87.38 33 ARG B C 1
ATOM 2510 O O . ARG B 1 33 ? -6.949 -4 -1.312 1 87.38 33 ARG B O 1
ATOM 2517 N N . VAL B 1 34 ? -6.789 -5.012 0.734 1 89.38 34 VAL B N 1
ATOM 2518 C CA . VAL B 1 34 ? -5.484 -5.598 0.449 1 89.38 34 VAL B CA 1
ATOM 2519 C C . VAL B 1 34 ? -5.523 -7.102 0.716 1 89.38 34 VAL B C 1
ATOM 2521 O O . VAL B 1 34 ? -6.188 -7.555 1.65 1 89.38 34 VAL B O 1
ATOM 2524 N N . GLN B 1 35 ? -4.863 -7.852 -0.112 1 90.56 35 GLN B N 1
ATOM 2525 C CA . GLN B 1 35 ? -4.77 -9.297 0.041 1 90.56 35 GLN B CA 1
ATOM 2526 C C . GLN B 1 35 ? -3.414 -9.812 -0.427 1 90.56 35 GLN B C 1
ATOM 2528 O O . GLN B 1 35 ? -2.889 -9.359 -1.447 1 90.56 35 GLN B O 1
ATOM 2533 N N . ALA B 1 36 ? -2.865 -10.711 0.399 1 95 36 ALA B N 1
ATOM 2534 C CA . ALA B 1 36 ? -1.67 -11.398 -0.081 1 95 36 ALA B CA 1
ATOM 2535 C C . ALA B 1 36 ? -1.983 -12.25 -1.309 1 95 36 ALA B C 1
ATOM 2537 O O . ALA B 1 36 ? -2.984 -12.969 -1.334 1 95 36 ALA B O 1
ATOM 2538 N N . ALA B 1 37 ? -1.136 -12.062 -2.301 1 93.75 37 ALA B N 1
ATOM 2539 C CA . ALA B 1 37 ? -1.405 -12.758 -3.561 1 93.75 37 ALA B CA 1
ATOM 2540 C C . ALA B 1 37 ? -0.12 -13.312 -4.164 1 93.75 37 ALA B C 1
ATOM 2542 O O . ALA B 1 37 ? 0.952 -13.211 -3.564 1 93.75 37 ALA B O 1
ATOM 2543 N N . GLY B 1 38 ? -0.278 -13.867 -5.32 1 95.19 38 GLY B N 1
ATOM 2544 C CA . GLY B 1 38 ? 0.734 -14.641 -6.02 1 95.19 38 GLY B CA 1
ATOM 2545 C C . GLY B 1 38 ? 0.26 -16.031 -6.406 1 95.19 38 GLY B C 1
ATOM 2546 O O . GLY B 1 38 ? -0.488 -16.672 -5.66 1 95.19 38 GLY B O 1
ATOM 2547 N N . LYS B 1 39 ? 0.84 -16.422 -7.492 1 96.31 39 LYS B N 1
ATOM 2548 C CA . LYS B 1 39 ? 0.36 -17.703 -8.016 1 96.31 39 LYS B CA 1
ATOM 2549 C C . LYS B 1 39 ? 0.481 -18.812 -6.973 1 96.31 39 LYS B C 1
ATOM 2551 O O . LYS B 1 39 ? -0.495 -19.5 -6.68 1 96.31 39 LYS B O 1
ATOM 2556 N N . GLY B 1 40 ? 1.609 -18.953 -6.406 1 98.19 40 GLY B N 1
ATOM 2557 C CA . GLY B 1 40 ? 1.814 -20 -5.414 1 98.19 40 GLY B CA 1
ATOM 2558 C C . GLY B 1 40 ? 0.983 -19.797 -4.16 1 98.19 40 GLY B C 1
ATOM 2559 O O . GLY B 1 40 ? 0.525 -20.766 -3.553 1 98.19 40 GLY B O 1
ATOM 2560 N N . VAL B 1 41 ? 0.831 -18.594 -3.783 1 98.12 41 VAL B N 1
ATOM 2561 C CA . VAL B 1 41 ? 0.002 -18.25 -2.631 1 98.12 41 VAL B CA 1
ATOM 2562 C C . VAL B 1 41 ? -1.448 -18.641 -2.904 1 98.12 41 VAL B C 1
ATOM 2564 O O . VAL B 1 41 ? -2.115 -19.234 -2.045 1 98.12 41 VAL B O 1
ATOM 2567 N N . ASN B 1 42 ? -1.9 -18.359 -4.074 1 97.19 42 ASN B N 1
ATOM 2568 C CA . ASN B 1 42 ? -3.268 -18.703 -4.449 1 97.19 42 ASN B CA 1
ATOM 2569 C C . ASN B 1 42 ? -3.471 -20.219 -4.484 1 97.19 42 ASN B C 1
ATOM 2571 O O . ASN B 1 42 ? -4.492 -20.719 -4.012 1 97.19 42 ASN B O 1
ATOM 2575 N N . VAL B 1 43 ? -2.512 -20.906 -5.023 1 98.62 43 VAL B N 1
ATOM 2576 C CA . VAL B 1 43 ? -2.564 -22.359 -5.043 1 98.62 43 VAL B CA 1
ATOM 2577 C C . VAL B 1 43 ? -2.629 -22.891 -3.613 1 98.62 43 VAL B C 1
ATOM 2579 O O . VAL B 1 43 ? -3.467 -23.75 -3.297 1 98.62 43 VAL B O 1
ATOM 2582 N N . ALA B 1 44 ? -1.791 -22.391 -2.752 1 98.69 44 ALA B N 1
ATOM 2583 C CA . ALA B 1 44 ? -1.757 -22.812 -1.355 1 98.69 44 ALA B CA 1
ATOM 2584 C C . ALA B 1 44 ? -3.09 -22.531 -0.666 1 98.69 44 ALA B C 1
ATOM 2586 O O . ALA B 1 44 ? -3.572 -23.359 0.119 1 98.69 44 ALA B O 1
ATOM 2587 N N . ARG B 1 45 ? -3.666 -21.422 -0.958 1 97.88 45 ARG B N 1
ATOM 2588 C CA . ARG B 1 45 ? -4.941 -21.047 -0.347 1 97.88 45 ARG B CA 1
ATOM 2589 C C . ARG B 1 45 ? -6.035 -22.047 -0.724 1 97.88 45 ARG B C 1
ATOM 2591 O O . ARG B 1 45 ? -6.828 -22.453 0.126 1 97.88 45 ARG B O 1
ATOM 2598 N N . ALA B 1 46 ? -6.109 -22.391 -1.99 1 98.06 46 ALA B N 1
ATOM 2599 C CA . ALA B 1 46 ? -7.105 -23.344 -2.447 1 98.06 46 ALA B CA 1
ATOM 2600 C C . ALA B 1 46 ? -6.918 -24.703 -1.754 1 98.06 46 ALA B C 1
ATOM 2602 O O . ALA B 1 46 ? -7.891 -25.312 -1.303 1 98.06 46 ALA B O 1
ATOM 2603 N N . ILE B 1 47 ? -5.691 -25.125 -1.651 1 98.62 47 ILE B N 1
ATOM 2604 C CA . ILE B 1 47 ? -5.383 -26.406 -1.055 1 98.62 47 ILE B CA 1
ATOM 2605 C C . ILE B 1 47 ? -5.723 -26.391 0.433 1 98.62 47 ILE B C 1
ATOM 2607 O O . ILE B 1 47 ? -6.328 -27.328 0.952 1 98.62 47 ILE B O 1
ATOM 2611 N N . ALA B 1 48 ? -5.367 -25.297 1.105 1 98.38 48 ALA B N 1
ATOM 2612 C CA . ALA B 1 48 ? -5.684 -25.156 2.525 1 98.38 48 ALA B CA 1
ATOM 2613 C C . ALA B 1 48 ? -7.191 -25.172 2.758 1 98.38 48 ALA B C 1
ATOM 2615 O O . ALA B 1 48 ? -7.672 -25.812 3.691 1 98.38 48 ALA B O 1
ATOM 2616 N N . GLN B 1 49 ? -7.926 -24.5 1.93 1 97.38 49 GLN B N 1
ATOM 2617 C CA . GLN B 1 49 ? -9.375 -24.422 2.062 1 97.38 49 GLN B CA 1
ATOM 2618 C C . GLN B 1 49 ? -10.023 -25.781 1.855 1 97.38 49 GLN B C 1
ATOM 2620 O O . GLN B 1 49 ? -11.133 -26.031 2.332 1 97.38 49 GLN B O 1
ATOM 2625 N N . ALA B 1 50 ? -9.336 -26.656 1.153 1 97.69 50 ALA B N 1
ATOM 2626 C CA . ALA B 1 50 ? -9.82 -28.016 0.928 1 97.69 50 ALA B CA 1
ATOM 2627 C C . ALA B 1 50 ? -9.43 -28.938 2.082 1 97.69 50 ALA B C 1
ATOM 2629 O O . ALA B 1 50 ? -9.719 -30.141 2.051 1 97.69 50 ALA B O 1
ATOM 2630 N N . GLY B 1 51 ? -8.703 -28.422 3.025 1 97.19 51 GLY B N 1
ATOM 2631 C CA . GLY B 1 51 ? -8.312 -29.203 4.195 1 97.19 51 GLY B CA 1
ATOM 2632 C C . GLY B 1 51 ? -7.098 -30.078 3.951 1 97.19 51 GLY B C 1
ATOM 2633 O O . GLY B 1 51 ? -6.848 -31.016 4.703 1 97.19 51 GLY B O 1
ATOM 2634 N N . GLN B 1 52 ? -6.402 -29.875 2.904 1 97.62 52 GLN B N 1
ATOM 2635 C CA . GLN B 1 52 ? -5.199 -30.641 2.6 1 97.62 52 GLN B CA 1
ATOM 2636 C C . GLN B 1 52 ? -3.951 -29.938 3.141 1 97.62 52 GLN B C 1
ATOM 2638 O O . GLN B 1 52 ? -3.898 -28.719 3.201 1 97.62 52 GLN B O 1
ATOM 2643 N N . PRO B 1 53 ? -2.934 -30.703 3.564 1 98 53 PRO B N 1
ATOM 2644 C CA . PRO B 1 53 ? -1.714 -30.094 4.098 1 98 53 PRO B CA 1
ATOM 2645 C C . PRO B 1 53 ? -0.918 -29.344 3.035 1 98 53 PRO B C 1
ATOM 2647 O O . PRO B 1 53 ? -0.637 -29.875 1.966 1 98 53 PRO B O 1
ATOM 2650 N N . VAL B 1 54 ? -0.61 -28.094 3.338 1 98.62 54 VAL B N 1
ATOM 2651 C CA . VAL B 1 54 ? 0.132 -27.25 2.404 1 98.62 54 VAL B CA 1
ATOM 2652 C C . VAL B 1 54 ? 1.012 -26.281 3.18 1 98.62 54 VAL B C 1
ATOM 2654 O O . VAL B 1 54 ? 0.729 -25.953 4.336 1 98.62 54 VAL B O 1
ATOM 2657 N N . LEU B 1 55 ? 2.115 -25.891 2.598 1 98.81 55 LEU B N 1
ATOM 2658 C CA . LEU B 1 55 ? 2.998 -24.859 3.119 1 98.81 55 LEU B CA 1
ATOM 2659 C C . LEU B 1 55 ? 3.467 -23.922 2.002 1 98.81 55 LEU B C 1
ATOM 2661 O O . LEU B 1 55 ? 4.07 -24.391 1.026 1 98.81 55 LEU B O 1
ATOM 2665 N N . ALA B 1 56 ? 3.137 -22.641 2.152 1 98.75 56 ALA B N 1
ATOM 2666 C CA . ALA B 1 56 ? 3.586 -21.641 1.186 1 98.75 56 ALA B CA 1
ATOM 2667 C C . ALA B 1 56 ? 4.953 -21.094 1.569 1 98.75 56 ALA B C 1
ATOM 2669 O O . ALA B 1 56 ? 5.141 -20.594 2.684 1 98.75 56 ALA B O 1
ATOM 2670 N N . VAL B 1 57 ? 5.91 -21.188 0.636 1 98.75 57 VAL B N 1
ATOM 2671 C CA . VAL B 1 57 ? 7.242 -20.609 0.829 1 98.75 57 VAL B CA 1
ATOM 2672 C C . VAL B 1 57 ? 7.406 -19.375 -0.045 1 98.75 57 VAL B C 1
ATOM 2674 O O . VAL B 1 57 ? 7.039 -19.391 -1.223 1 98.75 57 VAL B O 1
ATOM 2677 N N . LEU B 1 58 ? 7.871 -18.312 0.504 1 98.62 58 LEU B N 1
ATOM 2678 C CA . LEU B 1 58 ? 8.078 -17.078 -0.238 1 98.62 58 LEU B CA 1
ATOM 2679 C C . LEU B 1 58 ? 9.117 -16.203 0.447 1 98.62 58 LEU B C 1
ATOM 2681 O O . LEU B 1 58 ? 9.312 -16.297 1.662 1 98.62 58 LEU B O 1
ATOM 2685 N N . PRO B 1 59 ? 9.812 -15.383 -0.319 1 97.94 59 PRO B N 1
ATOM 2686 C CA . PRO B 1 59 ? 10.664 -14.383 0.327 1 97.94 59 PRO B CA 1
ATOM 2687 C C . PRO B 1 59 ? 9.859 -13.273 1.015 1 97.94 59 PRO B C 1
ATOM 2689 O O . PRO B 1 59 ? 8.742 -12.977 0.602 1 97.94 59 PRO B O 1
ATOM 2692 N N . GLY B 1 60 ? 10.383 -12.711 2.07 1 97.06 60 GLY B N 1
ATOM 2693 C CA . GLY B 1 60 ? 9.797 -11.57 2.754 1 97.06 60 GLY B CA 1
ATOM 2694 C C . GLY B 1 60 ? 10.125 -11.531 4.234 1 97.06 60 GLY B C 1
ATOM 2695 O O . GLY B 1 60 ? 10.117 -12.562 4.906 1 97.06 60 GLY B O 1
ATOM 2696 N N . ALA B 1 61 ? 10.359 -10.352 4.75 1 94.56 61 ALA B N 1
ATOM 2697 C CA . ALA B 1 61 ? 10.586 -10.188 6.184 1 94.56 61 ALA B CA 1
ATOM 2698 C C . ALA B 1 61 ? 9.312 -10.469 6.977 1 94.56 61 ALA B C 1
ATOM 2700 O O . ALA B 1 61 ? 8.203 -10.312 6.461 1 94.56 61 ALA B O 1
ATOM 2701 N N . ALA B 1 62 ? 9.5 -10.82 8.266 1 91.94 62 ALA B N 1
ATOM 2702 C CA . ALA B 1 62 ? 8.375 -11.18 9.125 1 91.94 62 ALA B CA 1
ATOM 2703 C C . ALA B 1 62 ? 7.418 -10 9.289 1 91.94 62 ALA B C 1
ATOM 2705 O O . ALA B 1 62 ? 6.211 -10.195 9.445 1 91.94 62 ALA B O 1
ATOM 2706 N N . HIS B 1 63 ? 7.953 -8.852 9.172 1 88.12 63 HIS B N 1
ATOM 2707 C CA . HIS B 1 63 ? 7.129 -7.676 9.43 1 88.12 63 HIS B CA 1
ATOM 2708 C C . HIS B 1 63 ? 6.555 -7.113 8.133 1 88.12 63 HIS B C 1
ATOM 2710 O O . HIS B 1 63 ? 5.828 -6.121 8.156 1 88.12 63 HIS B O 1
ATOM 2716 N N . ASP B 1 64 ? 6.934 -7.773 7 1 93.25 64 ASP B N 1
ATOM 2717 C CA . ASP B 1 64 ? 6.395 -7.316 5.723 1 93.25 64 ASP B CA 1
ATOM 2718 C C . ASP B 1 64 ? 4.871 -7.406 5.707 1 93.25 64 ASP B C 1
ATOM 2720 O O . ASP B 1 64 ? 4.297 -8.398 6.168 1 93.25 64 ASP B O 1
ATOM 2724 N N . PRO B 1 65 ? 4.207 -6.359 5.152 1 89.62 65 PRO B N 1
ATOM 2725 C CA . PRO B 1 65 ? 2.742 -6.363 5.129 1 89.62 65 PRO B CA 1
ATOM 2726 C C . PRO B 1 65 ? 2.166 -7.605 4.457 1 89.62 65 PRO B C 1
ATOM 2728 O O . PRO B 1 65 ? 1.127 -8.117 4.883 1 89.62 65 PRO B O 1
ATOM 2731 N N . LEU B 1 66 ? 2.785 -8.125 3.516 1 94.94 66 LEU B N 1
ATOM 2732 C CA . LEU B 1 66 ? 2.303 -9.32 2.832 1 94.94 66 LEU B CA 1
ATOM 2733 C C . LEU B 1 66 ? 2.377 -10.531 3.748 1 94.94 66 LEU B C 1
ATOM 2735 O O . LEU B 1 66 ? 1.424 -11.312 3.828 1 94.94 66 LEU B O 1
ATOM 2739 N N . VAL B 1 67 ? 3.465 -10.664 4.418 1 96.44 67 VAL B N 1
ATOM 2740 C CA . VAL B 1 67 ? 3.652 -11.805 5.305 1 96.44 67 VAL B CA 1
ATOM 2741 C C . VAL B 1 67 ? 2.658 -11.727 6.465 1 96.44 67 VAL B C 1
ATOM 2743 O O . VAL B 1 67 ? 2.074 -12.742 6.859 1 96.44 67 VAL B O 1
ATOM 2746 N N . ARG B 1 68 ? 2.41 -10.547 6.895 1 91.25 68 ARG B N 1
ATOM 2747 C CA . ARG B 1 68 ? 1.434 -10.352 7.961 1 91.25 68 ARG B CA 1
ATOM 2748 C C . ARG B 1 68 ? 0.026 -10.703 7.484 1 91.25 68 ARG B C 1
ATOM 2750 O O . ARG B 1 68 ? -0.79 -11.203 8.258 1 91.25 68 ARG B O 1
ATOM 2757 N N . ALA B 1 69 ? -0.202 -10.367 6.281 1 92.62 69 ALA B N 1
ATOM 2758 C CA . ALA B 1 69 ? -1.503 -10.711 5.711 1 92.62 69 ALA B CA 1
ATOM 2759 C C . ALA B 1 69 ? -1.694 -12.219 5.641 1 92.62 69 ALA B C 1
ATOM 2761 O O . ALA B 1 69 ? -2.787 -12.727 5.906 1 92.62 69 ALA B O 1
ATOM 2762 N N . LEU B 1 70 ? -0.659 -12.906 5.293 1 97.06 70 LEU B N 1
ATOM 2763 C CA . LEU B 1 70 ? -0.719 -14.367 5.273 1 97.06 70 LEU B CA 1
ATOM 2764 C C . LEU B 1 70 ? -1.024 -14.914 6.664 1 97.06 70 LEU B C 1
ATOM 2766 O O . LEU B 1 70 ? -1.824 -15.844 6.809 1 97.06 70 LEU B O 1
ATOM 2770 N N . GLU B 1 71 ? -0.384 -14.281 7.664 1 94.81 71 GLU B N 1
ATOM 2771 C CA . GLU B 1 71 ? -0.61 -14.688 9.047 1 94.81 71 GLU B CA 1
ATOM 2772 C C . GLU B 1 71 ? -2.057 -14.438 9.469 1 94.81 71 GLU B C 1
ATOM 2774 O O . GLU B 1 71 ? -2.688 -15.297 10.086 1 94.81 71 GLU B O 1
ATOM 2779 N N . ALA B 1 72 ? -2.514 -13.352 9.117 1 90.06 72 ALA B N 1
ATOM 2780 C CA . ALA B 1 72 ? -3.881 -12.984 9.469 1 90.06 72 ALA B CA 1
ATOM 2781 C C . ALA B 1 72 ? -4.891 -13.906 8.797 1 90.06 72 ALA B C 1
ATOM 2783 O O . ALA B 1 72 ? -5.938 -14.219 9.375 1 90.06 72 ALA B O 1
ATOM 2784 N N . ASP B 1 73 ? -4.547 -14.367 7.621 1 93.44 73 ASP B N 1
ATOM 2785 C CA . ASP B 1 73 ? -5.41 -15.273 6.863 1 93.44 73 ASP B CA 1
ATOM 2786 C C . ASP B 1 73 ? -5.316 -16.703 7.391 1 93.44 73 ASP B C 1
ATOM 2788 O O . ASP B 1 73 ? -6.105 -17.562 7.004 1 93.44 73 ASP B O 1
ATOM 2792 N N . GLY B 1 74 ? -4.344 -16.969 8.172 1 96.38 74 GLY B N 1
ATOM 2793 C CA . GLY B 1 74 ? -4.129 -18.312 8.688 1 96.38 74 GLY B CA 1
ATOM 2794 C C . GLY B 1 74 ? -3.584 -19.266 7.652 1 96.38 74 GLY B C 1
ATOM 2795 O O . GLY B 1 74 ? -3.83 -20.469 7.723 1 96.38 74 GLY B O 1
ATOM 2796 N N . LEU B 1 75 ? -2.971 -18.766 6.648 1 97.81 75 LEU B N 1
ATOM 2797 C CA . LEU B 1 75 ? -2.359 -19.641 5.648 1 97.81 75 LEU B CA 1
ATOM 2798 C C . LEU B 1 75 ? -0.988 -20.109 6.109 1 97.81 75 LEU B C 1
ATOM 2800 O O . LEU B 1 75 ? -0.09 -19.297 6.352 1 97.81 75 LEU B O 1
ATOM 2804 N N . PRO B 1 76 ? -0.786 -21.422 6.289 1 98.31 76 PRO B N 1
ATOM 2805 C CA . PRO B 1 76 ? 0.544 -21.906 6.652 1 98.31 76 PRO B CA 1
ATOM 2806 C C . PRO B 1 76 ? 1.63 -21.453 5.684 1 98.31 76 PRO B C 1
ATOM 2808 O O . PRO B 1 76 ? 1.479 -21.609 4.469 1 98.31 76 PRO B O 1
ATOM 2811 N N . HIS B 1 77 ? 2.678 -20.828 6.246 1 98.5 77 HIS B N 1
ATOM 2812 C CA . HIS B 1 77 ? 3.705 -20.281 5.367 1 98.5 77 HIS B CA 1
ATOM 2813 C C . HIS B 1 77 ? 5.066 -20.266 6.055 1 98.5 77 HIS B C 1
ATOM 2815 O O . HIS B 1 77 ? 5.152 -20.406 7.277 1 98.5 77 HIS B O 1
ATOM 2821 N N . ARG B 1 78 ? 6.055 -20.312 5.246 1 98.25 78 ARG B N 1
ATOM 2822 C CA . ARG B 1 78 ? 7.453 -20.094 5.613 1 98.25 78 ARG B CA 1
ATOM 2823 C C . ARG B 1 78 ? 8.055 -18.953 4.812 1 98.25 78 ARG B C 1
ATOM 2825 O O . ARG B 1 78 ? 8.297 -19.078 3.613 1 98.25 78 ARG B O 1
ATOM 2832 N N . ALA B 1 79 ? 8.32 -17.844 5.559 1 98.12 79 ALA B N 1
ATOM 2833 C CA . ALA B 1 79 ? 8.938 -16.688 4.918 1 98.12 79 ALA B CA 1
ATOM 2834 C C . ALA B 1 79 ? 10.461 -16.75 5.031 1 98.12 79 ALA B C 1
ATOM 2836 O O . ALA B 1 79 ? 10.992 -17.094 6.082 1 98.12 79 ALA B O 1
ATOM 2837 N N . ILE B 1 80 ? 11.078 -16.484 3.938 1 98 80 ILE B N 1
ATOM 2838 C CA . ILE B 1 80 ? 12.531 -16.344 3.908 1 98 80 ILE B CA 1
ATOM 2839 C C . ILE B 1 80 ? 12.906 -14.867 3.975 1 98 80 ILE B C 1
ATOM 2841 O O . ILE B 1 80 ? 12.641 -14.117 3.037 1 98 80 ILE B O 1
ATOM 2845 N N . PRO B 1 81 ? 13.562 -14.469 5.043 1 96.31 81 PRO B N 1
ATOM 2846 C CA . PRO B 1 81 ? 13.789 -13.039 5.25 1 96.31 81 PRO B CA 1
ATOM 2847 C C . PRO B 1 81 ? 14.656 -12.414 4.16 1 96.31 81 PRO B C 1
ATOM 2849 O O . PRO B 1 81 ? 15.672 -12.984 3.771 1 96.31 81 PRO B O 1
ATOM 2852 N N . ILE B 1 82 ? 14.195 -11.32 3.674 1 95.81 82 ILE B N 1
ATOM 2853 C CA . ILE B 1 82 ? 14.969 -10.469 2.781 1 95.81 82 ILE B CA 1
ATOM 2854 C C . ILE B 1 82 ? 14.938 -9.023 3.293 1 95.81 82 ILE B C 1
ATOM 2856 O O . ILE B 1 82 ? 14.133 -8.688 4.164 1 95.81 82 ILE B O 1
ATOM 2860 N N . ASP B 1 83 ? 15.758 -8.117 2.746 1 89.12 83 ASP B N 1
ATOM 2861 C CA . ASP B 1 83 ? 15.906 -6.766 3.277 1 89.12 83 ASP B CA 1
ATOM 2862 C C . ASP B 1 83 ? 15 -5.785 2.541 1 89.12 83 ASP B C 1
ATOM 2864 O O . ASP B 1 83 ? 14.711 -4.699 3.049 1 89.12 83 ASP B O 1
ATOM 2868 N N . GLN B 1 84 ? 14.547 -6.211 1.449 1 90.56 84 GLN B N 1
ATOM 2869 C CA . GLN B 1 84 ? 13.719 -5.312 0.65 1 90.56 84 GLN B CA 1
ATOM 2870 C C . GLN B 1 84 ? 12.234 -5.613 0.836 1 90.56 84 GLN B C 1
ATOM 2872 O O . GLN B 1 84 ? 11.852 -6.766 1.051 1 90.56 84 GLN B O 1
ATOM 2877 N N . PRO B 1 85 ? 11.383 -4.598 0.728 1 90.12 85 PRO B N 1
ATOM 2878 C CA . PRO B 1 85 ? 9.945 -4.828 0.799 1 90.12 85 PRO B CA 1
ATOM 2879 C C . PRO B 1 85 ? 9.406 -5.59 -0.413 1 90.12 85 PRO B C 1
ATOM 2881 O O . PRO B 1 85 ? 9.961 -5.48 -1.509 1 90.12 85 PRO B O 1
ATOM 2884 N N . LEU B 1 86 ? 8.398 -6.293 -0.159 1 95 86 LEU B N 1
ATOM 2885 C CA . LEU B 1 86 ? 7.703 -6.969 -1.252 1 95 86 LEU B CA 1
ATOM 2886 C C . LEU B 1 86 ? 6.836 -5.988 -2.033 1 95 86 LEU B C 1
ATOM 2888 O O . LEU B 1 86 ? 6.496 -4.918 -1.53 1 95 86 LEU B O 1
ATOM 2892 N N . ARG B 1 87 ? 6.512 -6.395 -3.205 1 94.56 87 ARG B N 1
ATOM 2893 C CA . ARG B 1 87 ? 5.84 -5.496 -4.141 1 94.56 87 ARG B CA 1
ATOM 2894 C C . ARG B 1 87 ? 4.34 -5.441 -3.861 1 94.56 87 ARG B C 1
ATOM 2896 O O . ARG B 1 87 ? 3.789 -6.336 -3.215 1 94.56 87 ARG B O 1
ATOM 2903 N N . THR B 1 88 ? 3.732 -4.375 -4.379 1 94.44 88 THR B N 1
ATOM 2904 C CA . THR B 1 88 ? 2.285 -4.184 -4.387 1 94.44 88 THR B CA 1
ATOM 2905 C C . THR B 1 88 ? 1.763 -4.059 -5.816 1 94.44 88 THR B C 1
ATOM 2907 O O . THR B 1 88 ? 2.389 -3.41 -6.656 1 94.44 88 THR B O 1
ATOM 2910 N N . ASN B 1 89 ? 0.729 -4.793 -6.109 1 94.06 89 ASN B N 1
ATOM 2911 C CA . ASN B 1 89 ? -0.066 -4.586 -7.316 1 94.06 89 ASN B CA 1
ATOM 2912 C C . ASN B 1 89 ? -1.326 -3.775 -7.023 1 94.06 89 ASN B C 1
ATOM 2914 O O . ASN B 1 89 ? -2.139 -4.168 -6.184 1 94.06 89 ASN B O 1
ATOM 2918 N N . ILE B 1 90 ? -1.447 -2.658 -7.711 1 95.06 90 ILE B N 1
ATOM 2919 C CA . ILE B 1 90 ? -2.59 -1.78 -7.484 1 95.06 90 ILE B CA 1
ATOM 2920 C C . ILE B 1 90 ? -3.627 -1.988 -8.586 1 95.06 90 ILE B C 1
ATOM 2922 O O . ILE B 1 90 ? -3.314 -1.869 -9.773 1 95.06 90 ILE B O 1
ATOM 2926 N N . THR B 1 91 ? -4.793 -2.342 -8.234 1 92.88 91 THR B N 1
ATOM 2927 C CA . THR B 1 91 ? -5.938 -2.434 -9.133 1 92.88 91 THR B CA 1
ATOM 2928 C C . THR B 1 91 ? -6.965 -1.35 -8.812 1 92.88 91 THR B C 1
ATOM 2930 O O . THR B 1 91 ? -7.527 -1.32 -7.715 1 92.88 91 THR B O 1
ATOM 2933 N N . ILE B 1 92 ? -7.184 -0.462 -9.719 1 94.62 92 ILE B N 1
ATOM 2934 C CA . ILE B 1 92 ? -8.172 0.599 -9.578 1 94.62 92 ILE B CA 1
ATOM 2935 C C . ILE B 1 92 ? -9.43 0.243 -10.375 1 94.62 92 ILE B C 1
ATOM 2937 O O . ILE B 1 92 ? -9.359 0.024 -11.586 1 94.62 92 ILE B O 1
ATOM 2941 N N . THR B 1 93 ? -10.516 0.161 -9.703 1 92.5 93 THR B N 1
ATOM 2942 C CA . THR B 1 93 ? -11.773 -0.178 -10.367 1 92.5 93 THR B CA 1
ATOM 2943 C C . THR B 1 93 ? -12.75 0.991 -10.297 1 92.5 93 THR B C 1
ATOM 2945 O O . THR B 1 93 ? -12.734 1.768 -9.344 1 92.5 93 THR B O 1
ATOM 2948 N N . ASP B 1 94 ? -13.562 1.153 -11.312 1 92.06 94 ASP B N 1
ATOM 2949 C CA . ASP B 1 94 ? -14.586 2.195 -11.32 1 92.06 94 ASP B CA 1
ATOM 2950 C C . ASP B 1 94 ? -15.977 1.595 -11.469 1 92.06 94 ASP B C 1
ATOM 2952 O O . ASP B 1 94 ? -16.125 0.385 -11.656 1 92.06 94 ASP B O 1
ATOM 2956 N N . PRO B 1 95 ? -17.062 2.381 -11.273 1 88.31 95 PRO B N 1
ATOM 2957 C CA . PRO B 1 95 ? -18.422 1.836 -11.25 1 88.31 95 PRO B CA 1
ATOM 2958 C C . PRO B 1 95 ? -18.844 1.246 -12.594 1 88.31 95 PRO B C 1
ATOM 2960 O O . PRO B 1 95 ? -19.766 0.43 -12.656 1 88.31 95 PRO B O 1
ATOM 2963 N N . ASP B 1 96 ? -18.203 1.628 -13.695 1 87.56 96 ASP B N 1
ATOM 2964 C CA . ASP B 1 96 ? -18.547 1.116 -15.016 1 87.56 96 ASP B CA 1
ATOM 2965 C C . ASP B 1 96 ? -17.875 -0.226 -15.281 1 87.56 96 ASP B C 1
ATOM 2967 O O . ASP B 1 96 ? -18.094 -0.848 -16.312 1 87.56 96 ASP B O 1
ATOM 2971 N N . GLY B 1 97 ? -17.031 -0.648 -14.414 1 83 97 GLY B N 1
ATOM 2972 C CA . GLY B 1 97 ? -16.391 -1.952 -14.531 1 83 97 GLY B CA 1
ATOM 2973 C C . GLY B 1 97 ? -15 -1.888 -15.125 1 83 97 GLY B C 1
ATOM 2974 O O . GLY B 1 97 ? -14.344 -2.918 -15.297 1 83 97 GLY B O 1
ATOM 2975 N N . THR B 1 98 ? -14.562 -0.687 -15.453 1 90 98 THR B N 1
ATOM 2976 C CA . THR B 1 98 ? -13.211 -0.524 -15.969 1 90 98 THR B CA 1
ATOM 2977 C C . THR B 1 98 ? -12.18 -0.777 -14.867 1 90 98 THR B C 1
ATOM 2979 O O . THR B 1 98 ? -12.336 -0.291 -13.742 1 90 98 THR B O 1
ATOM 2982 N N . THR B 1 99 ? -11.18 -1.586 -15.219 1 90.19 99 THR B N 1
ATOM 2983 C CA . THR B 1 99 ? -10.133 -1.916 -14.258 1 90.19 99 THR B CA 1
ATOM 2984 C C . THR B 1 99 ? -8.766 -1.489 -14.789 1 90.19 99 THR B C 1
ATOM 2986 O O . THR B 1 99 ? -8.383 -1.848 -15.906 1 90.19 99 THR B O 1
ATOM 2989 N N . THR B 1 100 ? -8.094 -0.631 -14.062 1 94.06 100 THR B N 1
ATOM 2990 C CA . THR B 1 100 ? -6.73 -0.2 -14.336 1 94.06 100 THR B CA 1
ATOM 2991 C C . THR B 1 100 ? -5.75 -0.867 -13.375 1 94.06 100 THR B C 1
ATOM 2993 O O . THR B 1 100 ? -5.934 -0.809 -12.156 1 94.06 100 THR B O 1
ATOM 2996 N N . LYS B 1 101 ? -4.746 -1.524 -13.945 1 93.25 101 LYS B N 1
ATOM 2997 C CA . LYS B 1 101 ? -3.816 -2.268 -13.094 1 93.25 101 LYS B CA 1
ATOM 2998 C C . LYS B 1 101 ? -2.402 -1.702 -13.203 1 93.25 101 LYS B C 1
ATOM 3000 O O . LYS B 1 101 ? -1.944 -1.363 -14.289 1 93.25 101 LYS B O 1
ATOM 3005 N N . ILE B 1 102 ? -1.765 -1.51 -12.039 1 96.06 102 ILE B N 1
ATOM 3006 C CA . ILE B 1 102 ? -0.368 -1.094 -11.961 1 96.06 102 ILE B CA 1
ATOM 3007 C C . ILE B 1 102 ? 0.421 -2.092 -11.117 1 96.06 102 ILE B C 1
ATOM 3009 O O . ILE B 1 102 ? 0.201 -2.207 -9.906 1 96.06 102 ILE B O 1
ATOM 3013 N N . ASN B 1 103 ? 1.365 -2.76 -11.727 1 94.31 103 ASN B N 1
ATOM 3014 C CA . ASN B 1 103 ? 2.174 -3.762 -11.039 1 94.31 103 ASN B CA 1
ATOM 3015 C C . ASN B 1 103 ? 3.562 -3.229 -10.703 1 94.31 103 ASN B C 1
ATOM 3017 O O . ASN B 1 103 ? 4.262 -2.707 -11.578 1 94.31 103 ASN B O 1
ATOM 3021 N N . GLU B 1 104 ? 3.934 -3.363 -9.492 1 93.44 104 GLU B N 1
ATOM 3022 C CA . GLU B 1 104 ? 5.293 -3.021 -9.094 1 93.44 104 GLU B CA 1
ATOM 3023 C C . GLU B 1 104 ? 6.27 -4.145 -9.438 1 93.44 104 GLU B C 1
ATOM 3025 O O . GLU B 1 104 ? 5.871 -5.309 -9.531 1 93.44 104 GLU B O 1
ATOM 3030 N N . PRO B 1 105 ? 7.57 -3.973 -9.781 1 86.69 105 PRO B N 1
ATOM 3031 C CA . PRO B 1 105 ? 8.531 -4.992 -10.203 1 86.69 105 PRO B CA 1
ATOM 3032 C C . PRO B 1 105 ? 8.867 -5.98 -9.094 1 86.69 105 PRO B C 1
ATOM 3034 O O . PRO B 1 105 ? 9.195 -7.141 -9.367 1 86.69 105 PRO B O 1
ATOM 3037 N N . GLY B 1 106 ? 8.789 -5.902 -7.969 1 91.62 106 GLY B N 1
ATOM 3038 C CA . GLY B 1 106 ? 9.188 -6.734 -6.844 1 91.62 106 GLY B CA 1
ATOM 3039 C C . GLY B 1 106 ? 10.609 -6.465 -6.379 1 91.62 106 GLY B C 1
ATOM 3040 O O . GLY B 1 106 ? 11.336 -5.695 -7.008 1 91.62 106 GLY B O 1
ATOM 3041 N N . PRO B 1 107 ? 11.078 -7.113 -5.328 1 93.38 107 PRO B N 1
ATOM 3042 C CA . PRO B 1 107 ? 12.414 -6.895 -4.766 1 93.38 107 PRO B CA 1
ATOM 3043 C C . PRO B 1 107 ? 13.508 -7.602 -5.555 1 93.38 107 PRO B C 1
ATOM 3045 O O . PRO B 1 107 ? 13.266 -8.648 -6.152 1 93.38 107 PRO B O 1
ATOM 3048 N N . ALA B 1 108 ? 14.688 -6.957 -5.492 1 93.12 108 ALA B N 1
ATOM 3049 C CA . ALA B 1 108 ? 15.844 -7.668 -6.031 1 93.12 108 ALA B CA 1
ATOM 3050 C C . ALA B 1 108 ? 16.328 -8.734 -5.055 1 93.12 108 ALA B C 1
ATOM 3052 O O . ALA B 1 108 ? 16.5 -8.469 -3.863 1 93.12 108 ALA B O 1
ATOM 3053 N N . LEU B 1 109 ? 16.453 -9.945 -5.535 1 95.62 109 LEU B N 1
ATOM 3054 C CA . LEU B 1 109 ? 16.984 -11.023 -4.711 1 95.62 109 LEU B CA 1
ATOM 3055 C C . LEU B 1 109 ? 18.438 -11.32 -5.074 1 95.62 109 LEU B C 1
ATOM 3057 O O . LEU B 1 109 ? 18.766 -11.5 -6.25 1 95.62 109 LEU B O 1
ATOM 3061 N N . ASP B 1 110 ? 19.266 -11.328 -4.035 1 93.56 110 ASP B N 1
ATOM 3062 C CA . ASP B 1 110 ? 20.688 -11.602 -4.254 1 93.56 110 ASP B CA 1
ATOM 3063 C C . ASP B 1 110 ? 20.984 -13.086 -4.086 1 93.56 110 ASP B C 1
ATOM 3065 O O . ASP B 1 110 ? 20.094 -13.883 -3.809 1 93.56 110 ASP B O 1
ATOM 3069 N N . ALA B 1 111 ? 22.297 -13.438 -4.285 1 95.06 111 ALA B N 1
ATOM 3070 C CA . ALA B 1 111 ? 22.734 -14.828 -4.281 1 95.06 111 ALA B CA 1
ATOM 3071 C C . ALA B 1 111 ? 22.469 -15.484 -2.928 1 95.06 111 ALA B C 1
ATOM 3073 O O . ALA B 1 111 ? 21.969 -16.609 -2.863 1 95.06 111 ALA B O 1
ATOM 3074 N N . PRO B 1 112 ? 22.688 -14.789 -1.825 1 95.62 112 PRO B N 1
ATOM 3075 C CA . PRO B 1 112 ? 22.391 -15.406 -0.529 1 95.62 112 PRO B CA 1
ATOM 3076 C C . PRO B 1 112 ? 20.906 -15.719 -0.345 1 95.62 112 PRO B C 1
ATOM 3078 O O . PRO B 1 112 ? 20.562 -16.766 0.187 1 95.62 112 PRO B O 1
ATOM 3081 N N . ALA B 1 113 ? 20.078 -14.859 -0.789 1 95.81 113 ALA B N 1
ATOM 3082 C CA . ALA B 1 113 ? 18.641 -15.094 -0.694 1 95.81 113 ALA B CA 1
ATOM 3083 C C . ALA B 1 113 ? 18.234 -16.297 -1.532 1 95.81 113 ALA B C 1
ATOM 3085 O O . ALA B 1 113 ? 17.438 -17.125 -1.085 1 95.81 113 ALA B O 1
ATOM 3086 N N . LEU B 1 114 ? 18.812 -16.391 -2.699 1 97.31 114 LEU B N 1
ATOM 3087 C CA . LEU B 1 114 ? 18.469 -17.5 -3.588 1 97.31 114 LEU B CA 1
ATOM 3088 C C . LEU B 1 114 ? 18.969 -18.812 -3.014 1 97.31 114 LEU B C 1
ATOM 3090 O O . LEU B 1 114 ? 18.297 -19.844 -3.131 1 97.31 114 LEU B O 1
ATOM 3094 N N . GLU B 1 115 ? 20.094 -18.766 -2.4 1 97.5 115 GLU B N 1
ATOM 3095 C CA . GLU B 1 115 ? 20.625 -19.953 -1.749 1 97.5 115 GLU B CA 1
ATOM 3096 C C . GLU B 1 115 ? 19.734 -20.406 -0.589 1 97.5 115 GLU B C 1
ATOM 3098 O O . GLU B 1 115 ? 19.5 -21.594 -0.399 1 97.5 115 GLU B O 1
ATOM 3103 N N . GLN B 1 116 ? 19.266 -19.469 0.136 1 98 116 GLN B N 1
ATOM 3104 C CA . GLN B 1 116 ? 18.391 -19.781 1.257 1 98 116 GLN B CA 1
ATOM 3105 C C . GLN B 1 116 ? 17.062 -20.391 0.771 1 98 116 GLN B C 1
ATOM 3107 O O . GLN B 1 116 ? 16.547 -21.312 1.385 1 98 116 GLN B O 1
ATOM 3112 N N . VAL B 1 117 ? 16.547 -19.844 -0.312 1 97.94 117 VAL B N 1
ATOM 3113 C CA . VAL B 1 117 ? 15.336 -20.406 -0.9 1 97.94 117 VAL B CA 1
ATOM 3114 C C . VAL B 1 117 ? 15.562 -21.859 -1.28 1 97.94 117 VAL B C 1
ATOM 3116 O O . VAL B 1 117 ? 14.75 -22.734 -0.952 1 97.94 117 VAL B O 1
ATOM 3119 N N . THR B 1 118 ? 16.672 -22.094 -1.92 1 98.25 118 THR B N 1
ATOM 3120 C CA . THR B 1 118 ? 17.016 -23.438 -2.367 1 98.25 118 THR B CA 1
ATOM 3121 C C . THR B 1 118 ? 17.156 -24.375 -1.178 1 98.25 118 THR B C 1
ATOM 3123 O O . THR B 1 118 ? 16.625 -25.484 -1.189 1 98.25 118 THR B O 1
ATOM 3126 N N . GLU B 1 119 ? 17.797 -23.922 -0.139 1 98.44 119 GLU B N 1
ATOM 3127 C CA . GLU B 1 119 ? 18.016 -24.734 1.047 1 98.44 119 GLU B CA 1
ATOM 3128 C C . GLU B 1 119 ? 16.703 -25.078 1.734 1 98.44 119 GLU B C 1
ATOM 3130 O O . GLU B 1 119 ? 16.469 -26.234 2.117 1 98.44 119 GLU B O 1
ATOM 3135 N N . VAL B 1 120 ? 15.875 -24.125 1.857 1 98.31 120 VAL B N 1
ATOM 3136 C CA . VAL B 1 120 ? 14.586 -24.328 2.514 1 98.31 120 VAL B CA 1
ATOM 3137 C C . VAL B 1 120 ? 13.734 -25.312 1.707 1 98.31 120 VAL B C 1
ATOM 3139 O O . VAL B 1 120 ? 13.094 -26.203 2.273 1 98.31 120 VAL B O 1
ATOM 3142 N N . LEU B 1 121 ? 13.758 -25.172 0.401 1 98.38 121 LEU B N 1
ATOM 3143 C CA . LEU B 1 121 ? 12.977 -26.062 -0.444 1 98.38 121 LEU B CA 1
ATOM 3144 C C . LEU B 1 121 ? 13.508 -27.484 -0.372 1 98.38 121 LEU B C 1
ATOM 3146 O O . LEU B 1 121 ? 12.727 -28.453 -0.4 1 98.38 121 LEU B O 1
ATOM 3150 N N . CYS B 1 122 ? 14.82 -27.609 -0.296 1 98.25 122 CYS B N 1
ATOM 3151 C CA . CYS B 1 122 ? 15.398 -28.938 -0.171 1 98.25 122 CYS B CA 1
ATOM 3152 C C . CYS B 1 122 ? 15.039 -29.578 1.171 1 98.25 122 CYS B C 1
ATOM 3154 O O . CYS B 1 122 ? 14.695 -30.75 1.237 1 98.25 122 CYS B O 1
ATOM 3156 N N . GLU B 1 123 ? 15.094 -28.75 2.16 1 98.06 123 GLU B N 1
ATOM 3157 C CA . GLU B 1 123 ? 14.758 -29.234 3.494 1 98.06 123 GLU B CA 1
ATOM 3158 C C . GLU B 1 123 ? 13.297 -29.688 3.57 1 98.06 123 GLU B C 1
ATOM 3160 O O . GLU B 1 123 ? 13.008 -30.812 3.979 1 98.06 123 GLU B O 1
ATOM 3165 N N . LEU B 1 124 ? 12.438 -28.891 3.127 1 98 124 LEU B N 1
ATOM 3166 C CA . LEU B 1 124 ? 11.008 -29.141 3.236 1 98 124 LEU B CA 1
ATOM 3167 C C . LEU B 1 124 ? 10.547 -30.125 2.16 1 98 124 LEU B C 1
ATOM 3169 O O . LEU B 1 124 ? 9.602 -30.891 2.371 1 98 124 LEU B O 1
ATOM 3173 N N . GLY B 1 125 ? 11.234 -30.062 1.021 1 97.62 125 GLY B N 1
ATOM 3174 C CA . GLY B 1 125 ? 10.867 -30.875 -0.128 1 97.62 125 GLY B CA 1
ATOM 3175 C C . GLY B 1 125 ? 11.055 -32.375 0.106 1 97.62 125 GLY B C 1
ATOM 3176 O O . GLY B 1 125 ? 10.391 -33.188 -0.523 1 97.62 125 GLY B O 1
ATOM 3177 N N . ALA B 1 126 ? 11.891 -32.688 1.046 1 96.31 126 ALA B N 1
ATOM 3178 C CA . ALA B 1 126 ? 12.219 -34.094 1.312 1 96.31 126 ALA B CA 1
ATOM 3179 C C . ALA B 1 126 ? 11.008 -34.875 1.844 1 96.31 126 ALA B C 1
ATOM 3181 O O . ALA B 1 126 ? 10.922 -36.094 1.698 1 96.31 126 ALA B O 1
ATOM 3182 N N . SER B 1 127 ? 10.062 -34.125 2.379 1 96.19 127 SER B N 1
ATOM 3183 C CA . SER B 1 127 ? 8.883 -34.781 2.941 1 96.19 127 SER B CA 1
ATOM 3184 C C . SER B 1 127 ? 7.617 -34.344 2.201 1 96.19 127 SER B C 1
ATOM 3186 O O . SER B 1 127 ? 6.504 -34.625 2.654 1 96.19 127 SER B O 1
ATOM 3188 N N . ALA B 1 128 ? 7.789 -33.688 1.087 1 97.81 128 ALA B N 1
ATOM 3189 C CA . ALA B 1 128 ? 6.641 -33.219 0.332 1 97.81 128 ALA B CA 1
ATOM 3190 C C . ALA B 1 128 ? 6.297 -34.156 -0.823 1 97.81 128 ALA B C 1
ATOM 3192 O O . ALA B 1 128 ? 7.184 -34.75 -1.416 1 97.81 128 ALA B O 1
ATOM 3193 N N . ARG B 1 129 ? 5.051 -34.25 -1.072 1 97.31 129 ARG B N 1
ATOM 3194 C CA . ARG B 1 129 ? 4.617 -35 -2.254 1 97.31 129 ARG B CA 1
ATOM 3195 C C . ARG B 1 129 ? 4.844 -34.156 -3.523 1 97.31 129 ARG B C 1
ATOM 3197 O O . ARG B 1 129 ? 5.309 -34.688 -4.535 1 97.31 129 ARG B O 1
ATOM 3204 N N . TRP B 1 130 ? 4.449 -32.906 -3.43 1 98.56 130 TRP B N 1
ATOM 3205 C CA . TRP B 1 130 ? 4.609 -31.969 -4.535 1 98.56 130 TRP B CA 1
ATOM 3206 C C . TRP B 1 130 ? 5.324 -30.703 -4.074 1 98.56 130 TRP B C 1
ATOM 3208 O O . TRP B 1 130 ? 5.094 -30.219 -2.961 1 98.56 130 TRP B O 1
ATOM 3218 N N . VAL B 1 131 ? 6.176 -30.156 -4.934 1 98.81 131 VAL B N 1
ATOM 3219 C CA . VAL B 1 131 ? 6.664 -28.781 -4.859 1 98.81 131 VAL B CA 1
ATOM 3220 C C . VAL B 1 131 ? 6.184 -28 -6.078 1 98.81 131 VAL B C 1
ATOM 3222 O O . VAL B 1 131 ? 6.434 -28.391 -7.219 1 98.81 131 VAL B O 1
ATOM 3225 N N . VAL B 1 132 ? 5.453 -26.953 -5.828 1 98.94 132 VAL B N 1
ATOM 3226 C CA . VAL B 1 132 ? 4.973 -26.078 -6.891 1 98.94 132 VAL B CA 1
ATOM 3227 C C . VAL B 1 132 ? 5.859 -24.828 -6.984 1 98.94 132 VAL B C 1
ATOM 3229 O O . VAL B 1 132 ? 5.996 -24.078 -6.012 1 98.94 132 VAL B O 1
ATOM 3232 N N . LEU B 1 133 ? 6.492 -24.672 -8.109 1 98.88 133 LEU B N 1
ATOM 3233 C CA . LEU B 1 133 ? 7.238 -23.469 -8.414 1 98.88 133 LEU B CA 1
ATOM 3234 C C . LEU B 1 133 ? 6.406 -22.516 -9.273 1 98.88 133 LEU B C 1
ATOM 3236 O O . LEU B 1 133 ? 6.129 -22.812 -10.438 1 98.88 133 LEU B O 1
ATOM 3240 N N . ALA B 1 134 ? 6.016 -21.406 -8.641 1 97.81 134 ALA B N 1
ATOM 3241 C CA . ALA B 1 134 ? 4.953 -20.672 -9.305 1 97.81 134 ALA B CA 1
ATOM 3242 C C . ALA B 1 134 ? 5.262 -19.172 -9.328 1 97.81 134 ALA B C 1
ATOM 3244 O O . ALA B 1 134 ? 5.816 -18.625 -8.367 1 97.81 134 ALA B O 1
ATOM 3245 N N . GLY B 1 135 ? 4.812 -18.531 -10.461 1 96.31 135 GLY B N 1
ATOM 3246 C CA . GLY B 1 135 ? 4.812 -17.094 -10.539 1 96.31 135 GLY B CA 1
ATOM 3247 C C . GLY B 1 135 ? 6.016 -16.531 -11.281 1 96.31 135 GLY B C 1
ATOM 3248 O O . GLY B 1 135 ? 6.883 -17.281 -11.719 1 96.31 135 GLY B O 1
ATOM 3249 N N . SER B 1 136 ? 6.039 -15.195 -11.422 1 95.56 136 SER B N 1
ATOM 3250 C CA . SER B 1 136 ? 7.141 -14.484 -12.062 1 95.56 136 SER B CA 1
ATOM 3251 C C . SER B 1 136 ? 8.383 -14.469 -11.172 1 95.56 136 SER B C 1
ATOM 3253 O O . SER B 1 136 ? 8.305 -14.797 -9.992 1 95.56 136 SER B O 1
ATOM 3255 N N . LEU B 1 137 ? 9.469 -14.25 -11.859 1 97.19 137 LEU B N 1
ATOM 3256 C CA . LEU B 1 137 ? 10.719 -14.086 -11.125 1 97.19 137 LEU B CA 1
ATOM 3257 C C . LEU B 1 137 ? 11.016 -12.617 -10.875 1 97.19 137 LEU B C 1
ATOM 3259 O O . LEU B 1 137 ? 10.805 -11.773 -11.758 1 97.19 137 LEU B O 1
ATOM 3263 N N . PRO B 1 138 ? 11.43 -12.281 -9.641 1 95.5 138 PRO B N 1
ATOM 3264 C CA . PRO B 1 138 ? 11.781 -10.883 -9.359 1 95.5 138 PRO B CA 1
ATOM 3265 C C . PRO B 1 138 ? 13.078 -10.453 -10.031 1 95.5 138 PRO B C 1
ATOM 3267 O O . PRO B 1 138 ? 13.812 -11.297 -10.562 1 95.5 138 PRO B O 1
ATOM 3270 N N . PRO B 1 139 ? 13.312 -9.078 -9.992 1 91.44 139 PRO B N 1
ATOM 3271 C CA . PRO B 1 139 ? 14.578 -8.586 -10.547 1 91.44 139 PRO B CA 1
ATOM 3272 C C . PRO B 1 139 ? 15.797 -9.258 -9.922 1 91.44 139 PRO B C 1
ATOM 3274 O O . PRO B 1 139 ? 15.812 -9.523 -8.719 1 91.44 139 PRO B O 1
ATOM 3277 N N . GLY B 1 140 ? 16.781 -9.586 -10.742 1 90.94 140 GLY B N 1
ATOM 3278 C CA . GLY B 1 140 ? 18.016 -10.172 -10.242 1 90.94 140 GLY B CA 1
ATOM 3279 C C . GLY B 1 140 ? 18.047 -11.68 -10.383 1 90.94 140 GLY B C 1
ATOM 3280 O O . GLY B 1 140 ? 19.109 -12.297 -10.273 1 90.94 140 GLY B O 1
ATOM 3281 N N . VAL B 1 141 ? 16.922 -12.305 -10.578 1 96.69 141 VAL B N 1
ATOM 3282 C CA . VAL B 1 141 ? 16.859 -13.758 -10.68 1 96.69 141 VAL B CA 1
ATOM 3283 C C . VAL B 1 141 ? 16.891 -14.172 -12.148 1 96.69 141 VAL B C 1
ATOM 3285 O O . VAL B 1 141 ? 16.125 -13.656 -12.969 1 96.69 141 VAL B O 1
ATOM 3288 N N . ALA B 1 142 ? 17.75 -15.062 -12.484 1 97.38 142 ALA B N 1
ATOM 3289 C CA . ALA B 1 142 ? 17.906 -15.523 -13.859 1 97.38 142 ALA B CA 1
ATOM 3290 C C . ALA B 1 142 ? 16.672 -16.281 -14.328 1 97.38 142 ALA B C 1
ATOM 3292 O O . ALA B 1 142 ? 16.047 -17.016 -13.555 1 97.38 142 ALA B O 1
ATOM 3293 N N . PRO B 1 143 ? 16.375 -16.156 -15.648 1 97.75 143 PRO B N 1
ATOM 3294 C CA . PRO B 1 143 ? 15.172 -16.797 -16.172 1 97.75 143 PRO B CA 1
ATOM 3295 C C . PRO B 1 143 ? 15.188 -18.312 -16.016 1 97.75 143 PRO B C 1
ATOM 3297 O O . PRO B 1 143 ? 14.133 -18.953 -16.031 1 97.75 143 PRO B O 1
ATOM 3300 N N . ASP B 1 144 ? 16.359 -18.859 -15.859 1 98.25 144 ASP B N 1
ATOM 3301 C CA . ASP B 1 144 ? 16.438 -20.312 -15.797 1 98.25 144 ASP B CA 1
ATOM 3302 C C . ASP B 1 144 ? 16.406 -20.812 -14.359 1 98.25 144 ASP B C 1
ATOM 3304 O O . ASP B 1 144 ? 16.703 -21.984 -14.086 1 98.25 144 ASP B O 1
ATOM 3308 N N . PHE B 1 145 ? 16.062 -20 -13.422 1 98.56 145 PHE B N 1
ATOM 3309 C CA . PHE B 1 145 ? 16.094 -20.328 -12 1 98.56 145 PHE B CA 1
ATOM 3310 C C . PHE B 1 145 ? 15.219 -21.547 -11.703 1 98.56 145 PHE B C 1
ATOM 3312 O O . PHE B 1 145 ? 15.648 -22.469 -11.023 1 98.56 145 PHE B O 1
ATOM 3319 N N . TYR B 1 146 ? 13.961 -21.578 -12.195 1 98.75 146 TYR B N 1
ATOM 3320 C CA . TYR B 1 146 ? 13.062 -22.703 -11.93 1 98.75 146 TYR B CA 1
ATOM 3321 C C . TYR B 1 146 ? 13.609 -24 -12.523 1 98.75 146 TYR B C 1
ATOM 3323 O O . TYR B 1 146 ? 13.523 -25.062 -11.906 1 98.75 146 TYR B O 1
ATOM 3331 N N . ALA B 1 147 ? 14.164 -23.906 -13.75 1 98.5 147 ALA B N 1
ATOM 3332 C CA . ALA B 1 147 ? 14.781 -25.078 -14.359 1 98.5 147 ALA B CA 1
ATOM 3333 C C . ALA B 1 147 ? 15.914 -25.625 -13.492 1 98.5 147 ALA B C 1
ATOM 3335 O O . ALA B 1 147 ? 15.984 -26.828 -13.227 1 98.5 147 ALA B O 1
ATOM 3336 N N . ARG B 1 148 ? 16.734 -24.734 -13.016 1 98.25 148 ARG B N 1
ATOM 3337 C CA . ARG B 1 148 ? 17.859 -25.125 -12.18 1 98.25 148 ARG B CA 1
ATOM 3338 C C . ARG B 1 148 ? 17.391 -25.688 -10.836 1 98.25 148 ARG B C 1
ATOM 3340 O O . ARG B 1 148 ? 18 -26.594 -10.289 1 98.25 148 ARG B O 1
ATOM 3347 N N . LEU B 1 149 ? 16.359 -25.141 -10.305 1 98.44 149 LEU B N 1
ATOM 3348 C CA . LEU B 1 149 ? 15.812 -25.625 -9.039 1 98.44 149 LEU B CA 1
ATOM 3349 C C . LEU B 1 149 ? 15.273 -27.031 -9.188 1 98.44 149 LEU B C 1
ATOM 3351 O O . LEU B 1 149 ? 15.43 -27.859 -8.281 1 98.44 149 LEU B O 1
ATOM 3355 N N . CYS B 1 150 ? 14.602 -27.359 -10.312 1 98.44 150 CYS B N 1
ATOM 3356 C CA . CYS B 1 150 ? 14.156 -28.719 -10.586 1 98.44 150 CYS B CA 1
ATOM 3357 C C . CYS B 1 150 ? 15.32 -29.703 -10.508 1 98.44 150 CYS B C 1
ATOM 3359 O O . CYS B 1 150 ? 15.25 -30.703 -9.781 1 98.44 150 CYS B O 1
ATOM 3361 N N . ALA B 1 151 ? 16.359 -29.328 -11.195 1 98.44 151 ALA B N 1
ATOM 3362 C CA . ALA B 1 151 ? 17.531 -30.188 -11.234 1 98.44 151 ALA B CA 1
ATOM 3363 C C . ALA B 1 151 ? 18.156 -30.328 -9.844 1 98.44 151 ALA B C 1
ATOM 3365 O O . ALA B 1 151 ? 18.578 -31.422 -9.445 1 98.44 151 ALA B O 1
ATOM 3366 N N . THR B 1 152 ? 18.234 -29.266 -9.133 1 98.44 152 THR B N 1
ATOM 3367 C CA . THR B 1 152 ? 18.844 -29.25 -7.809 1 98.44 152 THR B CA 1
ATOM 3368 C C . THR B 1 152 ? 18.047 -30.125 -6.844 1 98.44 152 THR B C 1
ATOM 3370 O O . THR B 1 152 ? 18.625 -30.922 -6.102 1 98.44 152 THR B O 1
ATOM 3373 N N . LEU B 1 153 ? 16.766 -29.984 -6.836 1 98.31 153 LEU B N 1
ATOM 3374 C CA . LEU B 1 153 ? 15.93 -30.781 -5.953 1 98.31 153 LEU B CA 1
ATOM 3375 C C . LEU B 1 153 ? 16.094 -32.281 -6.25 1 98.31 153 LEU B C 1
ATOM 3377 O O . LEU B 1 153 ? 16.234 -33.094 -5.328 1 98.31 153 LEU B O 1
ATOM 3381 N N . ARG B 1 154 ? 16.141 -32.656 -7.539 1 97.5 154 ARG B N 1
ATOM 3382 C CA . ARG B 1 154 ? 16.297 -34.031 -7.934 1 97.5 154 ARG B CA 1
ATOM 3383 C C . ARG B 1 154 ? 17.672 -34.562 -7.523 1 97.5 154 ARG B C 1
ATOM 3385 O O . ARG B 1 154 ? 17.781 -35.688 -7 1 97.5 154 ARG B O 1
ATOM 3392 N N . SER B 1 155 ? 18.641 -33.781 -7.746 1 97.56 155 SER B N 1
ATOM 3393 C CA . SER B 1 155 ? 20 -34.188 -7.453 1 97.56 155 SER B CA 1
ATOM 3394 C C . SER B 1 155 ? 20.219 -34.312 -5.949 1 97.56 155 SER B C 1
ATOM 3396 O O . SER B 1 155 ? 20.797 -35.312 -5.48 1 97.56 155 SER B O 1
ATOM 3398 N N . ARG B 1 156 ? 19.797 -33.406 -5.195 1 97.62 156 ARG B N 1
ATOM 3399 C CA . ARG B 1 156 ? 20.078 -33.344 -3.768 1 97.62 156 ARG B CA 1
ATOM 3400 C C . ARG B 1 156 ? 19.219 -34.344 -2.992 1 97.62 156 ARG B C 1
ATOM 3402 O O . ARG B 1 156 ? 19.656 -34.875 -1.976 1 97.62 156 ARG B O 1
ATOM 3409 N N . LEU B 1 157 ? 18.031 -34.531 -3.486 1 97.69 157 LEU B N 1
ATOM 3410 C CA . LEU B 1 157 ? 17.109 -35.344 -2.688 1 97.69 157 LEU B CA 1
ATOM 3411 C C . LEU B 1 157 ? 17 -36.75 -3.24 1 97.69 157 LEU B C 1
ATOM 3413 O O . LEU B 1 157 ? 16.531 -37.656 -2.547 1 97.69 157 LEU B O 1
ATOM 3417 N N . ALA B 1 158 ? 17.344 -36.969 -4.477 1 96 158 ALA B N 1
ATOM 3418 C CA . ALA B 1 158 ? 17.406 -38.281 -5.102 1 96 158 ALA B CA 1
ATOM 3419 C C . ALA B 1 158 ? 16.078 -39.031 -4.934 1 96 158 ALA B C 1
ATOM 3421 O O . ALA B 1 158 ? 15.016 -38.5 -5.293 1 96 158 ALA B O 1
ATOM 3422 N N . ASP B 1 159 ? 16.062 -40.125 -4.168 1 94.75 159 ASP B N 1
ATOM 3423 C CA . ASP B 1 159 ? 14.883 -40.969 -4.047 1 94.75 159 ASP B CA 1
ATOM 3424 C C . ASP B 1 159 ? 13.797 -40.281 -3.229 1 94.75 159 ASP B C 1
ATOM 3426 O O . ASP B 1 159 ? 12.641 -40.719 -3.246 1 94.75 159 ASP B O 1
ATOM 3430 N N . ARG B 1 160 ? 14.242 -39.219 -2.533 1 96.31 160 ARG B N 1
ATOM 3431 C CA . ARG B 1 160 ? 13.281 -38.5 -1.708 1 96.31 160 ARG B CA 1
ATOM 3432 C C . ARG B 1 160 ? 12.773 -37.25 -2.424 1 96.31 160 ARG B C 1
ATOM 3434 O O . ARG B 1 160 ? 12.055 -36.438 -1.833 1 96.31 160 ARG B O 1
ATOM 3441 N N . ALA B 1 161 ? 13.125 -37.062 -3.662 1 97.25 161 ALA B N 1
ATOM 3442 C CA . ALA B 1 161 ? 12.711 -35.875 -4.41 1 97.25 161 ALA B CA 1
ATOM 3443 C C . ALA B 1 161 ? 11.195 -35.844 -4.609 1 97.25 161 ALA B C 1
ATOM 3445 O O . ALA B 1 161 ? 10.602 -36.844 -4.988 1 97.25 161 ALA B O 1
ATOM 3446 N N . PRO B 1 162 ? 10.633 -34.75 -4.293 1 98.06 162 PRO B N 1
ATOM 3447 C CA . PRO B 1 162 ? 9.203 -34.625 -4.586 1 98.06 162 PRO B CA 1
ATOM 3448 C C . PRO B 1 162 ? 8.922 -34.5 -6.082 1 98.06 162 PRO B C 1
ATOM 3450 O O . PRO B 1 162 ? 9.836 -34.312 -6.875 1 98.06 162 PRO B O 1
ATOM 3453 N N . ARG B 1 163 ? 7.676 -34.75 -6.469 1 98.25 163 ARG B N 1
ATOM 3454 C CA . ARG B 1 163 ? 7.273 -34.312 -7.797 1 98.25 163 ARG B CA 1
ATOM 3455 C C . ARG B 1 163 ? 7.258 -32.781 -7.883 1 98.25 163 ARG B C 1
ATOM 3457 O O . ARG B 1 163 ? 6.992 -32.094 -6.891 1 98.25 163 ARG B O 1
ATOM 3464 N N . ILE B 1 164 ? 7.562 -32.25 -9.047 1 98.81 164 ILE B N 1
ATOM 3465 C CA . ILE B 1 164 ? 7.699 -30.797 -9.195 1 98.81 164 ILE B CA 1
ATOM 3466 C C . ILE B 1 164 ? 6.715 -30.297 -10.242 1 98.81 164 ILE B C 1
ATOM 3468 O O . ILE B 1 164 ? 6.668 -30.812 -11.367 1 98.81 164 ILE B O 1
ATOM 3472 N N . ALA B 1 165 ? 5.879 -29.359 -9.859 1 98.88 165 ALA B N 1
ATOM 3473 C CA . ALA B 1 165 ? 5.016 -28.625 -10.773 1 98.88 165 ALA B CA 1
ATOM 3474 C C . ALA B 1 165 ? 5.523 -27.203 -10.984 1 98.88 165 ALA B C 1
ATOM 3476 O O . ALA B 1 165 ? 5.965 -26.547 -10.039 1 98.88 165 ALA B O 1
ATOM 3477 N N . VAL B 1 166 ? 5.488 -26.703 -12.227 1 98.81 166 VAL B N 1
ATOM 3478 C CA . VAL B 1 166 ? 5.895 -25.328 -12.508 1 98.81 166 VAL B CA 1
ATOM 3479 C C . VAL B 1 166 ? 4.758 -24.594 -13.211 1 98.81 166 VAL B C 1
ATOM 3481 O O . VAL B 1 166 ? 4.207 -25.078 -14.203 1 98.81 166 VAL B O 1
ATOM 3484 N N . ASP B 1 167 ? 4.332 -23.484 -12.664 1 98.5 167 ASP B N 1
ATOM 3485 C CA . ASP B 1 167 ? 3.371 -22.562 -13.258 1 98.5 167 ASP B CA 1
ATOM 3486 C C . ASP B 1 167 ? 3.943 -21.156 -13.344 1 98.5 167 ASP B C 1
ATOM 3488 O O . ASP B 1 167 ? 3.816 -20.375 -12.406 1 98.5 167 ASP B O 1
ATOM 3492 N N . THR B 1 168 ? 4.551 -20.859 -14.414 1 97.81 168 THR B N 1
ATOM 3493 C CA . THR B 1 168 ? 5.176 -19.578 -14.719 1 97.81 168 THR B CA 1
ATOM 3494 C C . THR B 1 168 ? 4.93 -19.188 -16.172 1 97.81 168 THR B C 1
ATOM 3496 O O . THR B 1 168 ? 4.059 -19.75 -16.828 1 97.81 168 THR B O 1
ATOM 3499 N N . SER B 1 169 ? 5.508 -18.078 -16.625 1 95.5 169 SER B N 1
ATOM 3500 C CA . SER B 1 169 ? 5.277 -17.578 -17.984 1 95.5 169 SER B CA 1
ATOM 3501 C C . SER B 1 169 ? 6.543 -16.969 -18.578 1 95.5 169 SER B C 1
ATOM 3503 O O . SER B 1 169 ? 7.535 -16.781 -17.859 1 95.5 169 SER B O 1
ATOM 3505 N N . GLY B 1 170 ? 6.512 -16.781 -19.859 1 94.5 170 GLY B N 1
ATOM 3506 C CA . GLY B 1 170 ? 7.574 -16.062 -20.531 1 94.5 170 GLY B CA 1
ATOM 3507 C C . GLY B 1 170 ? 8.898 -16.797 -20.516 1 94.5 170 GLY B C 1
ATOM 3508 O O . GLY B 1 170 ? 8.938 -18.016 -20.703 1 94.5 170 GLY B O 1
ATOM 3509 N N . ALA B 1 171 ? 9.961 -16.016 -20.266 1 96.31 171 ALA B N 1
ATOM 3510 C CA . ALA B 1 171 ? 11.32 -16.547 -20.344 1 96.31 171 ALA B CA 1
ATOM 3511 C C . ALA B 1 171 ? 11.539 -17.672 -19.328 1 96.31 171 ALA B C 1
ATOM 3513 O O . ALA B 1 171 ? 12.156 -18.688 -19.656 1 96.31 171 ALA B O 1
ATOM 3514 N N . PRO B 1 172 ? 10.969 -17.531 -18.141 1 97.75 172 PRO B N 1
ATOM 3515 C CA . PRO B 1 172 ? 11.164 -18.641 -17.188 1 97.75 172 PRO B CA 1
ATOM 3516 C C . PRO B 1 172 ? 10.523 -19.938 -17.656 1 97.75 172 PRO B C 1
ATOM 3518 O O . PRO B 1 172 ? 11.086 -21.016 -17.453 1 97.75 172 PRO B O 1
ATOM 3521 N N . LEU B 1 173 ? 9.414 -19.844 -18.297 1 97.44 173 LEU B N 1
ATOM 3522 C CA . LEU B 1 173 ? 8.742 -21.031 -18.828 1 97.44 173 LEU B CA 1
ATOM 3523 C C . LEU B 1 173 ? 9.539 -21.641 -19.969 1 97.44 173 LEU B C 1
ATOM 3525 O O . LEU B 1 173 ? 9.773 -22.844 -20 1 97.44 173 LEU B O 1
ATOM 3529 N N . ALA B 1 174 ? 9.977 -20.828 -20.859 1 95.75 174 ALA B N 1
ATOM 3530 C CA . ALA B 1 174 ? 10.766 -21.281 -22 1 95.75 174 ALA B CA 1
ATOM 3531 C C . ALA B 1 174 ? 12.07 -21.922 -21.547 1 95.75 174 ALA B C 1
ATOM 3533 O O . ALA B 1 174 ? 12.531 -22.906 -22.141 1 95.75 174 ALA B O 1
ATOM 3534 N N . SER B 1 175 ? 12.625 -21.469 -20.516 1 97.25 175 SER B N 1
ATOM 3535 C CA . SER B 1 175 ? 13.93 -21.906 -20.031 1 97.25 175 SER B CA 1
ATOM 3536 C C . SER B 1 175 ? 13.867 -23.328 -19.484 1 97.25 175 SER B C 1
ATOM 3538 O O . SER B 1 175 ? 14.898 -23.984 -19.344 1 97.25 175 SER B O 1
ATOM 3540 N N . LEU B 1 176 ? 12.727 -23.766 -19.156 1 97.44 176 LEU B N 1
ATOM 3541 C CA . LEU B 1 176 ? 12.586 -25.141 -18.688 1 97.44 176 LEU B CA 1
ATOM 3542 C C . LEU B 1 176 ? 13.07 -26.125 -19.75 1 97.44 176 LEU B C 1
ATOM 3544 O O . LEU B 1 176 ? 13.578 -27.203 -19.422 1 97.44 176 LEU B O 1
ATOM 3548 N N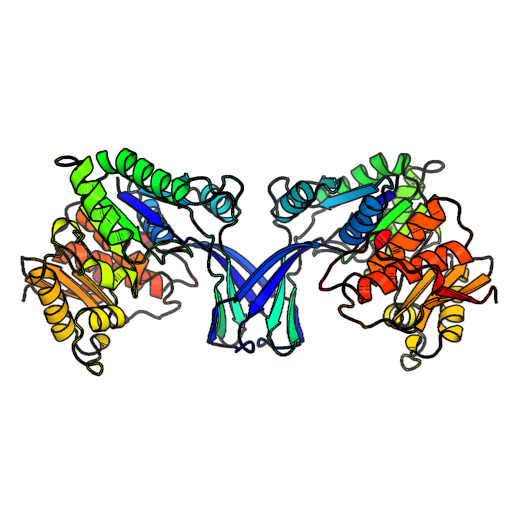 . PHE B 1 177 ? 12.945 -25.781 -21.016 1 95.31 177 PHE B N 1
ATOM 3549 C CA . PHE B 1 177 ? 13.203 -26.688 -22.125 1 95.31 177 PHE B CA 1
ATOM 3550 C C . PHE B 1 177 ? 14.578 -26.438 -22.734 1 95.31 177 PHE B C 1
ATOM 3552 O O . PHE B 1 177 ? 14.898 -26.953 -23.797 1 95.31 177 PHE B O 1
ATOM 3559 N N . ALA B 1 178 ? 15.367 -25.641 -22.047 1 95.06 178 ALA B N 1
ATOM 3560 C CA . ALA B 1 178 ? 16.656 -25.219 -22.594 1 95.06 178 ALA B CA 1
ATOM 3561 C C . ALA B 1 178 ? 17.781 -26.156 -22.156 1 95.06 178 ALA B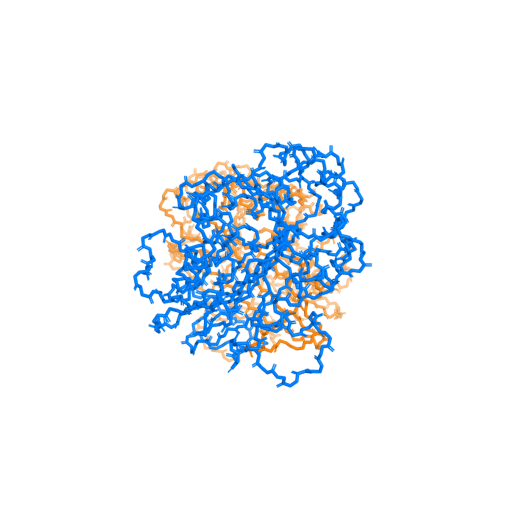 C 1
ATOM 3563 O O . ALA B 1 178 ? 18.922 -26 -22.562 1 95.06 178 ALA B O 1
ATOM 3564 N N . PHE B 1 179 ? 17.406 -27.172 -21.312 1 95.56 179 PHE B N 1
ATOM 3565 C CA . PHE B 1 179 ? 18.406 -28.062 -20.734 1 95.56 179 PHE B CA 1
ATOM 3566 C C . PHE B 1 179 ? 18.047 -29.516 -20.953 1 95.56 179 PHE B C 1
ATOM 3568 O O . PHE B 1 179 ? 17.531 -29.875 -22.016 1 95.56 179 PHE B O 1
ATOM 3575 N N . ASP B 1 180 ? 18.453 -30.375 -20.062 1 93.81 180 ASP B N 1
ATOM 3576 C CA . ASP B 1 180 ? 18.156 -31.797 -20.219 1 93.81 180 ASP B CA 1
ATOM 3577 C C . ASP B 1 180 ? 16.938 -32.188 -19.375 1 93.81 180 ASP B C 1
ATOM 3579 O O . ASP B 1 180 ? 16.266 -31.344 -18.812 1 93.81 180 ASP B O 1
ATOM 3583 N N . ALA B 1 181 ? 16.594 -33.438 -19.359 1 93.5 181 ALA B N 1
ATOM 3584 C CA . ALA B 1 181 ? 15.383 -33.969 -18.75 1 93.5 181 ALA B CA 1
ATOM 3585 C C . ALA B 1 181 ? 15.352 -33.688 -17.25 1 93.5 181 ALA B C 1
ATOM 3587 O O . ALA B 1 181 ? 14.281 -33.562 -16.656 1 93.5 181 ALA B O 1
ATOM 3588 N N . ASN B 1 182 ? 16.516 -33.594 -16.625 1 94.81 182 ASN B N 1
ATOM 3589 C CA . ASN B 1 182 ? 16.578 -33.375 -15.188 1 94.81 182 ASN B CA 1
ATOM 3590 C C . ASN B 1 182 ? 16.062 -31.984 -14.805 1 94.81 182 ASN B C 1
ATOM 3592 O O . ASN B 1 182 ? 15.734 -31.734 -13.641 1 94.81 182 ASN B O 1
ATOM 3596 N N . HIS B 1 183 ? 15.977 -31.047 -15.812 1 97.25 183 HIS B N 1
ATOM 3597 C CA . HIS B 1 183 ? 15.539 -29.672 -15.578 1 97.25 183 HIS B CA 1
ATOM 3598 C C . HIS B 1 183 ? 14.047 -29.531 -15.82 1 97.25 183 HIS B C 1
ATOM 3600 O O . HIS B 1 183 ? 13.469 -28.484 -15.531 1 97.25 183 HIS B O 1
ATOM 3606 N N . LEU B 1 184 ? 13.453 -30.562 -16.375 1 97.69 184 LEU B N 1
ATOM 3607 C CA . LEU B 1 184 ? 12.031 -30.516 -16.672 1 97.69 184 LEU B CA 1
ATOM 3608 C C . LEU B 1 184 ? 11.195 -30.938 -15.469 1 97.69 184 LEU B C 1
ATOM 3610 O O . LEU B 1 184 ? 11.539 -31.891 -14.781 1 97.69 184 LEU B O 1
ATOM 3614 N N . PRO B 1 185 ? 10.141 -30.219 -15.188 1 98.56 185 PRO B N 1
ATOM 3615 C CA . PRO B 1 185 ? 9.266 -30.609 -14.086 1 98.56 185 PRO B CA 1
ATOM 3616 C C . PRO B 1 185 ? 8.367 -31.781 -14.43 1 98.56 185 PRO B C 1
ATOM 3618 O O . PRO B 1 185 ? 8.328 -32.219 -15.586 1 98.56 185 PRO B O 1
ATOM 3621 N N . ASP B 1 186 ? 7.734 -32.312 -13.438 1 98.5 186 ASP B N 1
ATOM 3622 C CA . ASP B 1 186 ? 6.773 -33.406 -13.609 1 98.5 186 ASP B CA 1
ATOM 3623 C C . ASP B 1 186 ? 5.449 -32.875 -14.156 1 98.5 186 ASP B C 1
ATOM 3625 O O . ASP B 1 186 ? 4.672 -33.625 -14.742 1 98.5 186 ASP B O 1
ATOM 3629 N N . LEU B 1 187 ? 5.203 -31.594 -13.961 1 98.75 187 LEU B N 1
ATOM 3630 C CA . LEU B 1 187 ? 3.955 -30.969 -14.398 1 98.75 187 LEU B CA 1
ATOM 3631 C C . LEU B 1 187 ? 4.164 -29.5 -14.75 1 98.75 187 LEU B C 1
ATOM 3633 O O . LEU B 1 187 ? 4.848 -28.781 -14.023 1 98.75 187 LEU B O 1
ATOM 3637 N N . ILE B 1 188 ? 3.639 -29.062 -15.898 1 98.69 188 ILE B N 1
ATOM 3638 C CA . ILE B 1 188 ? 3.523 -27.641 -16.188 1 98.69 188 ILE B CA 1
ATOM 3639 C C . ILE B 1 188 ? 2.061 -27.281 -16.453 1 98.69 188 ILE B C 1
ATOM 3641 O O . ILE B 1 188 ? 1.279 -28.125 -16.891 1 98.69 188 ILE B O 1
ATOM 3645 N N . LYS B 1 189 ? 1.755 -26.016 -16.156 1 98.44 189 LYS B N 1
ATOM 3646 C CA . LYS B 1 189 ? 0.378 -25.547 -16.297 1 98.44 189 LYS B CA 1
ATOM 3647 C C . LYS B 1 189 ? 0.309 -24.297 -17.156 1 98.44 189 LYS B C 1
ATOM 3649 O O . LYS B 1 189 ? -0.105 -23.234 -16.688 1 98.44 189 LYS B O 1
ATOM 3654 N N . PRO B 1 190 ? 0.493 -24.391 -18.469 1 96.69 190 PRO B N 1
ATOM 3655 C CA . PRO B 1 190 ? 0.354 -23.234 -19.359 1 96.69 190 PRO B CA 1
ATOM 3656 C C . PRO B 1 190 ? -1.102 -22.922 -19.688 1 96.69 190 PRO B C 1
ATOM 3658 O O . PRO B 1 190 ? -1.969 -23.797 -19.578 1 96.69 190 PRO B O 1
ATOM 3661 N N . ASN B 1 191 ? -1.321 -21.672 -20.016 1 94.25 191 ASN B N 1
ATOM 3662 C CA . ASN B 1 191 ? -2.561 -21.344 -20.703 1 94.25 191 ASN B CA 1
ATOM 3663 C C . ASN B 1 191 ? -2.391 -21.438 -22.219 1 94.25 191 ASN B C 1
ATOM 3665 O O . ASN B 1 191 ? -1.336 -21.859 -22.703 1 94.25 191 ASN B O 1
ATOM 3669 N N . ALA B 1 192 ? -3.434 -21.078 -22.922 1 91.75 192 ALA B N 1
ATOM 3670 C CA . ALA B 1 192 ? -3.416 -21.234 -24.375 1 91.75 192 ALA B CA 1
ATOM 3671 C C . ALA B 1 192 ? -2.303 -20.391 -25 1 91.75 192 ALA B C 1
ATOM 3673 O O . ALA B 1 192 ? -1.592 -20.859 -25.891 1 91.75 192 ALA B O 1
ATOM 3674 N N . GLU B 1 193 ? -2.137 -19.203 -24.531 1 90.06 193 GLU B N 1
ATOM 3675 C CA . GLU B 1 193 ? -1.11 -18.312 -25.062 1 90.06 193 GLU B CA 1
ATOM 3676 C C . GLU B 1 193 ? 0.29 -18.828 -24.734 1 90.06 193 GLU B C 1
ATOM 3678 O O . GLU B 1 193 ? 1.175 -18.812 -25.594 1 90.06 193 GLU B O 1
ATOM 3683 N N . GLU B 1 194 ? 0.463 -19.281 -23.547 1 92.81 194 GLU B N 1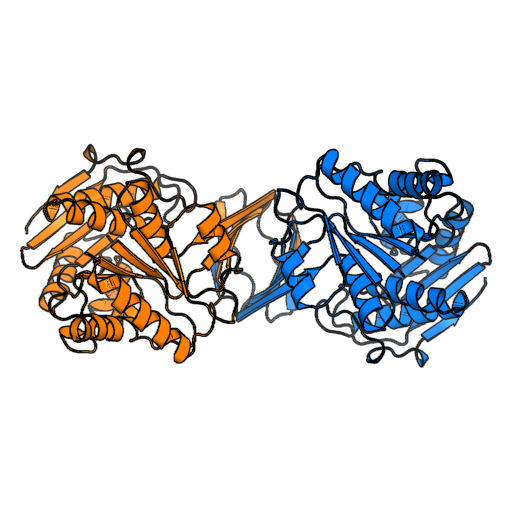
ATOM 3684 C CA . GLU B 1 194 ? 1.749 -19.812 -23.109 1 92.81 194 GLU B CA 1
ATOM 3685 C C . GLU B 1 194 ? 2.098 -21.109 -23.828 1 92.81 194 GLU B C 1
ATOM 3687 O O . GLU B 1 194 ? 3.258 -21.344 -24.188 1 92.81 194 GLU B O 1
ATOM 3692 N N . LEU B 1 195 ? 1.146 -21.922 -24.062 1 92.94 195 LEU B N 1
ATOM 3693 C CA . LEU B 1 195 ? 1.347 -23.141 -24.828 1 92.94 195 LEU B CA 1
ATOM 3694 C C . LEU B 1 195 ? 1.806 -22.844 -26.25 1 92.94 195 LEU B C 1
ATOM 3696 O O . LEU B 1 195 ? 2.727 -23.484 -26.766 1 92.94 195 LEU B O 1
ATOM 3700 N N . THR B 1 196 ? 1.143 -21.859 -26.797 1 89.62 196 THR B N 1
ATOM 3701 C CA . THR B 1 196 ? 1.504 -21.422 -28.141 1 89.62 196 THR B CA 1
ATOM 3702 C C . THR B 1 196 ? 2.953 -20.938 -28.188 1 89.62 196 THR B C 1
ATOM 3704 O O . THR B 1 196 ? 3.697 -21.281 -29.109 1 89.62 196 THR B O 1
ATOM 3707 N N . GLU B 1 197 ? 3.34 -20.234 -27.203 1 88.81 197 GLU B N 1
ATOM 3708 C CA . GLU B 1 197 ? 4.699 -19.719 -27.125 1 88.81 197 GLU B CA 1
ATOM 3709 C C . GLU B 1 197 ? 5.719 -20.844 -26.984 1 88.81 197 GLU B C 1
ATOM 3711 O O . GLU B 1 197 ? 6.809 -20.781 -27.547 1 88.81 197 GLU B O 1
ATOM 3716 N N . LEU B 1 198 ? 5.426 -21.828 -26.297 1 91.06 198 LEU B N 1
ATOM 3717 C CA . LEU B 1 198 ? 6.336 -22.938 -26.016 1 91.06 198 LEU B CA 1
ATOM 3718 C C . LEU B 1 198 ? 6.566 -23.766 -27.266 1 91.06 198 LEU B C 1
ATOM 3720 O O . LEU B 1 198 ? 7.668 -24.281 -27.484 1 91.06 198 LEU B O 1
ATOM 3724 N N . ILE B 1 199 ? 5.707 -23.984 -28.109 1 84.31 199 ILE B N 1
ATOM 3725 C CA . ILE B 1 199 ? 5.82 -24.875 -29.25 1 84.31 199 ILE B CA 1
ATOM 3726 C C . ILE B 1 199 ? 6.277 -24.094 -30.484 1 84.31 199 ILE B C 1
ATOM 3728 O O . ILE B 1 199 ? 6.512 -24.672 -31.547 1 84.31 199 ILE B O 1
ATOM 3732 N N . ALA B 1 200 ? 7.059 -22.922 -30.328 1 67.38 200 ALA B N 1
ATOM 3733 C CA . ALA B 1 200 ? 7.605 -22.062 -31.375 1 67.38 200 ALA B CA 1
ATOM 3734 C C . ALA B 1 200 ? 6.789 -22.156 -32.656 1 67.38 200 ALA B C 1
ATOM 3736 O O . ALA B 1 200 ? 7.34 -22.062 -33.75 1 67.38 200 ALA B O 1
ATOM 3737 N N . GLN B 1 201 ? 5.812 -22.984 -32.688 1 57.38 201 GLN B N 1
ATOM 3738 C CA . GLN B 1 201 ? 5.113 -23.062 -33.938 1 57.38 201 GLN B CA 1
ATOM 3739 C C . GLN B 1 201 ? 4.344 -21.766 -34.219 1 57.38 201 GLN B C 1
ATOM 3741 O O . GLN B 1 201 ? 3.934 -21.078 -33.312 1 57.38 201 GLN B O 1
ATOM 3746 N N . ASP B 1 202 ? 4.574 -21.234 -35.406 1 51.97 202 ASP B N 1
ATOM 3747 C CA . ASP B 1 202 ? 3.918 -20.031 -35.906 1 51.97 202 ASP B CA 1
ATOM 3748 C C . ASP B 1 202 ? 2.564 -19.828 -35.219 1 51.97 202 ASP B C 1
ATOM 3750 O O . ASP B 1 202 ? 1.915 -20.781 -34.812 1 51.97 202 ASP B O 1
ATOM 3754 N N . SER B 1 203 ? 2.312 -18.516 -34.938 1 47.59 203 SER B N 1
ATOM 3755 C CA . SER B 1 203 ? 1.449 -17.578 -34.219 1 47.59 203 SER B CA 1
ATOM 3756 C C . SER B 1 203 ? 0.016 -18.094 -34.156 1 47.59 203 SER B C 1
ATOM 3758 O O . SER B 1 203 ? -0.714 -17.797 -33.219 1 47.59 203 SER B O 1
ATOM 3760 N N . ALA B 1 204 ? -0.749 -18.078 -35.375 1 47.69 204 ALA B N 1
ATOM 3761 C CA . ALA B 1 204 ? -2.141 -17.688 -35.562 1 47.69 204 ALA B CA 1
ATOM 3762 C C . ALA B 1 204 ? -3.096 -18.719 -35 1 47.69 204 ALA B C 1
ATOM 3764 O O . ALA B 1 204 ? -4.316 -18.578 -35.094 1 47.69 204 ALA B O 1
ATOM 3765 N N . LEU B 1 205 ? -2.541 -19.984 -34.562 1 55.81 205 LEU B N 1
ATOM 3766 C CA . LEU B 1 205 ? -3.602 -20.953 -34.312 1 55.81 205 LEU B CA 1
ATOM 3767 C C . LEU B 1 205 ? -4.102 -20.844 -32.875 1 55.81 205 LEU B C 1
ATOM 3769 O O . LEU B 1 205 ? -3.312 -20.922 -31.938 1 55.81 205 LEU B O 1
ATOM 3773 N N . GLY B 1 206 ? -5.082 -20.141 -32.625 1 66 206 GLY B N 1
ATOM 3774 C CA . GLY B 1 206 ? -5.773 -19.922 -31.375 1 66 206 GLY B CA 1
ATOM 3775 C C . GLY B 1 206 ? -6.199 -21.203 -30.703 1 66 206 GLY B C 1
ATOM 3776 O O . GLY B 1 206 ? -7.133 -21.875 -31.156 1 66 206 GLY B O 1
ATOM 3777 N N . PHE B 1 207 ? -5.363 -21.922 -29.641 1 76.81 207 PHE B N 1
ATOM 3778 C CA . PHE B 1 207 ? -5.672 -23.156 -28.922 1 76.81 207 PHE B CA 1
ATOM 3779 C C . PHE B 1 207 ? -6.965 -23.016 -28.125 1 76.81 207 PHE B C 1
ATOM 3781 O O . PHE B 1 207 ? -7.617 -24.016 -27.812 1 76.81 207 PHE B O 1
ATOM 3788 N N . GLU B 1 208 ? -7.34 -21.844 -27.938 1 75.38 208 GLU B N 1
ATOM 3789 C CA . GLU B 1 208 ? -8.609 -21.641 -27.25 1 75.38 208 GLU B CA 1
ATOM 3790 C C . GLU B 1 208 ? -9.781 -22.109 -28.109 1 75.38 208 GLU B C 1
ATOM 3792 O O . GLU B 1 208 ? -10.805 -22.562 -27.594 1 75.38 208 GLU B O 1
ATOM 3797 N N . GLN B 1 209 ? -9.523 -22.078 -29.391 1 78.25 209 GLN B N 1
ATOM 3798 C CA . GLN B 1 209 ? -10.617 -22.406 -30.297 1 78.25 209 GLN B CA 1
ATOM 3799 C C . GLN B 1 209 ? -10.477 -23.844 -30.828 1 78.25 209 GLN B C 1
ATOM 3801 O O . GLN B 1 209 ? -11.375 -24.344 -31.516 1 78.25 209 GLN B O 1
ATOM 3806 N N . SER B 1 210 ? -9.422 -24.453 -30.484 1 85.75 210 SER B N 1
ATOM 3807 C CA . SER B 1 210 ? -9.188 -25.828 -30.922 1 85.75 210 SER B CA 1
ATOM 3808 C C . SER B 1 210 ? -8.586 -26.688 -29.812 1 85.75 210 SER B C 1
ATOM 3810 O O . SER B 1 210 ? -7.406 -27.016 -29.859 1 85.75 210 SER B O 1
ATOM 3812 N N . PRO B 1 211 ? -9.492 -27.188 -28.953 1 88.62 211 PRO B N 1
ATOM 3813 C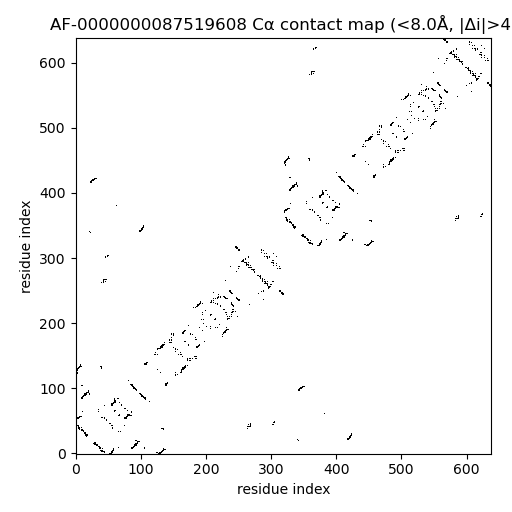 CA . PRO B 1 211 ? -9.016 -27.969 -27.797 1 88.62 211 PRO B CA 1
ATOM 3814 C C . PRO B 1 211 ? -8.242 -29.219 -28.219 1 88.62 211 PRO B C 1
ATOM 3816 O O . PRO B 1 211 ? -7.297 -29.609 -27.531 1 88.62 211 PRO B O 1
ATOM 3819 N N . LYS B 1 212 ? -8.562 -29.781 -29.344 1 88.25 212 LYS B N 1
ATOM 3820 C CA . LYS B 1 212 ? -7.852 -30.969 -29.812 1 88.25 212 LYS B CA 1
ATOM 3821 C C . LYS B 1 212 ? -6.426 -30.625 -30.234 1 88.25 212 LYS B C 1
ATOM 3823 O O . LYS B 1 212 ? -5.5 -31.406 -29.984 1 88.25 212 LYS B O 1
ATOM 3828 N N . GLU B 1 213 ? -6.344 -29.469 -30.828 1 89.75 213 GLU B N 1
ATOM 3829 C CA . GLU B 1 213 ? -5.004 -29.016 -31.188 1 89.75 213 GLU B CA 1
ATOM 3830 C C . GLU B 1 213 ? -4.176 -28.703 -29.953 1 89.75 213 GLU B C 1
ATOM 3832 O O . GLU B 1 213 ? -2.971 -28.969 -29.922 1 89.75 213 GLU B O 1
ATOM 3837 N N . ALA B 1 214 ? -4.832 -28.125 -28.969 1 93.06 214 ALA B N 1
ATOM 3838 C CA . ALA B 1 214 ? -4.152 -27.875 -27.703 1 93.06 214 ALA B CA 1
ATOM 3839 C C . ALA B 1 214 ? -3.67 -29.172 -27.062 1 93.06 214 ALA B C 1
ATOM 3841 O O . ALA B 1 214 ? -2.559 -29.234 -26.531 1 93.06 214 ALA B O 1
ATOM 3842 N N . ALA B 1 215 ? -4.488 -30.172 -27.203 1 93.56 215 ALA B N 1
ATOM 3843 C CA . ALA B 1 215 ? -4.141 -31.469 -26.656 1 93.56 215 ALA B CA 1
ATOM 3844 C C . ALA B 1 215 ? -2.924 -32.062 -27.375 1 93.56 215 ALA B C 1
ATOM 3846 O O . ALA B 1 215 ? -2.043 -32.625 -26.734 1 93.56 215 ALA B O 1
ATOM 3847 N N . ARG B 1 216 ? -2.904 -31.906 -28.641 1 90.88 216 ARG B N 1
ATOM 3848 C CA . ARG B 1 216 ? -1.771 -32.406 -29.422 1 90.88 216 ARG B CA 1
ATOM 3849 C C . ARG B 1 216 ? -0.493 -31.656 -29.047 1 90.88 216 ARG B C 1
ATOM 3851 O O . ARG B 1 216 ? 0.567 -32.25 -28.891 1 90.88 216 ARG B O 1
ATOM 3858 N N . ALA B 1 217 ? -0.633 -30.359 -28.969 1 92.81 217 ALA B N 1
ATOM 3859 C CA . ALA B 1 217 ? 0.508 -29.547 -28.562 1 92.81 217 ALA B CA 1
ATOM 3860 C C . ALA B 1 217 ? 1.018 -29.938 -27.188 1 92.81 217 ALA B C 1
ATOM 3862 O O . ALA B 1 217 ? 2.227 -30.031 -26.969 1 92.81 217 ALA B O 1
ATOM 3863 N N . ALA B 1 218 ? 0.116 -30.156 -26.266 1 95.69 218 ALA B N 1
ATOM 3864 C CA . ALA B 1 218 ? 0.472 -30.609 -24.922 1 95.69 218 ALA B CA 1
ATOM 3865 C C . ALA B 1 218 ? 1.17 -31.969 -24.969 1 95.69 218 ALA B C 1
ATOM 3867 O O . ALA B 1 218 ? 2.154 -32.188 -24.266 1 95.69 218 ALA B O 1
ATOM 3868 N N . GLY B 1 219 ? 0.664 -32.812 -25.781 1 95.12 219 GLY B N 1
ATOM 3869 C CA . GLY B 1 219 ? 1.283 -34.125 -25.969 1 95.12 219 GLY B CA 1
ATOM 3870 C C . GLY B 1 219 ? 2.709 -34.031 -26.484 1 95.12 219 GLY B C 1
ATOM 3871 O O . GLY B 1 219 ? 3.564 -34.844 -26.078 1 95.12 219 GLY B O 1
ATOM 3872 N N . TYR B 1 220 ? 2.908 -33.094 -27.359 1 93.56 220 TYR B N 1
ATOM 3873 C CA . TYR B 1 220 ? 4.25 -32.875 -27.875 1 93.56 220 TYR B CA 1
ATOM 3874 C C . TYR B 1 220 ? 5.223 -32.531 -26.766 1 93.56 220 TYR B C 1
ATOM 3876 O O . TYR B 1 220 ? 6.363 -33 -26.75 1 93.56 220 TYR B O 1
ATOM 3884 N N . LEU B 1 221 ? 4.781 -31.719 -25.844 1 95.31 221 LEU B N 1
ATOM 3885 C CA . LEU B 1 221 ? 5.633 -31.312 -24.734 1 95.31 221 LEU B CA 1
ATOM 3886 C C . LEU B 1 221 ? 5.926 -32.5 -23.812 1 95.31 221 LEU B C 1
ATOM 3888 O O . LEU B 1 221 ? 7.02 -32.594 -23.25 1 95.31 221 LEU B O 1
ATOM 3892 N N . VAL B 1 222 ? 4.965 -33.375 -23.688 1 96.62 222 VAL B N 1
ATOM 3893 C CA . VAL B 1 222 ? 5.176 -34.625 -22.922 1 96.62 222 VAL B CA 1
ATOM 3894 C C . VAL B 1 222 ? 6.246 -35.469 -23.609 1 96.62 222 VAL B C 1
ATOM 3896 O O . VAL B 1 222 ? 7.117 -36.031 -22.938 1 96.62 222 VAL B O 1
ATOM 3899 N N . GLN B 1 223 ? 6.195 -35.531 -24.891 1 94.12 223 GLN B N 1
ATOM 3900 C CA . GLN B 1 223 ? 7.195 -36.281 -25.641 1 94.12 223 GLN B CA 1
ATOM 3901 C C . GLN B 1 223 ? 8.586 -35.688 -25.469 1 94.12 223 GLN B C 1
ATOM 3903 O O . GLN B 1 223 ? 9.594 -36.406 -25.562 1 94.12 223 GLN B O 1
ATOM 3908 N N . ARG B 1 224 ? 8.578 -34.469 -25.172 1 92.94 224 ARG B N 1
ATOM 3909 C CA . ARG B 1 224 ? 9.852 -33.781 -24.984 1 92.94 224 ARG B CA 1
ATOM 3910 C C . ARG B 1 224 ? 10.391 -34 -23.578 1 92.94 224 ARG B C 1
ATOM 3912 O O . ARG B 1 224 ? 11.508 -33.562 -23.266 1 92.94 224 ARG B O 1
ATOM 3919 N N . GLY B 1 225 ? 9.562 -34.562 -22.688 1 95.06 225 GLY B N 1
ATOM 3920 C CA . GLY B 1 225 ? 10.156 -34.969 -21.422 1 95.06 225 GLY B CA 1
ATOM 3921 C C . GLY B 1 225 ? 9.359 -34.5 -20.219 1 95.06 225 GLY B C 1
ATOM 3922 O O . GLY B 1 225 ? 9.602 -34.969 -19.094 1 95.06 225 GLY B O 1
ATOM 3923 N N . VAL B 1 226 ? 8.445 -33.594 -20.359 1 96.19 226 VAL B N 1
ATOM 3924 C CA . VAL B 1 226 ? 7.594 -33.188 -19.25 1 96.19 226 VAL B CA 1
ATOM 3925 C C . VAL B 1 226 ? 6.68 -34.344 -18.844 1 96.19 226 VAL B C 1
ATOM 3927 O O . VAL B 1 226 ? 6.184 -35.062 -19.719 1 96.19 226 VAL B O 1
ATOM 3930 N N . GLY B 1 227 ? 6.465 -34.5 -17.562 1 96.81 227 GLY B N 1
ATOM 3931 C CA . GLY B 1 227 ? 5.605 -35.594 -17.125 1 96.81 227 GLY B CA 1
ATOM 3932 C C . GLY B 1 227 ? 4.148 -35.406 -17.5 1 96.81 227 GLY B C 1
ATOM 3933 O O . GLY B 1 227 ? 3.52 -36.312 -18.078 1 96.81 227 GLY B O 1
ATOM 3934 N N . THR B 1 228 ? 3.633 -34.25 -17.203 1 98.5 228 THR B N 1
ATOM 3935 C CA . THR B 1 228 ? 2.227 -33.906 -17.391 1 98.5 228 THR B CA 1
ATOM 3936 C C . THR B 1 228 ? 2.078 -32.469 -17.812 1 98.5 228 THR B C 1
ATOM 3938 O O . THR B 1 228 ? 2.77 -31.578 -17.297 1 98.5 228 THR B O 1
ATOM 3941 N N . VAL B 1 229 ? 1.19 -32.219 -18.781 1 98.5 229 VAL B N 1
ATOM 3942 C CA . VAL B 1 229 ? 0.833 -30.875 -19.172 1 98.5 229 VAL B CA 1
ATOM 3943 C C . VAL B 1 229 ? -0.649 -30.625 -18.906 1 98.5 229 VAL B C 1
ATOM 3945 O O . VAL B 1 229 ? -1.511 -31.312 -19.453 1 98.5 229 VAL B O 1
ATOM 3948 N N . LEU B 1 230 ? -0.938 -29.75 -17.984 1 98.75 230 LEU B N 1
ATOM 3949 C CA . LEU B 1 230 ? -2.283 -29.234 -17.734 1 98.75 230 LEU B CA 1
ATOM 3950 C C . LEU B 1 230 ? -2.479 -27.875 -18.391 1 98.75 230 LEU B C 1
ATOM 3952 O O . LEU B 1 230 ? -2.105 -26.844 -17.812 1 98.75 230 LEU B O 1
ATOM 3956 N N . ALA B 1 231 ? -3.092 -27.812 -19.531 1 97.69 231 ALA B N 1
ATOM 3957 C CA . ALA B 1 231 ? -3.273 -26.547 -20.266 1 97.69 231 ALA B CA 1
ATOM 3958 C C . ALA B 1 231 ? -4.695 -26.031 -20.094 1 97.69 231 ALA B C 1
ATOM 3960 O O . ALA B 1 231 ? -5.664 -26.719 -20.406 1 97.69 231 ALA B O 1
ATOM 3961 N N . THR B 1 232 ? -4.797 -24.828 -19.609 1 96.81 232 THR B N 1
ATOM 3962 C CA . THR B 1 232 ? -6.102 -24.203 -19.453 1 96.81 232 THR B CA 1
ATOM 3963 C C . THR B 1 232 ? -6.473 -23.406 -20.703 1 96.81 232 THR B C 1
ATOM 3965 O O . THR B 1 232 ? -5.617 -22.766 -21.312 1 96.81 232 THR B O 1
ATOM 3968 N N . LEU B 1 233 ? -7.75 -23.484 -21.094 1 94.56 233 LEU B N 1
ATOM 3969 C CA . LEU B 1 233 ? -8.211 -22.906 -22.359 1 94.56 233 LEU B CA 1
ATOM 3970 C C . LEU B 1 233 ? -9.375 -21.953 -22.125 1 94.56 233 LEU B C 1
ATOM 3972 O O . LEU B 1 233 ? -10.328 -21.922 -22.891 1 94.56 233 LEU B O 1
ATOM 3976 N N . GLY B 1 234 ? -9.398 -21.281 -21 1 90.81 234 GLY B N 1
ATOM 3977 C CA . GLY B 1 234 ? -10.484 -20.359 -20.688 1 90.81 234 GLY B CA 1
ATOM 3978 C C . GLY B 1 234 ? -11.844 -21.031 -20.609 1 90.81 234 GLY B C 1
ATOM 3979 O O . GLY B 1 234 ? -12 -22.031 -19.906 1 90.81 234 GLY B O 1
ATOM 3980 N N . ALA B 1 235 ? -12.805 -20.469 -21.391 1 89.94 235 ALA B N 1
ATOM 3981 C CA . ALA B 1 235 ? -14.172 -20.969 -21.359 1 89.94 235 ALA B CA 1
ATOM 3982 C C . ALA B 1 235 ? -14.266 -22.344 -21.984 1 89.94 235 ALA B C 1
ATOM 3984 O O . ALA B 1 235 ? -15.258 -23.062 -21.797 1 89.94 235 ALA B O 1
ATOM 3985 N N . GLN B 1 236 ? -13.211 -22.766 -22.656 1 92.12 236 GLN B N 1
ATOM 3986 C CA . GLN B 1 236 ? -13.227 -24.047 -23.328 1 92.12 236 GLN B CA 1
ATOM 3987 C C . GLN B 1 236 ? -12.727 -25.156 -22.406 1 92.12 236 GLN B C 1
ATOM 3989 O O . GLN B 1 236 ? -12.656 -26.328 -22.812 1 92.12 236 GLN B O 1
ATOM 3994 N N . GLY B 1 237 ? -12.32 -24.781 -21.203 1 95.5 237 GLY B N 1
ATOM 3995 C CA . GLY B 1 237 ? -11.914 -25.797 -20.25 1 95.5 237 GLY B CA 1
ATOM 3996 C C . GLY B 1 237 ? -10.406 -25.953 -20.156 1 95.5 237 GLY B C 1
ATOM 3997 O O . GLY B 1 237 ? -9.672 -24.984 -20.016 1 95.5 237 GLY B O 1
ATOM 3998 N N . ALA B 1 238 ? -10 -27.281 -20.125 1 97.81 238 ALA B N 1
ATOM 3999 C CA . ALA B 1 238 ? -8.578 -27.578 -20 1 97.81 238 ALA B CA 1
ATOM 4000 C C . ALA B 1 238 ? -8.25 -28.938 -20.625 1 97.81 238 ALA B C 1
ATOM 4002 O O . ALA B 1 238 ? -9.125 -29.781 -20.781 1 97.81 238 ALA B O 1
ATOM 4003 N N . VAL B 1 239 ? -7.035 -29.047 -20.984 1 97.81 239 VAL B N 1
ATOM 4004 C CA . VAL B 1 239 ? -6.516 -30.297 -21.516 1 97.81 239 VAL B CA 1
ATOM 4005 C C . VAL B 1 239 ? -5.43 -30.844 -20.578 1 97.81 239 VAL B C 1
ATOM 4007 O O . VAL B 1 239 ? -4.703 -30.078 -19.953 1 97.81 239 VAL B O 1
ATOM 4010 N N . LEU B 1 240 ? -5.426 -32.188 -20.469 1 98.56 240 LEU B N 1
ATOM 4011 C CA . LEU B 1 240 ? -4.387 -32.906 -19.75 1 98.56 240 LEU B CA 1
ATOM 4012 C C . LEU B 1 240 ? -3.662 -33.875 -20.672 1 98.56 240 LEU B C 1
ATOM 4014 O O . LEU B 1 240 ? -4.297 -34.656 -21.359 1 98.56 240 LEU B O 1
ATOM 4018 N N . ALA B 1 241 ? -2.375 -33.75 -20.75 1 98.31 241 ALA B N 1
ATOM 4019 C CA . ALA B 1 241 ? -1.575 -34.688 -21.516 1 98.31 241 ALA B CA 1
ATOM 4020 C C . ALA B 1 241 ? -0.578 -35.406 -20.625 1 98.31 241 ALA B C 1
ATOM 4022 O O . ALA B 1 241 ? 0.097 -34.781 -19.797 1 98.31 241 ALA B O 1
ATOM 4023 N N . THR B 1 242 ? -0.565 -36.719 -20.672 1 97.81 242 THR B N 1
ATOM 4024 C CA . THR B 1 242 ? 0.408 -37.594 -20.031 1 97.81 242 THR B CA 1
ATOM 4025 C C . THR B 1 242 ? 0.95 -38.625 -21.016 1 97.81 242 THR B C 1
ATOM 4027 O O . THR B 1 242 ? 0.583 -38.594 -22.188 1 97.81 242 THR B O 1
ATOM 4030 N N . ALA B 1 243 ? 1.85 -39.438 -20.516 1 95.94 243 ALA B N 1
ATOM 4031 C CA . ALA B 1 243 ? 2.35 -40.531 -21.359 1 95.94 243 ALA B CA 1
ATOM 4032 C C . ALA B 1 243 ? 1.227 -41.469 -21.734 1 95.94 243 ALA B C 1
ATOM 4034 O O . ALA B 1 243 ? 1.317 -42.188 -22.75 1 95.94 243 ALA B O 1
ATOM 4035 N N . GLU B 1 244 ? 0.146 -41.406 -20.969 1 95.38 244 GLU B N 1
ATOM 4036 C CA . GLU B 1 244 ? -0.952 -42.344 -21.156 1 95.38 244 GLU B CA 1
ATOM 4037 C C . GLU B 1 244 ? -1.955 -41.812 -22.188 1 95.38 244 GLU B C 1
ATOM 4039 O O . GLU B 1 244 ? -2.797 -42.562 -22.672 1 95.38 244 GLU B O 1
ATOM 4044 N N . GLY B 1 245 ? -1.904 -40.594 -22.453 1 95.88 245 GLY B N 1
ATOM 4045 C CA . GLY B 1 245 ? -2.859 -40.031 -23.391 1 95.88 245 GLY B CA 1
ATOM 4046 C C . GLY B 1 245 ? -3.209 -38.594 -23.062 1 95.88 245 GLY B C 1
ATOM 4047 O O . GLY B 1 245 ? -2.545 -37.938 -22.25 1 95.88 245 GLY B O 1
ATOM 4048 N N . CYS B 1 246 ? -4.203 -38.125 -23.812 1 97.25 246 CYS B N 1
ATOM 4049 C CA . CYS B 1 246 ? -4.699 -36.75 -23.641 1 97.25 246 CYS B CA 1
ATOM 4050 C C . CYS B 1 246 ? -6.188 -36.75 -23.328 1 97.25 246 CYS B C 1
ATOM 4052 O O . CYS B 1 246 ? -6.934 -37.594 -23.812 1 97.25 246 CYS B O 1
ATOM 4054 N N . TRP B 1 247 ? -6.555 -35.844 -22.469 1 97.75 247 TRP B N 1
ATOM 4055 C CA . TRP B 1 247 ? -7.949 -35.656 -22.078 1 97.75 247 TRP B CA 1
ATOM 4056 C C . TRP B 1 247 ? -8.359 -34.219 -22.234 1 97.75 247 TRP B C 1
ATOM 4058 O O . TRP B 1 247 ? -7.52 -33.312 -22.188 1 97.75 247 TRP B O 1
ATOM 4068 N N . LEU B 1 248 ? -9.633 -34.031 -22.484 1 97.25 248 LEU B N 1
ATOM 4069 C CA . LEU B 1 248 ? -10.258 -32.719 -22.531 1 97.25 248 LEU B CA 1
ATOM 4070 C C . LEU B 1 248 ? -11.414 -32.625 -21.547 1 97.25 248 LEU B C 1
ATOM 4072 O O . LEU B 1 248 ? -12.258 -33.531 -21.5 1 97.25 248 LEU B O 1
ATOM 4076 N N . ALA B 1 249 ? -11.422 -31.625 -20.703 1 97.69 249 ALA B N 1
ATOM 4077 C CA . ALA B 1 249 ? -12.531 -31.406 -19.766 1 97.69 249 ALA B CA 1
ATOM 4078 C C . ALA B 1 249 ? -13.156 -30.031 -19.969 1 97.69 249 ALA B C 1
ATOM 4080 O O . ALA B 1 249 ? -12.453 -29.062 -20.25 1 97.69 249 ALA B O 1
ATOM 4081 N N . ARG B 1 250 ? -14.492 -29.922 -19.828 1 96.5 250 ARG B N 1
ATOM 4082 C CA . ARG B 1 250 ? -15.242 -28.688 -19.938 1 96.5 250 ARG B CA 1
ATOM 4083 C C . ARG B 1 250 ? -16.328 -28.594 -18.875 1 96.5 250 ARG B C 1
ATOM 4085 O O . ARG B 1 250 ? -16.969 -29.594 -18.547 1 96.5 250 ARG B O 1
ATOM 4092 N N . HIS B 1 251 ? -16.391 -27.516 -18.344 1 96.44 251 HIS B N 1
ATOM 4093 C CA . HIS B 1 251 ? -17.484 -27.203 -17.438 1 96.44 251 HIS B CA 1
ATOM 4094 C C . HIS B 1 251 ? -18.672 -26.578 -18.172 1 96.44 251 HIS B C 1
ATOM 4096 O O . HIS B 1 251 ? -18.469 -25.812 -19.125 1 96.44 251 HIS B O 1
ATOM 4102 N N . ALA B 1 252 ? -19.922 -26.922 -17.672 1 95.69 252 ALA B N 1
ATOM 4103 C CA . ALA B 1 252 ? -21.062 -26.156 -18.172 1 95.69 252 ALA B CA 1
ATOM 4104 C C . ALA B 1 252 ? -20.828 -24.656 -18 1 95.69 252 ALA B C 1
ATOM 4106 O O . ALA B 1 252 ? -20.109 -24.234 -17.094 1 95.69 252 ALA B O 1
ATOM 4107 N N . PRO B 1 253 ? -21.359 -23.875 -18.875 1 93.75 253 PRO B N 1
ATOM 4108 C CA . PRO B 1 253 ? -21.109 -22.422 -18.812 1 93.75 253 PRO B CA 1
ATOM 4109 C C . PRO B 1 253 ? -21.453 -21.828 -17.453 1 93.75 253 PRO B C 1
ATOM 4111 O O . PRO B 1 253 ? -22.453 -22.219 -16.844 1 93.75 253 PRO B O 1
ATOM 4114 N N . VAL B 1 254 ? -20.594 -20.938 -16.969 1 92.94 254 VAL B N 1
ATOM 4115 C CA . VAL B 1 254 ? -20.844 -20.172 -15.758 1 92.94 254 VAL B CA 1
ATOM 4116 C C . VAL B 1 254 ? -20.922 -18.672 -16.094 1 92.94 254 VAL B C 1
ATOM 4118 O O . VAL B 1 254 ? -20.516 -18.266 -17.172 1 92.94 254 VAL B O 1
ATOM 4121 N N . ILE B 1 255 ? -21.484 -17.875 -15.188 1 91.38 255 ILE B N 1
ATOM 4122 C CA . ILE B 1 255 ? -21.453 -16.422 -15.32 1 91.38 255 ILE B CA 1
ATOM 4123 C C . ILE B 1 255 ? -20.125 -15.883 -14.805 1 91.38 255 ILE B C 1
ATOM 4125 O O . ILE B 1 255 ? -19.859 -15.922 -13.602 1 91.38 255 ILE B O 1
ATOM 4129 N N . PRO B 1 256 ? -19.344 -15.484 -15.75 1 89.56 256 PRO B N 1
ATOM 4130 C CA . PRO B 1 256 ? -18.016 -15.016 -15.305 1 89.56 256 PRO B CA 1
ATOM 4131 C C . PRO B 1 256 ? -18.094 -13.727 -14.492 1 89.56 256 PRO B C 1
ATOM 4133 O O . PRO B 1 256 ? -18.812 -12.797 -14.867 1 89.56 256 PRO B O 1
ATOM 4136 N N . ARG B 1 257 ? -17.359 -13.703 -13.383 1 83.88 257 ARG B N 1
ATOM 4137 C CA . ARG B 1 257 ? -17.234 -12.5 -12.562 1 83.88 257 ARG B CA 1
ATOM 4138 C C . ARG B 1 257 ? -15.789 -12.008 -12.531 1 83.88 257 ARG B C 1
ATOM 4140 O O . ARG B 1 257 ? -15.547 -10.805 -12.422 1 83.88 257 ARG B O 1
ATOM 4147 N N . SER B 1 258 ? -14.867 -12.992 -12.562 1 81 258 SER B N 1
ATOM 4148 C CA . SER B 1 258 ? -13.438 -12.688 -12.562 1 81 258 SER B CA 1
ATOM 4149 C C . SER B 1 258 ? -12.625 -13.852 -13.117 1 81 258 SER B C 1
ATOM 4151 O O . SER B 1 258 ? -12.945 -15.016 -12.867 1 81 258 SER B O 1
ATOM 4153 N N . THR B 1 259 ? -11.539 -13.461 -13.781 1 78.56 259 THR B N 1
ATOM 4154 C CA . THR B 1 259 ? -10.672 -14.516 -14.281 1 78.56 259 THR B CA 1
ATOM 4155 C C . THR B 1 259 ? -9.422 -14.641 -13.414 1 78.56 259 THR B C 1
ATOM 4157 O O . THR B 1 259 ? -8.602 -15.539 -13.617 1 78.56 259 THR B O 1
ATOM 4160 N N . VAL B 1 260 ? -9.297 -13.766 -12.484 1 78.31 260 VAL B N 1
ATOM 4161 C CA . VAL B 1 260 ? -8.125 -13.758 -11.617 1 78.31 260 VAL B CA 1
ATOM 4162 C C . VAL B 1 260 ? -8.125 -14.992 -10.727 1 78.31 260 VAL B C 1
ATOM 4164 O O . VAL B 1 260 ? -9.156 -15.336 -10.125 1 78.31 260 VAL B O 1
ATOM 4167 N N . GLY B 1 261 ? -7.012 -15.781 -10.789 1 88.75 261 GLY B N 1
ATOM 4168 C CA . GLY B 1 261 ? -6.852 -16.938 -9.922 1 88.75 261 GLY B CA 1
ATOM 4169 C C . GLY B 1 261 ? -7.426 -18.203 -10.508 1 88.75 261 GLY B C 1
ATOM 4170 O O . GLY B 1 261 ? -7.301 -19.281 -9.914 1 88.75 261 GLY B O 1
ATOM 4171 N N . ALA B 1 262 ? -8.062 -18.109 -11.68 1 92.88 262 ALA B N 1
ATOM 4172 C CA . ALA B 1 262 ? -8.68 -19.281 -12.289 1 92.88 262 ALA B CA 1
ATOM 4173 C C . ALA B 1 262 ? -7.637 -20.359 -12.594 1 92.88 262 ALA B C 1
ATOM 4175 O O . ALA B 1 262 ? -7.84 -21.531 -12.281 1 92.88 262 ALA B O 1
ATOM 4176 N N . GLY B 1 263 ? -6.547 -19.953 -13.188 1 95.62 263 GLY B N 1
ATOM 4177 C CA . GLY B 1 263 ? -5.473 -20.891 -13.469 1 95.62 263 GLY B CA 1
ATOM 4178 C C . GLY B 1 263 ? -4.852 -21.484 -12.219 1 95.62 263 GLY B C 1
ATOM 4179 O O . GLY B 1 263 ? -4.598 -22.688 -12.164 1 95.62 263 GLY B O 1
ATOM 4180 N N . ASP B 1 264 ? -4.625 -20.656 -11.234 1 97.31 264 ASP B N 1
ATOM 4181 C CA . ASP B 1 264 ? -4.086 -21.125 -9.961 1 97.31 264 ASP B CA 1
ATOM 4182 C C . ASP B 1 264 ? -5.023 -22.125 -9.297 1 97.31 264 ASP B C 1
ATOM 4184 O O . ASP B 1 264 ? -4.57 -23.125 -8.734 1 97.31 264 ASP B O 1
ATOM 4188 N N . SER B 1 265 ? -6.289 -21.812 -9.398 1 98.12 265 SER B N 1
ATOM 4189 C CA . SER B 1 265 ? -7.297 -22.703 -8.828 1 98.12 265 SER B CA 1
ATOM 4190 C C . SER B 1 265 ? -7.336 -24.047 -9.578 1 98.12 265 SER B C 1
ATOM 4192 O O . SER B 1 265 ? -7.504 -25.094 -8.969 1 98.12 265 SER B O 1
ATOM 4194 N N . ALA B 1 266 ? -7.223 -23.969 -10.883 1 98.44 266 ALA B N 1
ATOM 4195 C CA . ALA B 1 266 ? -7.184 -25.188 -11.68 1 98.44 266 ALA B CA 1
ATOM 4196 C C . ALA B 1 266 ? -6.004 -26.078 -11.273 1 98.44 266 ALA B C 1
ATOM 4198 O O . ALA B 1 266 ? -6.156 -27.281 -11.094 1 98.44 266 ALA B O 1
ATOM 4199 N N . LEU B 1 267 ? -4.84 -25.469 -11.102 1 98.81 267 LEU B N 1
ATOM 4200 C CA . LEU B 1 267 ? -3.668 -26.219 -10.672 1 98.81 267 LEU B CA 1
ATOM 4201 C C . LEU B 1 267 ? -3.893 -26.828 -9.297 1 98.81 267 LEU B C 1
ATOM 4203 O O . LEU B 1 267 ? -3.605 -28.016 -9.078 1 98.81 267 LEU B O 1
ATOM 4207 N N . ALA B 1 268 ? -4.434 -26.094 -8.375 1 98.81 268 ALA B N 1
ATOM 4208 C CA . ALA B 1 268 ? -4.73 -26.594 -7.043 1 98.81 268 ALA B CA 1
ATOM 4209 C C . ALA B 1 268 ? -5.691 -27.781 -7.109 1 98.81 268 ALA B C 1
ATOM 4211 O O . ALA B 1 268 ? -5.477 -28.797 -6.449 1 98.81 268 ALA B O 1
ATOM 4212 N N . GLY B 1 269 ? -6.723 -27.594 -7.922 1 98.69 269 GLY B N 1
ATOM 4213 C CA . GLY B 1 269 ? -7.684 -28.672 -8.078 1 98.69 269 GLY B CA 1
ATOM 4214 C C . GLY B 1 269 ? -7.059 -29.969 -8.555 1 98.69 269 GLY B C 1
ATOM 4215 O O . GLY B 1 269 ? -7.355 -31.047 -8.031 1 98.69 269 GLY B O 1
ATOM 4216 N N . TYR B 1 270 ? -6.199 -29.875 -9.547 1 98.75 270 TYR B N 1
ATOM 4217 C CA . TYR B 1 270 ? -5.488 -31.031 -10.055 1 98.75 270 TYR B CA 1
ATOM 4218 C C . TYR B 1 270 ? -4.668 -31.688 -8.953 1 98.75 270 TYR B C 1
ATOM 4220 O O . TYR B 1 270 ? -4.746 -32.906 -8.75 1 98.75 270 TYR B O 1
ATOM 4228 N N . LEU B 1 271 ? -3.91 -30.875 -8.242 1 98.81 271 LEU B N 1
ATOM 4229 C CA . LEU B 1 271 ? -2.996 -31.375 -7.223 1 98.81 271 LEU B CA 1
ATOM 4230 C C . LEU B 1 271 ? -3.768 -32.031 -6.086 1 98.81 271 LEU B C 1
ATOM 4232 O O . LEU B 1 271 ? -3.34 -33.062 -5.562 1 98.81 271 LEU B O 1
ATOM 4236 N N . ILE B 1 272 ? -4.871 -31.453 -5.711 1 98.44 272 ILE B N 1
ATOM 4237 C CA . ILE B 1 272 ? -5.707 -32 -4.656 1 98.44 272 ILE B CA 1
ATOM 4238 C C . ILE B 1 272 ? -6.203 -33.375 -5.074 1 98.44 272 ILE B C 1
ATOM 4240 O O . ILE B 1 272 ? -6.039 -34.375 -4.332 1 98.44 272 ILE B O 1
ATOM 4244 N N . ALA B 1 273 ? -6.777 -33.5 -6.281 1 98.06 273 ALA B N 1
ATOM 4245 C CA . ALA B 1 273 ? -7.348 -34.75 -6.762 1 98.06 273 ALA B CA 1
ATOM 4246 C C . ALA B 1 273 ? -6.266 -35.812 -6.957 1 98.06 273 ALA B C 1
ATOM 4248 O O . ALA B 1 273 ? -6.422 -36.938 -6.527 1 98.06 273 ALA B O 1
ATOM 4249 N N . GLU B 1 274 ? -5.195 -35.375 -7.57 1 97.69 274 GLU B N 1
ATOM 4250 C CA . GLU B 1 274 ? -4.102 -36.312 -7.809 1 97.69 274 GLU B CA 1
ATOM 4251 C C . GLU B 1 274 ? -3.52 -36.844 -6.496 1 97.69 274 GLU B C 1
ATOM 4253 O O . GLU B 1 274 ? -3.246 -38.031 -6.359 1 97.69 274 GLU B O 1
ATOM 4258 N N . SER B 1 275 ? -3.387 -36 -5.531 1 96.94 275 SER B N 1
ATOM 4259 C CA . SER B 1 275 ? -2.797 -36.344 -4.246 1 96.94 275 SER B CA 1
ATOM 4260 C C . SER B 1 275 ? -3.725 -37.25 -3.443 1 96.94 275 SER B C 1
ATOM 4262 O O . SER B 1 275 ? -3.285 -37.938 -2.523 1 96.94 275 SER B O 1
ATOM 4264 N N . THR B 1 276 ? -4.973 -37.25 -3.83 1 95.38 276 THR B N 1
ATOM 4265 C CA . THR B 1 276 ? -5.93 -38.062 -3.109 1 95.38 276 THR B CA 1
ATOM 4266 C C . THR B 1 276 ? -6.273 -39.312 -3.912 1 95.38 276 THR B C 1
ATOM 4268 O O . THR B 1 276 ? -7.211 -40.031 -3.574 1 95.38 276 THR B O 1
ATOM 4271 N N . GLY B 1 277 ? -5.648 -39.5 -5.031 1 96.44 277 GLY B N 1
ATOM 4272 C CA . GLY B 1 277 ? -5.68 -40.812 -5.688 1 96.44 277 GLY B CA 1
ATOM 4273 C C . GLY B 1 277 ? -6.535 -40.812 -6.941 1 96.44 277 GLY B C 1
ATOM 4274 O O . GLY B 1 277 ? -6.809 -41.875 -7.504 1 96.44 277 GLY B O 1
ATOM 4275 N N . SER B 1 278 ? -6.918 -39.719 -7.449 1 97.06 278 SER B N 1
ATOM 4276 C CA . SER B 1 278 ? -7.715 -39.688 -8.672 1 97.06 278 SER B CA 1
ATOM 4277 C C . SER B 1 278 ? -6.875 -40.031 -9.891 1 97.06 278 SER B C 1
ATOM 4279 O O . SER B 1 278 ? -5.672 -39.781 -9.922 1 97.06 278 SER B O 1
ATOM 4281 N N . ASP B 1 279 ? -7.531 -40.625 -10.867 1 97.25 279 ASP B N 1
ATOM 4282 C CA . ASP B 1 279 ? -6.867 -40.906 -12.141 1 97.25 279 ASP B CA 1
ATOM 4283 C C . ASP B 1 279 ? -6.781 -39.625 -12.992 1 97.25 279 ASP B C 1
ATOM 4285 O O . ASP B 1 279 ? -7.254 -38.562 -12.578 1 97.25 279 ASP B O 1
ATOM 4289 N N . PRO B 1 280 ? -6.113 -39.688 -14.133 1 97.81 280 PRO B N 1
ATOM 4290 C CA . PRO B 1 280 ? -5.918 -38.469 -14.945 1 97.81 280 PRO B CA 1
ATOM 4291 C C . PRO B 1 280 ? -7.23 -37.781 -15.305 1 97.81 280 PRO B C 1
ATOM 4293 O O . PRO B 1 280 ? -7.336 -36.562 -15.188 1 97.81 280 PRO B O 1
ATOM 4296 N N . ALA B 1 281 ? -8.211 -38.531 -15.672 1 97.62 281 ALA B N 1
ATOM 4297 C CA . ALA B 1 281 ? -9.508 -37.969 -16.031 1 97.62 281 ALA B CA 1
ATOM 4298 C C . ALA B 1 281 ? -10.148 -37.281 -14.828 1 97.62 281 ALA B C 1
ATOM 4300 O O . ALA B 1 281 ? -10.656 -36.156 -14.945 1 97.62 281 ALA B O 1
ATOM 4301 N N . GLY B 1 282 ? -10.148 -37.969 -13.695 1 97.62 282 GLY B N 1
ATOM 4302 C CA . GLY B 1 282 ? -10.695 -37.406 -12.477 1 97.62 282 GLY B CA 1
ATOM 4303 C C . GLY B 1 282 ? -9.938 -36.188 -12 1 97.62 282 GLY B C 1
ATOM 4304 O O . GLY B 1 282 ? -10.539 -35.219 -11.516 1 97.62 282 GLY B O 1
ATOM 4305 N N . SER B 1 283 ? -8.594 -36.188 -12.094 1 98.31 283 SER B N 1
ATOM 4306 C CA . SER B 1 283 ? -7.766 -35.062 -11.711 1 98.31 283 SER B CA 1
ATOM 4307 C C . SER B 1 283 ? -8.039 -33.844 -12.602 1 98.31 283 SER B C 1
ATOM 4309 O O . SER B 1 283 ? -8.133 -32.719 -12.109 1 98.31 283 SER B O 1
ATOM 4311 N N . LEU B 1 284 ? -8.25 -34.094 -13.883 1 98.5 284 LEU B N 1
ATOM 4312 C CA . LEU B 1 284 ? -8.57 -33.031 -14.828 1 98.5 284 LEU B CA 1
ATOM 4313 C C . LEU B 1 284 ? -9.945 -32.438 -14.539 1 98.5 284 LEU B C 1
ATOM 4315 O O . LEU B 1 284 ? -10.133 -31.234 -14.578 1 98.5 284 LEU B O 1
ATOM 4319 N N . ALA B 1 285 ? -10.883 -33.312 -14.266 1 98.31 285 ALA B N 1
ATOM 4320 C CA . ALA B 1 285 ? -12.234 -32.844 -13.945 1 98.31 285 ALA B CA 1
ATOM 4321 C C . ALA B 1 285 ? -12.227 -31.922 -12.734 1 98.31 285 ALA B C 1
ATOM 4323 O O . ALA B 1 285 ? -12.898 -30.891 -12.734 1 98.31 285 ALA B O 1
ATOM 4324 N N . HIS B 1 286 ? -11.469 -32.344 -11.766 1 98.38 286 HIS B N 1
ATOM 4325 C CA . HIS B 1 286 ? -11.383 -31.531 -10.547 1 98.38 286 HIS B CA 1
ATOM 4326 C C . HIS B 1 286 ? -10.695 -30.188 -10.812 1 98.38 286 HIS B C 1
ATOM 4328 O O . HIS B 1 286 ? -11.078 -29.172 -10.242 1 98.38 286 HIS B O 1
ATOM 4334 N N . ALA B 1 287 ? -9.656 -30.172 -11.656 1 98.69 287 ALA B N 1
ATOM 4335 C CA . ALA B 1 287 ? -8.984 -28.938 -12.07 1 98.69 287 ALA B CA 1
ATOM 4336 C C . ALA B 1 287 ? -9.969 -27.969 -12.711 1 98.69 287 ALA B C 1
ATOM 4338 O O . ALA B 1 287 ? -10.016 -26.797 -12.344 1 98.69 287 ALA B O 1
ATOM 4339 N N . VAL B 1 288 ? -10.797 -28.469 -13.586 1 98.25 288 VAL B N 1
ATOM 4340 C CA . VAL B 1 288 ? -11.75 -27.656 -14.328 1 98.25 288 VAL B CA 1
ATOM 4341 C C . VAL B 1 288 ? -12.844 -27.156 -13.383 1 98.25 288 VAL B C 1
ATOM 4343 O O . VAL B 1 288 ? -13.289 -26 -13.5 1 98.25 288 VAL B O 1
ATOM 4346 N N . ALA B 1 289 ? -13.242 -27.984 -12.477 1 98.19 289 ALA B N 1
ATOM 4347 C CA . ALA B 1 289 ? -14.234 -27.562 -11.492 1 98.19 289 ALA B CA 1
ATOM 4348 C C . ALA B 1 289 ? -13.719 -26.391 -10.664 1 98.19 289 ALA B C 1
ATOM 4350 O O . ALA B 1 289 ? -14.438 -25.406 -10.461 1 98.19 289 ALA B O 1
ATOM 4351 N N . TYR B 1 290 ? -12.516 -26.484 -10.203 1 98.25 290 TYR B N 1
ATOM 4352 C CA . TYR B 1 290 ? -11.914 -25.422 -9.406 1 98.25 290 TYR B CA 1
ATOM 4353 C C . TYR B 1 290 ? -11.742 -24.156 -10.242 1 98.25 290 TYR B C 1
ATOM 4355 O O . TYR B 1 290 ? -12.07 -23.062 -9.789 1 98.25 290 TYR B O 1
ATOM 4363 N N . GLY B 1 291 ? -11.203 -24.297 -11.461 1 97.38 291 GLY B N 1
ATOM 4364 C CA . GLY B 1 291 ? -11.047 -23.141 -12.328 1 97.38 291 GLY B CA 1
ATOM 4365 C C . GLY B 1 291 ? -12.352 -22.422 -12.617 1 97.38 291 GLY B C 1
ATOM 4366 O O . GLY B 1 291 ? -12.422 -21.188 -12.547 1 97.38 291 GLY B O 1
ATOM 4367 N N . SER B 1 292 ? -13.391 -23.188 -12.883 1 96.88 292 SER B N 1
ATOM 4368 C CA . SER B 1 292 ? -14.695 -22.625 -13.203 1 96.88 292 SER B CA 1
ATOM 4369 C C . SER B 1 292 ? -15.312 -21.938 -11.992 1 96.88 292 SER B C 1
ATOM 4371 O O . SER B 1 292 ? -15.961 -20.891 -12.125 1 96.88 292 SER B O 1
ATOM 4373 N N . ALA B 1 293 ? -15.133 -22.531 -10.867 1 96.94 293 ALA B N 1
ATOM 4374 C CA . ALA B 1 293 ? -15.633 -21.922 -9.641 1 96.94 293 ALA B CA 1
ATOM 4375 C C . ALA B 1 293 ? -14.977 -20.562 -9.406 1 96.94 293 ALA B C 1
ATOM 4377 O O . ALA B 1 293 ? -15.641 -19.594 -9.016 1 96.94 293 ALA B O 1
ATOM 4378 N N . ALA B 1 294 ? -13.664 -20.484 -9.609 1 95.12 294 ALA B N 1
ATOM 4379 C CA . ALA B 1 294 ? -12.93 -19.234 -9.438 1 95.12 294 ALA B CA 1
ATOM 4380 C C . ALA B 1 294 ? -13.492 -18.141 -10.352 1 95.12 294 ALA B C 1
ATOM 4382 O O . ALA B 1 294 ? -13.641 -16.984 -9.93 1 95.12 294 ALA B O 1
ATOM 4383 N N . VAL B 1 295 ? -13.828 -18.469 -11.555 1 93 295 VAL B N 1
ATOM 4384 C CA . VAL B 1 295 ? -14.344 -17.531 -12.547 1 93 295 VAL B CA 1
ATOM 4385 C C . VAL B 1 295 ? -15.695 -16.984 -12.094 1 93 295 VAL B C 1
ATOM 4387 O O . VAL B 1 295 ? -16.016 -15.82 -12.344 1 93 295 VAL B O 1
ATOM 4390 N N . ALA B 1 296 ? -16.391 -17.766 -11.359 1 93.5 296 ALA B N 1
ATOM 4391 C CA . ALA B 1 296 ? -17.75 -17.406 -10.945 1 93.5 296 ALA B CA 1
ATOM 4392 C C . ALA B 1 296 ? -17.734 -16.594 -9.664 1 93.5 296 ALA B C 1
ATOM 4394 O O . ALA B 1 296 ? -18.766 -16.062 -9.25 1 93.5 296 ALA B O 1
ATOM 4395 N N . LEU B 1 297 ? -16.656 -16.484 -8.984 1 90.56 297 LEU B N 1
ATOM 4396 C CA . LEU B 1 297 ? -16.531 -15.734 -7.738 1 90.56 297 LEU B CA 1
ATOM 4397 C C . LEU B 1 297 ? -15.992 -14.336 -7.992 1 90.56 297 LEU B C 1
ATOM 4399 O O . LEU B 1 297 ? -15.266 -14.109 -8.961 1 90.56 297 LEU B O 1
ATOM 4403 N N . PRO B 1 298 ? -16.344 -13.414 -7.141 1 82.06 298 PRO B N 1
ATOM 4404 C CA . PRO B 1 298 ? -15.883 -12.039 -7.363 1 82.06 298 PRO B CA 1
ATOM 4405 C C . PRO B 1 298 ? -14.414 -11.844 -6.992 1 82.06 298 PRO B C 1
ATOM 4407 O O . PRO B 1 298 ? -13.906 -12.516 -6.09 1 82.06 298 PRO B O 1
ATOM 4410 N N . GLY B 1 299 ? -13.781 -10.984 -7.648 1 75.94 299 GLY B N 1
ATOM 4411 C CA . GLY B 1 299 ? -12.43 -10.578 -7.301 1 75.94 299 GLY B CA 1
ATOM 4412 C C . GLY B 1 299 ? -11.414 -11.695 -7.43 1 75.94 299 GLY B C 1
ATOM 4413 O O . GLY B 1 299 ? -11.414 -12.43 -8.422 1 75.94 299 GLY B O 1
ATOM 4414 N N . SER B 1 300 ? -10.531 -11.68 -6.43 1 79.62 300 SER B N 1
ATOM 4415 C CA . SER B 1 300 ? -9.492 -12.703 -6.422 1 79.62 300 SER B CA 1
ATOM 4416 C C . SER B 1 300 ? -9.82 -13.82 -5.43 1 79.62 300 SER B C 1
ATOM 4418 O O . SER B 1 300 ? -8.914 -14.461 -4.895 1 79.62 300 SER B O 1
ATOM 4420 N N . THR B 1 301 ? -11.102 -13.992 -5.34 1 85.69 301 THR B N 1
ATOM 4421 C CA . THR B 1 301 ? -11.531 -15 -4.383 1 85.69 301 THR B CA 1
ATOM 4422 C C . THR B 1 301 ? -11.148 -16.406 -4.859 1 85.69 301 THR B C 1
ATOM 4424 O O . THR B 1 301 ? -11.461 -16.781 -5.984 1 85.69 301 THR B O 1
ATOM 4427 N N . ILE B 1 302 ? -10.43 -17.125 -3.992 1 94.06 302 ILE B N 1
ATOM 4428 C CA . ILE B 1 302 ? -10.047 -18.516 -4.262 1 94.06 302 ILE B CA 1
ATOM 4429 C C . ILE B 1 302 ? -11.141 -19.453 -3.76 1 94.06 302 ILE B C 1
ATOM 4431 O O . ILE B 1 302 ? -11.562 -19.359 -2.605 1 94.06 302 ILE B O 1
ATOM 4435 N N . PRO B 1 303 ? -11.602 -20.375 -4.586 1 95.75 303 PRO B N 1
ATOM 4436 C CA . PRO B 1 303 ? -12.734 -21.234 -4.234 1 95.75 303 PRO B CA 1
ATOM 4437 C C . PRO B 1 303 ? -12.398 -22.25 -3.152 1 95.75 303 PRO B C 1
ATOM 4439 O O . PRO B 1 303 ? -11.25 -22.703 -3.057 1 95.75 303 PRO B O 1
ATOM 4442 N N . SER B 1 304 ? -13.43 -22.562 -2.395 1 96.12 304 SER B N 1
ATOM 4443 C CA . SER B 1 304 ? -13.445 -23.734 -1.52 1 96.12 304 SER B CA 1
ATOM 4444 C C . SER B 1 304 ? -14.234 -24.875 -2.141 1 96.12 304 SER B C 1
ATOM 4446 O O . SER B 1 304 ? -14.906 -24.688 -3.16 1 96.12 304 SER B O 1
ATOM 4448 N N . PRO B 1 305 ? -14.117 -26.047 -1.535 1 96.38 305 PRO B N 1
ATOM 4449 C CA . PRO B 1 305 ? -14.852 -27.203 -2.078 1 96.38 305 PRO B CA 1
ATOM 4450 C C . PRO B 1 305 ? -16.359 -26.953 -2.17 1 96.38 305 PRO B C 1
ATOM 4452 O O . PRO B 1 305 ? -17.031 -27.531 -3.031 1 96.38 305 PRO B O 1
ATOM 4455 N N . THR B 1 306 ? -16.844 -25.984 -1.396 1 96.31 306 THR B N 1
ATOM 4456 C CA . THR B 1 306 ? -18.281 -25.734 -1.376 1 96.31 306 THR B CA 1
ATOM 4457 C C . THR B 1 306 ? -18.719 -24.938 -2.605 1 96.31 306 THR B C 1
ATOM 4459 O O . THR B 1 306 ? -19.906 -24.859 -2.914 1 96.31 306 THR B O 1
ATOM 4462 N N . HIS B 1 307 ? -17.797 -24.422 -3.328 1 95.81 307 HIS B N 1
ATOM 4463 C CA . HIS B 1 307 ? -18.094 -23.609 -4.504 1 95.81 307 HIS B CA 1
ATOM 4464 C C . HIS B 1 307 ? -18.109 -24.469 -5.77 1 95.81 307 HIS B C 1
ATOM 4466 O O . HIS B 1 307 ? -18.516 -23.984 -6.836 1 95.81 307 HIS B O 1
ATOM 4472 N N . LEU B 1 308 ? -17.703 -25.734 -5.672 1 96.31 308 LEU B N 1
ATOM 4473 C CA . LEU B 1 308 ? -17.484 -26.547 -6.859 1 96.31 308 LEU B CA 1
ATOM 4474 C C . LEU B 1 308 ? -18.781 -27.172 -7.344 1 96.31 308 LEU B C 1
ATOM 4476 O O . LEU B 1 308 ? -19.641 -27.531 -6.535 1 96.31 308 LEU B O 1
ATOM 4480 N N . THR B 1 309 ? -18.891 -27.25 -8.641 1 93.5 309 THR B N 1
ATOM 4481 C CA . THR B 1 309 ? -19.906 -28.047 -9.289 1 93.5 309 THR B CA 1
ATOM 4482 C C . THR B 1 309 ? -19.281 -29.141 -10.156 1 93.5 309 THR B C 1
ATOM 4484 O O . THR B 1 309 ? -19.344 -29.078 -11.391 1 93.5 309 THR B O 1
ATOM 4487 N N . ALA B 1 310 ? -18.875 -30.172 -9.531 1 90.12 310 ALA B N 1
ATOM 4488 C CA . ALA B 1 310 ? -18.109 -31.219 -10.18 1 90.12 310 ALA B CA 1
ATOM 4489 C C . ALA B 1 310 ? -18.969 -31.984 -11.18 1 90.12 310 ALA B C 1
ATOM 4491 O O . ALA B 1 310 ? -18.469 -32.438 -12.219 1 90.12 310 ALA B O 1
ATOM 4492 N N . ASP B 1 311 ? -20.219 -32.062 -10.891 1 93.12 311 ASP B N 1
ATOM 4493 C CA . ASP B 1 311 ? -21.141 -32.812 -11.734 1 93.12 311 ASP B CA 1
ATOM 4494 C C . ASP B 1 311 ? -21.375 -32.094 -13.062 1 93.12 311 ASP B C 1
ATOM 4496 O O . ASP B 1 311 ? -21.891 -32.688 -14.016 1 93.12 311 ASP B O 1
ATOM 4500 N N . ALA B 1 312 ? -20.953 -30.891 -13.102 1 96.44 312 ALA B N 1
ATOM 4501 C CA . ALA B 1 312 ? -21.172 -30.094 -14.305 1 96.44 312 ALA B CA 1
ATOM 4502 C C . ALA B 1 312 ? -19.969 -30.188 -15.25 1 96.44 312 ALA B C 1
ATOM 4504 O O . ALA B 1 312 ? -19.938 -29.531 -16.297 1 96.44 312 ALA B O 1
ATOM 4505 N N . VAL B 1 313 ? -19.016 -31.062 -14.906 1 97.81 313 VAL B N 1
ATOM 4506 C CA . VAL B 1 313 ? -17.812 -31.203 -15.727 1 97.81 313 VAL B CA 1
ATOM 4507 C C . VAL B 1 313 ? -17.891 -32.469 -16.547 1 97.81 313 VAL B C 1
ATOM 4509 O O . VAL B 1 313 ? -18.219 -33.531 -16.016 1 97.81 313 VAL B O 1
ATOM 4512 N N . SER B 1 314 ? -17.656 -32.344 -17.812 1 97.88 314 SER B N 1
ATOM 4513 C CA . SER B 1 314 ? -17.5 -33.5 -18.688 1 97.88 314 SER B CA 1
ATOM 4514 C C . SER B 1 314 ? -16.047 -33.719 -19.094 1 97.88 314 SER B C 1
ATOM 4516 O O . SER B 1 314 ? -15.312 -32.75 -19.312 1 97.88 314 SER B O 1
ATOM 4518 N N . VAL B 1 315 ? -15.633 -34.969 -19.219 1 97.44 315 VAL B N 1
ATOM 4519 C CA . VAL B 1 315 ? -14.266 -35.281 -19.609 1 97.44 315 VAL B CA 1
ATOM 4520 C C . VAL B 1 315 ? -14.281 -36.219 -20.828 1 97.44 315 VAL B C 1
ATOM 4522 O O . VAL B 1 315 ? -15.023 -37.219 -20.844 1 97.44 315 VAL B O 1
ATOM 4525 N N . ASP B 1 316 ? -13.539 -35.875 -21.812 1 95.62 316 ASP B N 1
ATOM 4526 C CA . ASP B 1 316 ? -13.32 -36.688 -23 1 95.62 316 ASP B CA 1
ATOM 4527 C C . ASP B 1 316 ? -11.891 -37.219 -23.047 1 95.62 316 ASP B C 1
ATOM 4529 O O . ASP B 1 316 ? -10.945 -36.469 -22.734 1 95.62 316 ASP B O 1
ATOM 4533 N N . GLY B 1 317 ? -11.672 -38.562 -23.688 1 90.25 317 GLY B N 1
ATOM 4534 C CA . GLY B 1 317 ? -10.352 -39.156 -23.828 1 90.25 317 GLY B CA 1
ATOM 4535 C C . GLY B 1 317 ? -10.188 -40.438 -23.062 1 90.25 317 GLY B C 1
ATOM 4536 O O . GLY B 1 317 ? -11.125 -40.938 -22.422 1 90.25 317 GLY B O 1
ATOM 4537 N N . PRO B 1 318 ? -9.078 -41.031 -23.078 1 92.75 318 PRO B N 1
ATOM 4538 C CA . PRO B 1 318 ? -7.863 -40.562 -23.719 1 92.75 318 PRO B CA 1
ATOM 4539 C C . PRO B 1 318 ? -7.918 -40.656 -25.25 1 92.75 318 PRO B C 1
ATOM 4541 O O . PRO B 1 318 ? -8.578 -41.562 -25.781 1 92.75 318 PRO B O 1
ATOM 4544 N N . PHE B 1 319 ? -7.383 -39.781 -25.891 1 86.25 319 PHE B N 1
ATOM 4545 C CA . PHE B 1 319 ? -7.164 -39.844 -27.328 1 86.25 319 PHE B CA 1
ATOM 4546 C C . PHE B 1 319 ? -5.695 -39.625 -27.656 1 86.25 319 PHE B C 1
ATOM 4548 O O . PHE B 1 319 ? -4.953 -39.031 -26.859 1 86.25 319 PHE B O 1
#

Secondary structure (DSSP, 8-state):
-EEEEESS-EEEEEEEESS---TTSEEEEEEEEEEEE-HHHHHHHHHHHTT--EEEEEE--TT-HHHHHHHHHT--EEEE--SSPPEEEEEEE-TT--EEEEE---PPP-HHHHHHHHHHHHHHHTT-SEEEEESPPPTT--TTHHHHHHHHHHHHHGGGPPEEEEE--HHHHHHGGGS-GGGS-SEE--BHHHHHHHTT--TT--TTS-HHHHHHHHHHHHHTT-SEEEEE-GGG-EEEEETTEEEEEEEPP---S--TTHHHHHHHHHHHHHHTT--HHHHHHHHHHHHHHHHHSSTTPPPPGGG--GGGEEEE---/-EEEEESS-EEEEEEEESS---TTSEEEEEEEEEEEE-HHHHHHHHHHHTT--EEEEEE--TT-HHHHHHHHHT--EEEE--SSPPEEEEEEE-TT--EEEEE---PPP-HHHHHHHHHHHHHHHTT-SEEEEESPPPTT--TTHHHHHHHHHHHHHGGGPPEEEEE--HHHHHHGGGS-GGGS-SEE--BHHHHHHHTT--S---TTS-HHHHHHHHHHHHHTT-SEEEEE-GGG-EEEEETTEEEEEEEPP---S--TTHHHHHHHHHHHHHHTT--HHHHHHHHHHHHHHHHHSSTTPPPPGGG--GGGEEEE---

InterPro domains:
  IPR002139 Ribokinase/fructokinase [PR00990] (32-51)
  IPR002139 Ribokinase/fructokinase [PR00990] (180-195)
  IPR002139 Ribokinase/fructokinase [PR00990] (229-240)
  IPR002173 Carbohydrate/purine kinase, PfkB, conserved site [PS00584] (258-271)
  IPR011611 Carbohydrate kinase PfkB [PF00294] (19-306)
  IPR017583 Tagatose/fructose phosphokinase [PIRSF000535] (1-296)
  IPR017583 Tagatose/fructose phosphokinase [PTHR46566] (1-306)
  IPR017583 Tagatose/fructose phosphokinase [TIGR03168] (2-309)
  IPR017583 Tagatose/fructose phosphokinase [cd01164] (1-301)
  IPR029056 Ribokinase-like [G3DSA:3.40.1190.20] (1-316)
  IPR029056 Ribokinase-like [SSF53613] (1-308)

Solvent-accessible surface area (backbone atoms only — not comparable to full-atom values): 31282 Å² total; per-residue (Å²): 72,38,35,21,31,17,66,44,40,28,29,37,33,42,36,33,31,81,47,74,84,53,86,59,35,82,44,60,34,73,43,74,49,76,42,61,36,36,47,14,48,44,22,37,49,28,34,44,58,61,70,42,62,48,38,27,33,30,69,31,26,81,80,33,70,42,50,44,42,34,56,75,69,65,52,56,64,49,68,42,70,47,92,54,67,72,22,46,30,41,36,40,34,24,80,87,67,49,48,25,34,39,35,46,69,40,39,72,50,53,70,70,52,53,49,50,52,51,49,52,48,51,64,57,31,52,71,20,57,34,36,34,46,18,37,57,74,23,47,77,54,60,52,43,49,66,17,50,47,38,31,47,40,42,66,75,40,48,95,39,37,39,46,34,34,38,38,52,58,67,62,41,46,54,33,28,74,72,62,57,66,62,21,36,38,44,25,38,50,34,40,38,68,52,47,46,60,66,63,73,48,83,77,84,72,57,33,53,80,30,61,67,58,39,29,49,54,32,37,51,48,30,72,71,51,32,45,27,27,43,34,38,25,72,90,59,22,32,28,38,13,38,94,86,31,23,34,42,25,34,50,62,89,72,68,76,60,21,69,44,57,15,69,33,29,18,52,28,24,25,51,54,30,44,74,71,67,42,52,73,66,55,10,45,36,36,10,40,21,32,19,52,31,8,19,49,28,62,55,75,42,70,47,41,71,86,57,47,54,61,87,47,40,49,72,47,68,70,96,74,37,35,22,32,18,66,43,40,28,30,37,33,41,35,32,31,82,48,73,85,54,86,57,36,80,44,60,36,73,44,74,48,76,42,60,35,37,48,14,47,44,22,36,50,28,34,44,59,62,71,44,63,48,38,27,33,31,69,30,27,80,80,33,69,43,50,44,40,34,57,73,68,66,51,56,64,48,67,43,69,50,92,54,68,72,20,48,30,39,36,39,34,24,80,88,66,48,47,25,35,40,35,46,69,40,39,74,50,52,71,69,53,52,49,50,52,51,50,51,47,51,63,55,32,52,70,20,56,34,37,34,45,18,37,57,75,21,47,78,54,60,51,43,48,66,16,52,48,39,30,47,40,42,66,75,38,48,96,39,37,40,47,33,34,38,40,53,58,68,62,41,44,54,33,27,72,73,62,58,65,62,22,36,38,43,26,37,51,35,39,38,68,52,47,47,62,65,61,72,48,80,81,85,72,59,35,53,79,30,62,69,58,39,31,51,54,32,37,51,47,31,74,71,51,31,45,27,27,44,33,39,25,71,89,58,20,32,28,40,15,38,93,86,32,22,35,41,24,34,51,61,89,74,69,76,60,23,68,45,56,14,67,32,28,18,52,25,23,26,52,53,30,43,75,71,67,42,51,74,66,54,11,44,37,37,10,40,21,31,18,52,30,8,19,50,28,64,56,73,42,70,46,42,70,86,57,46,53,61,87,46,42,48,76,47,70,70,94